Protein AF-A0A1S8WPQ7-F1 (afdb_monomer_lite)

Radius of gyration: 21.95 Å; chains: 1; bounding box: 57×39×74 Å

Secondary structure (DSSP, 8-state):
------PPPPP----TTPEEE-TTS-EEEEP-EEEEEE-SSSTTTTGGGS-HHHHHHHHHHHH-TTTSS--SEEEE----SSB-SSSB---S-SSTT---TT-TTHHHHHHHH----------HHHHHHHHHHHHHTT-TT---EEEEE-TTHHHHHHH-HHHHHH-SEEEEES-TT---HHHHHSSS-EEEEEEE-S-SSHHHHHHHHHHHHHHHHHH-EEEEEEE-S-B-S-TTSTTTT-SSSEEEETTTTEEE--HHHHHHHHHHTT--TT-EEEPBTTTEEE-TTS-EEEEEE-TTS--EEEEEE----SS----SS-SSEEEEEESSPP----PPPPPPP---SSS----------PPPPP-------PPEEEPSTTSSSSPPPEEEEEE----S--

InterPro domains:
  IPR001286 Glycoside hydrolase, family 59 [PR00850] (92-116)
  IPR001286 Glycoside hydrolase, family 59 [PR00850] (359-385)
  IPR001286 Glycoside hydrolase, family 59 [PTHR15172] (116-314)
  IPR013780 Glycosyl hydrolase, all-beta [G3DSA:2.60.40.1180] (350-402)
  IPR017853 Glycoside hydrolase superfamily [SSF51445] (31-275)
  IPR035394 Glycosyl hydrolase family 59, central domain [PF17387] (282-314)
  IPR035394 Glycosyl hydrolase family 59, central domain [PF17387] (353-399)
  IPR049161 Glycosyl hydrolase family 59, catalytic domain [PF02057] (31-115)
  IPR049161 Glycosyl hydrolase family 59, catalytic domain [PF02057] (116-269)

Organism: Opisthorchis viverrini (NCBI:txid6198)

Foldseek 3Di:
DDDDDDDDDDDDDDDPAAFAAELVAAFADFFAFEAFEADLANQCVQLVLADPVLSVQLLCLQDPAQEWLNGQDYAYAQFDQDGRFLHGFDHCDPDPPHGDPPGDCVVVVCVSVNYYHADDDDDLVVLLVVLVVCVVVVNPVDAAEDDRAAQPCLVVCVPDVSSVVSHQEYEYEQCLLADDPSRVPDPHAYAPNEYQLDAQALVSLLVLLQSVQSNCAHHVHNYYYYPHAERQHDQPTPSHRSHQWYDPCSVQSATGRGNSRRSSCLDNNADHRRKTKHDVSNAWYARPQGWTKIWIAHPVRLKIKMKTAQEDDDDDADDDPDYSKIKMWILDDGHHDDDPHGGDDDDDPDDDDDDDDDDDDDDRDDDGGYYDDHHHDYDDDSCPDPRDIDMDMDHRDDDDDD

pLDDT: mean 76.63, std 19.92, range [23.91, 98.31]

Structure (mmCIF, N/CA/C/O backbone):
data_AF-A0A1S8WPQ7-F1
#
_entry.id   AF-A0A1S8WPQ7-F1
#
loop_
_atom_site.group_PDB
_atom_site.id
_atom_site.type_symbol
_atom_site.label_atom_id
_atom_site.label_alt_id
_atom_site.label_comp_id
_atom_site.label_asym_id
_atom_site.label_entity_id
_atom_site.label_seq_id
_atom_site.pdbx_PDB_ins_code
_atom_site.Cartn_x
_atom_site.Cartn_y
_atom_site.Cartn_z
_atom_site.occupancy
_atom_site.B_iso_or_equiv
_atom_site.auth_seq_id
_atom_site.auth_comp_id
_atom_site.auth_asym_id
_atom_site.auth_atom_id
_atom_site.pdbx_PDB_model_num
ATOM 1 N N . MET A 1 1 ? 19.731 -7.980 13.931 1.00 25.92 1 MET A N 1
ATOM 2 C CA . MET A 1 1 ? 19.758 -9.222 14.740 1.00 25.92 1 MET A CA 1
ATOM 3 C C . MET A 1 1 ? 18.753 -9.011 15.872 1.00 25.92 1 MET A C 1
ATOM 5 O O . MET A 1 1 ? 18.994 -8.136 16.691 1.00 25.92 1 MET A O 1
ATOM 9 N N . LEU A 1 2 ? 17.582 -9.663 15.841 1.00 32.31 2 LEU A N 1
ATOM 10 C CA . LEU A 1 2 ? 16.486 -9.409 16.794 1.00 32.31 2 LEU A CA 1
ATOM 11 C C . LEU A 1 2 ? 16.788 -10.057 18.156 1.00 32.31 2 LEU A C 1
ATOM 13 O O . LEU A 1 2 ? 17.160 -11.228 18.214 1.00 32.31 2 LEU A O 1
ATOM 17 N N . TYR A 1 3 ? 16.612 -9.311 19.246 1.00 28.34 3 TYR A N 1
ATOM 18 C CA . TYR A 1 3 ? 16.712 -9.819 20.618 1.00 28.34 3 TYR A CA 1
ATOM 19 C C . TYR A 1 3 ? 15.292 -10.008 21.167 1.00 28.34 3 TYR A C 1
ATOM 21 O O . TYR A 1 3 ? 14.506 -9.062 21.148 1.00 28.34 3 TYR A O 1
ATOM 29 N N . ILE A 1 4 ? 14.958 -11.212 21.645 1.00 30.05 4 ILE A N 1
ATOM 30 C CA . ILE A 1 4 ? 13.624 -11.564 22.163 1.00 30.05 4 ILE A CA 1
ATOM 31 C C . ILE A 1 4 ? 13.673 -11.610 23.698 1.00 30.05 4 ILE A C 1
ATOM 33 O O . ILE A 1 4 ? 14.145 -12.603 24.253 1.00 30.05 4 ILE A O 1
ATOM 37 N N . PRO A 1 5 ? 13.174 -10.594 24.421 1.00 31.45 5 PRO A N 1
ATOM 38 C CA . PRO A 1 5 ? 12.771 -10.768 25.805 1.00 31.45 5 PRO A CA 1
ATOM 39 C C . PRO A 1 5 ? 11.273 -11.099 25.871 1.00 31.45 5 PRO A C 1
ATOM 41 O O . PRO A 1 5 ? 10.431 -10.357 25.373 1.00 31.45 5 PRO A O 1
ATOM 44 N N . VAL A 1 6 ? 10.934 -12.215 26.517 1.00 28.61 6 VAL A N 1
ATOM 45 C CA . VAL A 1 6 ? 9.562 -12.498 26.961 1.00 28.61 6 VAL A CA 1
ATOM 46 C C . VAL A 1 6 ? 9.302 -11.622 28.186 1.00 28.61 6 VAL A C 1
ATOM 48 O O . VAL A 1 6 ? 9.892 -11.856 29.240 1.00 28.61 6 VAL A O 1
ATOM 51 N N . ILE A 1 7 ? 8.463 -10.594 28.051 1.00 34.03 7 ILE A N 1
ATOM 52 C CA . ILE A 1 7 ? 8.037 -9.749 29.173 1.00 34.03 7 ILE A CA 1
ATOM 53 C C . ILE A 1 7 ? 6.622 -10.172 29.569 1.00 34.03 7 ILE A C 1
ATOM 55 O O . ILE A 1 7 ? 5.687 -10.050 28.783 1.00 34.03 7 ILE A O 1
ATOM 59 N N . VAL A 1 8 ? 6.477 -10.679 30.795 1.00 27.64 8 VAL A N 1
ATOM 60 C CA . VAL A 1 8 ? 5.183 -10.939 31.439 1.00 27.64 8 VAL A CA 1
ATOM 61 C C . VAL A 1 8 ? 4.746 -9.643 32.125 1.00 27.64 8 VAL A C 1
ATOM 63 O O . VAL A 1 8 ? 5.456 -9.144 32.997 1.00 27.64 8 VAL A O 1
ATOM 66 N N . LEU A 1 9 ? 3.614 -9.072 31.708 1.00 31.72 9 LEU A N 1
ATOM 67 C CA . LEU A 1 9 ? 3.057 -7.838 32.272 1.00 31.72 9 LEU A CA 1
ATOM 68 C C . LEU A 1 9 ? 2.212 -8.147 33.517 1.00 31.72 9 LEU A C 1
ATOM 70 O O . LEU A 1 9 ? 1.239 -8.893 33.448 1.00 31.72 9 LEU A O 1
ATOM 74 N N . THR A 1 10 ? 2.571 -7.553 34.656 1.00 29.34 10 THR A N 1
ATOM 75 C CA . THR A 1 10 ? 1.794 -7.566 35.906 1.00 29.34 10 THR A CA 1
ATOM 76 C C . THR A 1 10 ? 0.999 -6.265 36.059 1.00 29.34 10 THR A C 1
ATOM 78 O O . THR A 1 10 ? 1.523 -5.181 35.813 1.00 29.34 10 THR A O 1
ATOM 81 N N . PHE A 1 11 ? -0.265 -6.368 36.487 1.00 31.31 11 PHE A N 1
ATOM 82 C CA . PHE A 1 11 ? -1.200 -5.243 36.645 1.00 31.31 11 PHE A CA 1
ATOM 83 C C . PHE A 1 11 ? -0.743 -4.224 37.709 1.00 31.31 11 PHE A C 1
ATOM 85 O O . PHE A 1 11 ? -0.455 -4.596 38.848 1.00 31.31 11 PHE A O 1
ATOM 92 N N . VAL A 1 12 ? -0.737 -2.930 37.359 1.00 31.67 12 VAL A N 1
ATOM 93 C CA . VAL A 1 12 ? -0.441 -1.793 38.255 1.00 31.67 12 VAL A CA 1
ATOM 94 C C . VAL A 1 12 ? -1.527 -0.715 38.110 1.00 31.67 12 VAL A C 1
ATOM 96 O O . VAL A 1 12 ? -2.135 -0.569 37.055 1.00 31.67 12 VAL A O 1
ATOM 99 N N . LEU A 1 13 ? -1.798 0.003 39.206 1.00 33.44 13 LEU A N 1
ATOM 100 C CA . LEU A 1 13 ? -2.816 1.052 39.344 1.00 33.44 13 LEU A CA 1
ATOM 101 C C . LEU A 1 13 ? -2.622 2.240 38.382 1.00 33.44 13 LEU A C 1
ATOM 103 O O . LEU A 1 13 ? -1.514 2.745 38.217 1.00 33.44 13 LEU A O 1
ATOM 107 N N . CYS A 1 14 ? -3.755 2.703 37.841 1.00 31.42 14 CYS A N 1
ATOM 108 C CA . CYS A 1 14 ? -3.906 3.738 36.817 1.00 31.42 14 CYS A CA 1
ATOM 109 C C . CYS A 1 14 ? -3.226 5.070 37.181 1.00 31.42 14 CYS A C 1
ATOM 111 O O . CYS A 1 14 ? -3.534 5.680 38.211 1.00 31.42 14 CYS A O 1
ATOM 113 N N . THR A 1 15 ? -2.372 5.570 36.286 1.00 37.47 15 THR A N 1
ATOM 114 C CA . THR A 1 15 ? -1.877 6.954 36.305 1.00 37.47 15 THR A CA 1
ATOM 115 C C . THR A 1 15 ? -2.265 7.673 35.011 1.00 37.47 15 THR A C 1
ATOM 117 O O . THR A 1 15 ? -2.787 7.083 34.073 1.00 37.47 15 THR A O 1
ATOM 120 N N . LYS A 1 16 ? -2.077 8.993 34.962 1.00 39.88 16 LYS A N 1
ATOM 121 C CA . LYS A 1 16 ? -2.597 9.902 33.921 1.00 39.88 16 LYS A CA 1
ATOM 122 C C . LYS A 1 16 ? -2.030 9.676 32.498 1.00 39.88 16 LYS A C 1
ATOM 124 O O . LYS A 1 16 ? -2.360 10.454 31.608 1.00 39.88 16 LYS A O 1
ATOM 129 N N . SER A 1 17 ? -1.190 8.658 32.306 1.00 52.94 17 SER A N 1
ATOM 130 C CA . SER A 1 17 ? -0.386 8.390 31.103 1.00 52.94 17 SER A CA 1
ATOM 131 C C . SER A 1 17 ? -0.761 7.086 30.384 1.00 52.94 17 SER A C 1
ATOM 133 O O . SER A 1 17 ? -0.105 6.724 29.410 1.00 52.94 17 SER A O 1
ATOM 135 N N . ASP A 1 18 ? -1.762 6.352 30.873 1.00 62.62 18 ASP A N 1
ATOM 136 C CA . ASP A 1 18 ? -2.023 4.990 30.405 1.00 62.62 18 ASP A CA 1
ATOM 137 C C . ASP A 1 18 ? -2.834 4.977 29.099 1.00 62.62 18 ASP A C 1
ATOM 139 O O . ASP A 1 18 ? -3.848 5.669 28.964 1.00 62.62 18 ASP A O 1
ATOM 143 N N . ILE A 1 19 ? -2.402 4.158 28.135 1.00 69.31 19 ILE A N 1
ATOM 144 C CA . ILE A 1 19 ? -3.126 3.953 26.877 1.00 69.31 19 ILE A CA 1
ATOM 145 C C . ILE A 1 19 ? -4.111 2.805 27.065 1.00 69.31 19 ILE A C 1
ATOM 147 O O . ILE A 1 19 ? -3.718 1.667 27.329 1.00 69.31 19 ILE A O 1
ATOM 151 N N . ILE A 1 20 ? -5.397 3.113 26.905 1.00 73.12 20 ILE A N 1
ATOM 152 C CA . ILE A 1 20 ? -6.482 2.140 27.023 1.00 73.12 20 ILE A CA 1
ATOM 153 C C . ILE A 1 20 ? -6.719 1.490 25.661 1.00 73.12 20 ILE A C 1
ATOM 155 O O . ILE A 1 20 ? -7.055 2.167 24.686 1.00 73.12 20 ILE A O 1
ATOM 159 N N . ILE A 1 21 ? -6.590 0.167 25.615 1.00 76.38 21 ILE A N 1
ATOM 160 C CA . ILE A 1 21 ? -6.998 -0.662 24.484 1.00 76.38 21 ILE A CA 1
ATOM 161 C C . ILE A 1 21 ? -8.267 -1.403 24.898 1.00 76.38 21 ILE A C 1
ATOM 163 O O . ILE A 1 21 ? -8.225 -2.229 25.809 1.00 76.38 21 ILE A O 1
ATOM 167 N N . ALA A 1 22 ? -9.383 -1.110 24.227 1.00 81.94 22 ALA A N 1
ATOM 168 C CA . ALA A 1 22 ? -10.683 -1.730 24.484 1.00 81.94 22 ALA A CA 1
ATOM 169 C C . ALA A 1 22 ? -11.135 -2.570 23.271 1.00 81.94 22 ALA A C 1
ATOM 171 O O . ALA A 1 22 ? -11.839 -2.054 22.398 1.00 81.94 22 ALA A O 1
ATOM 172 N N . PRO A 1 23 ? -10.738 -3.856 23.167 1.00 78.00 23 PRO A N 1
ATOM 173 C CA . PRO A 1 23 ? -11.071 -4.723 22.028 1.00 78.00 23 PRO A CA 1
ATOM 174 C C . PRO A 1 23 ? -12.578 -4.991 21.861 1.00 78.00 23 PRO A C 1
ATOM 176 O O . PRO A 1 23 ? -13.066 -5.259 20.759 1.00 78.00 23 PRO A O 1
ATOM 179 N N . ASP A 1 24 ? -13.336 -4.910 22.953 1.00 82.31 24 ASP A N 1
ATOM 180 C CA . ASP A 1 24 ? -14.801 -4.974 23.007 1.00 82.31 24 ASP A CA 1
ATOM 181 C C . ASP A 1 24 ? -15.477 -3.610 22.771 1.00 82.31 24 ASP A C 1
ATOM 183 O O . ASP A 1 24 ? -16.691 -3.541 22.569 1.00 82.31 24 ASP A O 1
ATOM 187 N N . GLY A 1 25 ? -14.690 -2.536 22.701 1.00 84.50 25 GLY A N 1
ATOM 188 C CA . GLY A 1 25 ? -15.145 -1.168 22.508 1.00 84.50 25 GLY A CA 1
ATOM 189 C C . GLY A 1 25 ? -15.693 -0.859 21.111 1.00 84.50 25 GLY A C 1
ATOM 190 O O . GLY A 1 25 ? -15.963 -1.735 20.273 1.00 84.50 25 GLY A O 1
ATOM 191 N N . GLN A 1 26 ? -15.882 0.440 20.868 1.00 91.44 26 GLN A N 1
ATOM 192 C CA . GLN A 1 26 ? -16.359 0.957 19.590 1.00 91.44 26 GLN A CA 1
ATOM 193 C C . GLN A 1 26 ? -15.349 0.646 18.479 1.00 91.44 26 GLN A C 1
ATOM 195 O O . GLN A 1 26 ? -14.152 0.887 18.622 1.00 91.44 26 GLN A O 1
ATOM 200 N N . LEU A 1 27 ? -15.849 0.146 17.349 1.00 95.38 27 LEU A N 1
ATOM 201 C CA . LEU A 1 27 ? -15.030 -0.069 16.161 1.00 95.38 27 LEU A CA 1
ATOM 202 C C . LEU A 1 27 ? -14.860 1.237 15.382 1.00 95.38 27 LEU A C 1
ATOM 204 O O . LEU A 1 27 ? -15.801 2.016 15.217 1.00 95.38 27 LEU A O 1
ATOM 208 N N . GLY A 1 28 ? -13.649 1.434 14.881 1.00 95.56 28 GLY A N 1
ATOM 209 C CA . GLY A 1 28 ? -13.332 2.354 13.804 1.00 95.56 28 GLY A CA 1
ATOM 210 C C . GLY A 1 28 ? -13.687 1.766 12.434 1.00 95.56 28 GLY A C 1
ATOM 211 O O . GLY A 1 28 ? -14.540 0.887 12.298 1.00 95.56 28 GLY A O 1
ATOM 212 N N . ARG A 1 29 ? -13.037 2.270 11.382 1.00 96.50 29 ARG A N 1
ATOM 213 C CA . ARG A 1 29 ? -13.302 1.831 10.009 1.00 96.50 29 ARG A CA 1
ATOM 214 C C . ARG A 1 29 ? -12.711 0.445 9.738 1.00 96.50 29 ARG A C 1
ATOM 216 O O . ARG A 1 29 ? -11.755 0.004 10.377 1.00 96.50 29 ARG A O 1
ATOM 223 N N . ARG A 1 30 ? -13.281 -0.217 8.733 1.00 96.94 30 ARG A N 1
ATOM 224 C CA . ARG A 1 30 ? -12.784 -1.476 8.176 1.00 96.94 30 ARG A CA 1
ATOM 225 C C . ARG A 1 30 ? -11.426 -1.255 7.502 1.00 96.94 30 ARG A C 1
ATOM 227 O O . ARG A 1 30 ? -11.293 -0.366 6.669 1.00 96.94 30 ARG A O 1
ATOM 234 N N . PHE A 1 31 ? -10.441 -2.071 7.844 1.00 97.88 31 PHE A N 1
ATOM 235 C CA . PHE A 1 31 ? -9.131 -2.119 7.206 1.00 97.88 31 PHE A CA 1
ATOM 236 C C . PHE A 1 31 ? -9.235 -2.790 5.827 1.00 97.88 31 PHE A C 1
ATOM 238 O O . PHE A 1 31 ? -9.827 -3.865 5.685 1.00 97.88 31 PHE A O 1
ATOM 245 N N . GLU A 1 32 ? -8.678 -2.144 4.804 1.00 95.81 32 GLU A N 1
ATOM 246 C CA . GLU A 1 32 ? -8.798 -2.551 3.396 1.00 95.81 32 GLU A CA 1
ATOM 247 C C . GLU A 1 32 ? -7.531 -3.238 2.865 1.00 95.81 32 GLU A C 1
ATOM 249 O O . GLU A 1 32 ? -7.620 -3.973 1.882 1.00 95.81 32 GLU A O 1
ATOM 254 N N . GLY A 1 33 ? -6.389 -3.063 3.537 1.00 94.25 33 GLY A N 1
ATOM 255 C CA . GLY A 1 33 ? -5.130 -3.732 3.209 1.00 94.25 33 GLY A CA 1
ATOM 256 C C . GLY A 1 33 ? -3.958 -2.779 2.985 1.00 94.25 33 GLY A C 1
ATOM 257 O O . GLY A 1 33 ? -4.135 -1.573 2.832 1.00 94.25 33 GLY A O 1
ATOM 258 N N . ILE A 1 34 ? -2.755 -3.348 2.957 1.00 96.56 34 ILE A N 1
ATOM 259 C CA . ILE A 1 34 ? -1.522 -2.683 2.519 1.00 96.56 34 ILE A CA 1
ATOM 260 C C . ILE A 1 34 ? -1.102 -3.272 1.173 1.00 96.56 34 ILE A C 1
ATOM 262 O O . ILE A 1 34 ? -1.187 -4.494 0.972 1.00 96.56 34 ILE A O 1
ATOM 266 N N . GLY A 1 35 ? -0.652 -2.406 0.268 1.00 94.12 35 GLY A N 1
ATOM 267 C CA . GLY A 1 35 ? -0.234 -2.794 -1.072 1.00 94.12 35 GLY A CA 1
ATOM 268 C C . GLY A 1 35 ? 1.005 -2.082 -1.579 1.00 94.12 35 GLY A C 1
ATOM 269 O O . GLY A 1 35 ? 1.586 -1.239 -0.897 1.00 94.12 35 GLY A O 1
ATOM 270 N N . ALA A 1 36 ? 1.377 -2.411 -2.812 1.00 94.00 36 ALA A N 1
ATOM 271 C CA . ALA A 1 36 ? 2.393 -1.686 -3.560 1.00 94.00 36 ALA A CA 1
ATOM 272 C C . ALA A 1 36 ? 2.089 -1.666 -5.066 1.00 94.00 36 ALA A C 1
ATOM 274 O O . ALA A 1 36 ? 1.269 -2.455 -5.545 1.00 94.00 36 ALA A O 1
ATOM 275 N N . ILE A 1 37 ? 2.737 -0.749 -5.789 1.00 92.38 37 ILE A N 1
ATOM 276 C CA . ILE A 1 37 ? 2.512 -0.499 -7.217 1.00 92.38 37 ILE A CA 1
ATOM 277 C C . ILE A 1 37 ? 3.598 -1.154 -8.077 1.00 92.38 37 ILE A C 1
ATOM 279 O O . ILE A 1 37 ? 4.775 -0.881 -7.865 1.00 92.38 37 ILE A O 1
ATOM 283 N N . SER A 1 38 ? 3.220 -1.960 -9.072 1.00 91.31 38 SER A N 1
ATOM 284 C CA . SER A 1 38 ? 4.079 -2.259 -10.233 1.00 91.31 38 SER A CA 1
ATOM 285 C C . SER A 1 38 ? 3.706 -1.344 -11.396 1.00 91.31 38 SER A C 1
ATOM 287 O O . SER A 1 38 ? 2.532 -1.180 -11.705 1.00 91.31 38 SER A O 1
ATOM 289 N N . GLY A 1 39 ? 4.682 -0.712 -12.023 1.00 87.44 39 GLY A N 1
ATOM 290 C CA . GLY A 1 39 ? 4.454 0.339 -13.008 1.00 87.44 39 GLY A CA 1
ATOM 291 C C . GLY A 1 39 ? 4.388 1.726 -12.380 1.00 87.44 39 GLY A C 1
ATOM 292 O O . GLY A 1 39 ? 5.078 1.990 -11.392 1.00 87.44 39 GLY A O 1
ATOM 293 N N . GLY A 1 40 ? 3.642 2.640 -13.003 1.00 75.44 40 GLY A N 1
ATOM 294 C CA . GLY A 1 40 ? 3.949 4.064 -12.879 1.00 75.44 40 GLY A CA 1
ATOM 295 C C . GLY A 1 40 ? 5.321 4.354 -13.486 1.00 75.44 40 GLY A C 1
ATOM 296 O O . GLY A 1 40 ? 6.043 5.177 -12.944 1.00 75.44 40 GLY A O 1
ATOM 297 N N . GLY A 1 41 ? 5.683 3.620 -14.549 1.00 79.38 41 GLY A N 1
ATOM 298 C CA . GLY A 1 41 ? 6.972 3.733 -15.227 1.00 79.38 41 GLY A CA 1
ATOM 299 C C . GLY A 1 41 ? 7.841 2.482 -15.230 1.00 79.38 41 GLY A C 1
ATOM 300 O O . GLY A 1 41 ? 8.982 2.525 -14.816 1.00 79.38 41 GLY A O 1
ATOM 301 N N . ALA A 1 42 ? 7.386 1.355 -15.753 1.00 82.12 42 ALA A N 1
ATOM 302 C CA . ALA A 1 42 ? 8.242 0.202 -16.019 1.00 82.12 42 ALA A CA 1
ATOM 303 C C . ALA A 1 42 ? 9.108 -0.340 -14.846 1.00 82.12 42 ALA A C 1
ATOM 305 O O . ALA A 1 42 ? 10.210 -0.871 -15.043 1.00 82.12 42 ALA A O 1
ATOM 306 N N . THR A 1 43 ? 8.610 -0.230 -13.614 1.00 89.81 43 THR A N 1
ATOM 307 C CA . THR A 1 43 ? 9.373 -0.484 -12.377 1.00 89.81 43 THR A CA 1
ATOM 308 C C . THR A 1 43 ? 9.672 -1.973 -12.123 1.00 89.81 43 THR A C 1
ATOM 310 O O . THR A 1 43 ? 10.597 -2.325 -11.391 1.00 89.81 43 THR A O 1
ATOM 313 N N . SER A 1 44 ? 8.974 -2.881 -12.809 1.00 91.56 44 SER A N 1
ATOM 314 C CA . SER A 1 44 ? 9.226 -4.331 -12.745 1.00 91.56 44 SER A CA 1
ATOM 315 C C . SER A 1 44 ? 9.975 -4.883 -13.971 1.00 91.56 44 SER A C 1
ATOM 317 O O . SER A 1 44 ? 10.013 -6.095 -14.178 1.00 91.56 44 SER A O 1
ATOM 319 N N . LYS A 1 45 ? 10.577 -4.029 -14.811 1.00 85.69 45 LYS A N 1
ATOM 320 C CA . LYS A 1 45 ? 11.099 -4.399 -16.142 1.00 85.69 45 LYS A CA 1
ATOM 321 C C . LYS A 1 45 ? 12.129 -5.534 -16.159 1.00 85.69 45 LYS A C 1
ATOM 323 O O . LYS A 1 45 ? 12.131 -6.334 -17.098 1.00 85.69 45 LYS A O 1
ATOM 328 N N . LEU A 1 46 ? 13.043 -5.570 -15.193 1.00 86.94 46 LEU A N 1
ATOM 329 C CA . LEU A 1 46 ? 14.140 -6.541 -15.127 1.00 86.94 46 LEU A CA 1
ATOM 330 C C . LEU A 1 46 ? 13.734 -7.839 -14.416 1.00 86.94 46 LEU A C 1
ATOM 332 O O . LEU A 1 46 ? 14.409 -8.854 -14.587 1.00 86.94 46 LEU A O 1
ATOM 336 N N . LEU A 1 47 ? 12.624 -7.825 -13.674 1.00 88.88 47 LEU A N 1
ATOM 337 C CA . LEU A 1 47 ? 12.199 -8.913 -12.799 1.00 88.88 47 LEU A CA 1
ATOM 338 C C . LEU A 1 47 ? 11.938 -10.222 -13.563 1.00 88.88 47 LEU A C 1
ATOM 340 O O . LEU A 1 47 ? 12.431 -11.256 -13.112 1.00 88.88 47 LEU A O 1
ATOM 344 N N . PRO A 1 48 ? 11.263 -10.224 -14.735 1.00 81.69 48 PRO A N 1
ATOM 345 C CA . PRO A 1 48 ? 11.026 -11.453 -15.494 1.00 81.69 48 PRO A CA 1
ATOM 346 C C . PRO A 1 48 ? 12.294 -12.156 -15.996 1.00 81.69 48 PRO A C 1
ATOM 348 O O . PRO A 1 48 ? 12.205 -13.296 -16.437 1.00 81.69 48 PRO A O 1
ATOM 351 N N . ASN A 1 49 ? 13.455 -11.490 -15.965 1.00 82.62 49 ASN A N 1
ATOM 352 C CA . ASN A 1 49 ? 14.714 -12.046 -16.465 1.00 82.62 49 ASN A CA 1
ATOM 353 C C . ASN A 1 49 ? 15.517 -12.800 -15.394 1.00 82.62 49 ASN A C 1
ATOM 355 O O . ASN A 1 49 ? 16.559 -13.366 -15.720 1.00 82.62 49 ASN A O 1
ATOM 359 N N . TYR A 1 50 ? 15.079 -12.791 -14.131 1.00 85.69 50 TYR A N 1
ATOM 360 C CA . TYR A 1 50 ? 15.673 -13.646 -13.103 1.00 85.69 50 TYR A CA 1
ATOM 361 C C . TYR A 1 50 ? 15.384 -15.118 -13.401 1.00 85.69 50 TYR A C 1
ATOM 363 O O . TYR A 1 50 ? 14.330 -15.462 -13.937 1.00 85.69 50 TYR A O 1
ATOM 371 N N . ASP A 1 51 ? 16.295 -16.004 -13.002 1.00 86.12 51 ASP A N 1
ATOM 372 C CA . ASP A 1 51 ? 16.006 -17.434 -13.017 1.00 86.12 51 ASP A CA 1
ATOM 373 C C . ASP A 1 51 ? 14.824 -17.764 -12.088 1.00 86.12 51 ASP A C 1
ATOM 375 O O . ASP A 1 51 ? 14.590 -17.090 -11.083 1.00 86.12 51 ASP A O 1
ATOM 379 N N . GLU A 1 52 ? 14.087 -18.831 -12.399 1.00 78.81 52 GLU A N 1
ATOM 380 C CA . GLU A 1 52 ? 12.863 -19.192 -11.668 1.00 78.81 52 GLU A CA 1
ATOM 381 C C . GLU A 1 52 ? 13.095 -19.444 -10.168 1.00 78.81 52 GLU A C 1
ATOM 383 O O . GLU A 1 52 ? 12.176 -19.246 -9.373 1.00 78.81 52 GLU A O 1
ATOM 388 N N . THR A 1 53 ? 14.308 -19.832 -9.747 1.00 85.75 53 THR A N 1
ATOM 389 C CA . THR A 1 53 ? 14.604 -20.014 -8.317 1.00 85.75 53 THR A CA 1
ATOM 390 C C . THR A 1 53 ? 14.614 -18.662 -7.621 1.00 85.75 53 THR A C 1
ATOM 392 O O . THR A 1 53 ? 13.854 -18.456 -6.676 1.00 85.75 53 THR A O 1
ATOM 395 N N . ARG A 1 54 ? 15.419 -17.714 -8.113 1.00 89.50 54 ARG A N 1
ATOM 396 C CA . ARG A 1 54 ? 15.505 -16.362 -7.535 1.00 89.50 54 ARG A CA 1
ATOM 397 C C . ARG A 1 54 ? 14.193 -15.610 -7.660 1.00 89.50 54 ARG A C 1
ATOM 399 O O . ARG A 1 54 ? 13.767 -14.949 -6.718 1.00 89.50 54 ARG A O 1
ATOM 406 N N . LEU A 1 55 ? 13.519 -15.762 -8.791 1.00 80.81 55 LEU A N 1
ATOM 407 C CA . LEU A 1 55 ? 12.233 -15.136 -9.035 1.00 80.81 55 LEU A CA 1
ATOM 408 C C . LEU A 1 55 ? 11.177 -15.603 -8.035 1.00 80.81 55 LEU A C 1
ATOM 410 O O . LEU A 1 55 ? 10.452 -14.786 -7.472 1.00 80.81 55 LEU A O 1
ATOM 414 N N . LYS A 1 56 ? 11.126 -16.909 -7.758 1.00 82.75 56 LYS A N 1
ATOM 415 C CA . LYS A 1 56 ? 10.248 -17.458 -6.727 1.00 82.75 56 LYS A CA 1
ATOM 416 C C . LYS A 1 56 ? 10.585 -16.899 -5.343 1.00 82.75 56 LYS A C 1
ATOM 418 O O . LYS A 1 56 ? 9.669 -16.575 -4.596 1.00 82.75 56 LYS A O 1
ATOM 423 N N . GLU A 1 57 ? 11.863 -16.795 -4.986 1.00 90.00 57 GLU A N 1
ATOM 424 C CA . GLU A 1 57 ? 12.277 -16.231 -3.694 1.00 90.00 57 GLU A CA 1
ATOM 425 C C . GLU A 1 57 ? 11.804 -14.780 -3.537 1.00 90.00 57 GLU A C 1
ATOM 427 O O . GLU A 1 57 ? 11.182 -14.444 -2.530 1.00 90.00 57 GLU A O 1
ATOM 432 N N . ILE A 1 58 ? 12.021 -13.945 -4.559 1.00 89.94 58 ILE A N 1
ATOM 433 C CA . ILE A 1 58 ? 11.582 -12.543 -4.586 1.00 89.94 58 ILE A CA 1
ATOM 434 C C . ILE A 1 58 ? 10.056 -12.444 -4.439 1.00 89.94 58 ILE A C 1
ATOM 436 O O . ILE A 1 58 ? 9.557 -11.695 -3.599 1.00 89.94 58 ILE A O 1
ATOM 440 N N . LEU A 1 59 ? 9.302 -13.229 -5.214 1.00 84.81 59 LEU A N 1
ATOM 441 C CA . LEU A 1 59 ? 7.838 -13.240 -5.144 1.00 84.81 59 LEU A CA 1
ATOM 442 C C . LEU A 1 59 ? 7.325 -13.758 -3.794 1.00 84.81 59 LEU A C 1
ATOM 444 O O . LEU A 1 59 ? 6.310 -13.265 -3.302 1.00 84.81 59 LEU A O 1
ATOM 448 N N . ASP A 1 60 ? 8.027 -14.705 -3.167 1.00 85.75 60 ASP A N 1
ATOM 449 C CA . ASP A 1 60 ? 7.701 -15.173 -1.822 1.00 85.75 60 ASP A CA 1
ATOM 450 C C . ASP A 1 60 ? 7.900 -14.052 -0.782 1.00 85.75 60 ASP A C 1
ATOM 452 O O . ASP A 1 60 ? 7.035 -13.861 0.071 1.00 85.75 60 ASP A O 1
ATOM 456 N N . TYR A 1 61 ? 8.981 -13.266 -0.867 1.00 90.88 61 TYR A N 1
ATOM 457 C CA . TYR A 1 61 ? 9.188 -12.112 0.022 1.00 90.88 61 TYR A CA 1
ATOM 458 C C . TYR A 1 61 ? 8.083 -11.053 -0.108 1.00 90.88 61 TYR A C 1
ATOM 460 O O . TYR A 1 61 ? 7.684 -10.460 0.897 1.00 90.88 61 TYR A O 1
ATOM 468 N N . LEU A 1 62 ? 7.574 -10.830 -1.322 1.00 88.00 62 LEU A N 1
ATOM 469 C CA . LEU A 1 62 ? 6.538 -9.832 -1.596 1.00 88.00 62 LEU A CA 1
ATOM 470 C C . LEU A 1 62 ? 5.127 -10.314 -1.229 1.00 88.00 62 LEU A C 1
ATOM 472 O O . LEU A 1 62 ? 4.385 -9.588 -0.569 1.00 88.00 62 LEU A O 1
ATOM 476 N N . PHE A 1 63 ? 4.750 -11.528 -1.641 1.00 87.31 63 PHE A N 1
ATOM 477 C CA . PHE A 1 63 ? 3.343 -11.949 -1.686 1.00 87.31 63 PHE A CA 1
ATOM 478 C C . PHE A 1 63 ? 3.013 -13.199 -0.875 1.00 87.31 63 PHE A C 1
ATOM 480 O O . PHE A 1 63 ? 1.840 -13.415 -0.568 1.00 87.31 63 PHE A O 1
ATOM 487 N N . LYS A 1 64 ? 3.990 -14.051 -0.533 1.00 83.88 64 LYS A N 1
ATOM 488 C CA . LYS A 1 64 ? 3.673 -15.299 0.171 1.00 83.88 64 LYS A CA 1
ATOM 489 C C . LYS A 1 64 ? 3.125 -14.976 1.564 1.00 83.88 64 LYS A C 1
ATOM 491 O O . LYS A 1 64 ? 3.823 -14.327 2.345 1.00 83.88 64 LYS A O 1
ATOM 496 N N . PRO A 1 65 ? 1.911 -15.447 1.904 1.00 81.44 65 PRO A N 1
ATOM 497 C CA . PRO A 1 65 ? 1.348 -15.228 3.227 1.00 81.44 65 PRO A CA 1
ATOM 498 C C . PRO A 1 65 ? 2.247 -15.807 4.319 1.00 81.44 65 PRO A C 1
ATOM 500 O O . PRO A 1 65 ? 2.812 -16.890 4.143 1.00 81.44 65 PRO A O 1
ATOM 503 N N . ASN A 1 66 ? 2.322 -15.121 5.462 1.00 81.06 66 ASN A N 1
ATOM 504 C CA . ASN A 1 66 ? 3.102 -15.543 6.631 1.00 81.06 66 ASN A CA 1
ATOM 505 C C . ASN A 1 66 ? 4.581 -15.799 6.286 1.00 81.06 66 ASN A C 1
ATOM 507 O O . ASN A 1 66 ? 5.150 -16.831 6.655 1.00 81.06 66 ASN A O 1
ATOM 511 N N . TYR A 1 67 ? 5.184 -14.903 5.502 1.00 82.75 67 TYR A N 1
ATOM 512 C CA . TYR A 1 67 ? 6.594 -15.007 5.133 1.00 82.75 67 TYR A CA 1
ATOM 513 C C . TYR A 1 67 ? 7.351 -13.714 5.428 1.00 82.75 67 TYR A C 1
ATOM 515 O O . TYR A 1 67 ? 8.150 -13.663 6.358 1.00 82.75 67 TYR A O 1
ATOM 523 N N . ALA A 1 68 ? 7.076 -12.658 4.666 1.00 90.50 68 ALA A N 1
ATOM 524 C CA . ALA A 1 68 ? 7.678 -11.345 4.870 1.00 90.50 68 ALA A CA 1
ATOM 525 C C . ALA A 1 68 ? 6.624 -10.262 4.626 1.00 90.50 68 ALA A C 1
ATOM 527 O O . ALA A 1 68 ? 5.648 -10.232 5.381 1.00 90.50 68 ALA A O 1
ATOM 528 N N . ALA A 1 69 ? 6.754 -9.442 3.575 1.00 90.44 69 ALA A N 1
ATOM 529 C CA . ALA A 1 69 ? 5.836 -8.333 3.309 1.00 90.44 69 ALA A CA 1
ATOM 530 C C . ALA A 1 69 ? 4.386 -8.790 3.146 1.00 90.44 69 ALA A C 1
ATOM 532 O O . ALA A 1 69 ? 3.490 -8.034 3.503 1.00 90.44 69 ALA A O 1
ATOM 533 N N . SER A 1 70 ? 4.151 -10.018 2.664 1.00 89.88 70 SER A N 1
ATOM 534 C CA . SER A 1 70 ? 2.827 -10.661 2.636 1.00 89.88 70 SER A CA 1
ATOM 535 C C . SER A 1 70 ? 1.732 -9.713 2.116 1.00 89.88 70 SER A C 1
ATOM 537 O O . SER A 1 70 ? 0.674 -9.579 2.734 1.00 89.88 70 SER A O 1
ATOM 539 N N . LEU A 1 71 ? 2.035 -8.976 1.038 1.00 89.12 71 LEU A N 1
ATOM 540 C CA . LEU A 1 71 ? 1.205 -7.879 0.548 1.00 89.12 71 LEU A CA 1
ATOM 541 C C . LEU A 1 71 ? -0.216 -8.360 0.264 1.00 89.12 71 LEU A C 1
ATOM 543 O O . LEU A 1 71 ? -0.438 -9.405 -0.345 1.00 89.12 71 LEU A O 1
ATOM 547 N N . THR A 1 72 ? -1.187 -7.560 0.694 1.00 88.25 72 THR A N 1
ATOM 548 C CA . THR A 1 72 ? -2.615 -7.888 0.551 1.00 88.25 72 THR A CA 1
ATOM 549 C C . THR A 1 72 ? -3.237 -7.283 -0.701 1.00 88.25 72 THR A C 1
ATOM 551 O O . THR A 1 72 ? -4.346 -7.653 -1.082 1.00 88.25 72 THR A O 1
ATOM 554 N N . GLN A 1 73 ? -2.533 -6.337 -1.322 1.00 89.81 73 GLN A N 1
ATOM 555 C CA . GLN A 1 73 ? -2.955 -5.628 -2.516 1.00 89.81 73 GLN A CA 1
ATOM 556 C C . GLN A 1 73 ? -1.752 -5.484 -3.453 1.00 89.81 73 GLN A C 1
ATOM 558 O O . GLN A 1 73 ? -0.667 -5.079 -3.033 1.00 89.81 73 GLN A O 1
ATOM 563 N N . LEU A 1 74 ? -1.957 -5.784 -4.728 1.00 88.19 74 LEU A N 1
ATOM 564 C CA . LEU A 1 74 ? -1.095 -5.332 -5.807 1.00 88.19 74 LEU A CA 1
ATOM 565 C C . LEU A 1 74 ? -1.918 -4.330 -6.611 1.00 88.19 74 LEU A C 1
ATOM 567 O O . LEU A 1 74 ? -3.081 -4.589 -6.892 1.00 88.19 74 LEU A O 1
ATOM 571 N N . LYS A 1 75 ? -1.330 -3.186 -6.941 1.00 90.12 75 LYS A N 1
ATOM 572 C CA . LYS A 1 75 ? -1.853 -2.257 -7.943 1.00 90.12 75 LYS A CA 1
ATOM 573 C C . LYS A 1 75 ? -0.848 -2.273 -9.078 1.00 90.12 75 LYS A C 1
ATOM 575 O O . LYS A 1 75 ? 0.348 -2.232 -8.809 1.00 90.12 75 LYS A O 1
ATOM 580 N N . VAL A 1 76 ? -1.290 -2.347 -10.326 1.00 85.88 76 VAL A N 1
ATOM 581 C CA . VAL A 1 76 ? -0.353 -2.209 -11.446 1.00 85.88 76 VAL A CA 1
ATOM 582 C C . VAL A 1 76 ? -0.773 -1.126 -12.436 1.00 85.88 76 VAL A C 1
ATOM 584 O O . VAL A 1 76 ? -1.839 -0.516 -12.280 1.00 85.88 76 VAL A O 1
ATOM 587 N N . GLU A 1 77 ? 0.058 -0.858 -13.435 1.00 85.19 77 GLU A N 1
ATOM 588 C CA . GLU A 1 77 ? -0.257 0.024 -14.556 1.00 85.19 77 GLU A CA 1
ATOM 589 C C . GLU A 1 77 ? -1.040 -0.726 -15.655 1.00 85.19 77 GLU A C 1
ATOM 591 O O . GLU A 1 77 ? -0.762 -1.883 -15.967 1.00 85.19 77 GLU A O 1
ATOM 596 N N . ILE A 1 78 ? -2.040 -0.072 -16.264 1.00 84.56 78 ILE A N 1
ATOM 597 C CA . ILE A 1 78 ? -2.517 -0.473 -17.597 1.00 84.56 78 ILE A CA 1
ATOM 598 C C . ILE A 1 78 ? -1.689 0.340 -18.584 1.00 84.56 78 ILE A C 1
ATOM 600 O O . ILE A 1 78 ? -1.909 1.547 -18.708 1.00 84.56 78 ILE A O 1
ATOM 604 N N . GLY A 1 79 ? -0.730 -0.320 -19.239 1.00 81.31 79 GLY A N 1
ATOM 605 C CA . GLY A 1 79 ? 0.183 0.318 -20.183 1.00 81.31 79 GLY A CA 1
ATOM 606 C C . GLY A 1 79 ? -0.556 1.089 -21.277 1.00 81.31 79 GLY A C 1
ATOM 607 O O . GLY A 1 79 ? -1.614 0.671 -21.753 1.00 81.31 79 GLY A O 1
ATOM 608 N N . GLY A 1 80 ? 0.004 2.235 -21.658 1.00 85.12 80 GLY A N 1
ATOM 609 C CA . GLY A 1 80 ? -0.597 3.1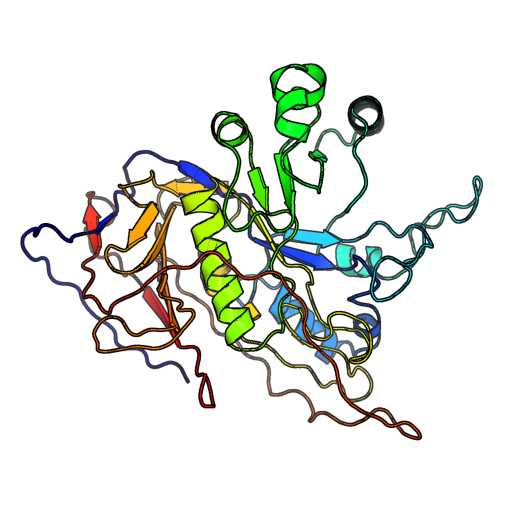72 -22.612 1.00 85.12 80 GLY A CA 1
ATOM 610 C C . GLY A 1 80 ? 0.361 3.644 -23.704 1.00 85.12 80 GLY A C 1
ATOM 611 O O . GLY A 1 80 ? 0.138 4.707 -24.272 1.00 85.12 80 GLY A O 1
ATOM 612 N N . ASP A 1 81 ? 1.455 2.911 -23.948 1.00 77.00 81 ASP A N 1
ATOM 613 C CA . ASP A 1 81 ? 2.516 3.219 -24.929 1.00 77.00 81 ASP A CA 1
ATOM 614 C C . ASP A 1 81 ? 3.275 4.537 -24.697 1.00 77.00 81 ASP A C 1
ATOM 616 O O . ASP A 1 81 ? 4.113 4.944 -25.504 1.00 77.00 81 ASP A O 1
ATOM 620 N N . SER A 1 82 ? 3.022 5.200 -23.571 1.00 77.25 82 SER A N 1
ATOM 621 C CA . SER A 1 82 ? 3.645 6.462 -23.178 1.00 77.25 82 SER A CA 1
ATOM 622 C C . SER A 1 82 ? 4.665 6.266 -22.060 1.00 77.25 82 SER A C 1
ATOM 624 O O . SER A 1 82 ? 4.538 5.341 -21.263 1.00 77.25 82 SER A O 1
ATOM 626 N N . GLN A 1 83 ? 5.647 7.167 -21.964 1.00 79.25 83 GLN A N 1
ATOM 627 C CA . GLN A 1 83 ? 6.558 7.231 -20.814 1.00 79.25 83 GLN A CA 1
ATOM 628 C C . GLN A 1 83 ? 5.752 7.572 -19.554 1.00 79.25 83 GLN A C 1
ATOM 630 O O . GLN A 1 83 ? 5.044 8.582 -19.550 1.00 79.25 83 GLN A O 1
ATOM 635 N N . SER A 1 84 ? 5.865 6.744 -18.514 1.00 77.75 84 SER A N 1
ATOM 636 C CA . SER A 1 84 ? 5.132 6.886 -17.253 1.00 77.75 84 SER A CA 1
ATOM 637 C C . SER A 1 84 ? 6.002 6.990 -15.992 1.00 77.75 84 SER A C 1
ATOM 639 O O . SER A 1 84 ? 5.397 7.193 -14.950 1.00 77.75 84 SER A O 1
ATOM 641 N N . THR A 1 85 ? 7.348 6.922 -16.086 1.00 79.25 85 THR A N 1
ATOM 642 C CA . THR A 1 85 ? 8.402 7.519 -15.205 1.00 79.25 85 THR A CA 1
ATOM 643 C C . THR A 1 85 ? 9.777 6.926 -15.562 1.00 79.25 85 THR A C 1
ATOM 645 O O . THR A 1 85 ? 10.615 7.622 -16.144 1.00 79.25 85 THR A O 1
ATOM 648 N N . GLU A 1 86 ? 10.020 5.639 -15.283 1.00 79.19 86 GLU A N 1
ATOM 649 C CA . GLU A 1 86 ? 11.281 4.948 -15.604 1.00 79.19 86 GLU A CA 1
ATOM 650 C C . GLU A 1 86 ? 11.254 4.223 -16.960 1.00 79.19 86 GLU A C 1
ATOM 652 O O . GLU A 1 86 ? 12.276 3.716 -17.428 1.00 79.19 86 GLU A O 1
ATOM 657 N N . GLY A 1 87 ? 10.120 4.237 -17.659 1.00 76.19 87 GLY A N 1
ATOM 658 C CA . GLY A 1 87 ? 9.989 3.698 -19.007 1.00 76.19 87 GLY A CA 1
ATOM 659 C C . GLY A 1 87 ? 8.548 3.663 -19.508 1.00 76.19 87 GLY A C 1
ATOM 660 O O . GLY A 1 87 ? 7.614 4.077 -18.827 1.00 76.19 87 GLY A O 1
ATOM 661 N N . THR A 1 88 ? 8.376 3.163 -20.732 1.00 77.19 88 THR A N 1
ATOM 662 C CA . THR A 1 88 ? 7.056 2.928 -21.324 1.00 77.19 88 THR A CA 1
ATOM 663 C C . THR A 1 88 ? 6.550 1.524 -20.991 1.00 77.19 88 THR A C 1
ATOM 665 O O . THR A 1 88 ? 7.319 0.555 -20.987 1.00 77.19 88 THR A O 1
ATOM 668 N N . GLU A 1 89 ? 5.241 1.395 -20.786 1.00 80.56 89 GLU A N 1
ATOM 669 C CA . GLU A 1 89 ? 4.551 0.105 -20.715 1.00 80.56 89 GLU A CA 1
ATOM 670 C C . GLU A 1 89 ? 3.572 -0.060 -21.879 1.00 80.56 89 GLU A C 1
ATOM 672 O O . GLU A 1 89 ? 2.867 0.875 -22.266 1.00 80.56 89 GLU A O 1
ATOM 677 N N . ALA A 1 90 ? 3.567 -1.257 -22.469 1.00 81.50 90 ALA A N 1
ATOM 678 C CA . ALA A 1 90 ? 2.852 -1.534 -23.710 1.00 81.50 90 ALA A CA 1
ATOM 679 C C . ALA A 1 90 ? 1.332 -1.581 -23.501 1.00 81.50 90 ALA A C 1
ATOM 681 O O . ALA A 1 90 ? 0.843 -2.275 -22.608 1.00 81.50 90 ALA A O 1
ATOM 682 N N . SER A 1 91 ? 0.595 -0.899 -24.374 1.00 83.31 91 SER A N 1
ATOM 683 C CA . SER A 1 91 ? -0.859 -0.983 -24.462 1.00 83.31 91 SER A CA 1
ATOM 684 C C . SER A 1 91 ? -1.311 -2.329 -25.014 1.00 83.31 91 SER A C 1
ATOM 686 O O . SER A 1 91 ? -0.690 -2.904 -25.910 1.00 83.31 91 SER A O 1
ATOM 688 N N . HIS A 1 92 ? -2.459 -2.799 -24.530 1.00 82.25 92 HIS A N 1
ATOM 689 C CA . HIS A 1 92 ? -3.172 -3.943 -25.100 1.00 82.25 92 HIS A CA 1
ATOM 690 C C . HIS A 1 92 ? -3.839 -3.613 -26.447 1.00 82.25 92 HIS A C 1
ATOM 692 O O . HIS A 1 92 ? -4.247 -4.531 -27.152 1.00 82.25 92 HIS A O 1
ATOM 698 N N . MET A 1 93 ? -3.922 -2.328 -26.815 1.00 85.06 93 MET A N 1
ATOM 699 C CA . MET A 1 93 ? -4.398 -1.835 -28.111 1.00 85.06 93 MET A CA 1
ATOM 700 C C . MET A 1 93 ? -3.472 -0.709 -28.607 1.00 85.06 93 MET A C 1
ATOM 702 O O . MET A 1 93 ? -3.555 0.415 -28.111 1.00 85.06 93 MET A O 1
ATOM 706 N N . HIS A 1 94 ? -2.580 -0.986 -29.565 1.00 80.19 94 HIS A N 1
ATOM 707 C CA . HIS A 1 94 ? -1.699 0.030 -30.177 1.00 80.19 94 HIS A CA 1
ATOM 708 C C . HIS A 1 94 ? -2.407 0.831 -31.279 1.00 80.19 94 HIS A C 1
ATOM 710 O O . HIS A 1 94 ? -2.026 1.953 -31.611 1.00 80.19 94 HIS A O 1
ATOM 716 N N . THR A 1 95 ? -3.432 0.231 -31.882 1.00 85.25 95 THR A N 1
ATOM 717 C CA . THR A 1 95 ? -4.306 0.845 -32.886 1.00 85.25 95 THR A CA 1
ATOM 718 C C . THR A 1 95 ? -5.752 0.473 -32.575 1.00 85.25 95 THR A C 1
ATOM 720 O O . THR A 1 95 ? -5.998 -0.453 -31.808 1.00 85.25 95 THR A O 1
ATOM 723 N N . GLU A 1 96 ? -6.715 1.153 -33.194 1.00 81.88 96 GLU A N 1
ATOM 724 C CA . GLU A 1 96 ? -8.149 0.920 -32.958 1.00 81.88 96 GLU A CA 1
ATOM 725 C C . GLU A 1 96 ? -8.588 -0.540 -33.189 1.00 81.88 96 GLU A C 1
ATOM 727 O O . GLU A 1 96 ? -9.476 -1.033 -32.501 1.00 81.88 96 GLU A O 1
ATOM 732 N N . MET A 1 97 ? -7.951 -1.245 -34.130 1.00 89.25 97 MET A N 1
ATOM 733 C CA . MET A 1 97 ? -8.291 -2.631 -34.485 1.00 89.25 97 MET A CA 1
ATOM 734 C C . MET A 1 97 ? -7.380 -3.678 -33.829 1.00 89.25 97 MET A C 1
ATOM 736 O O . MET A 1 97 ? -7.547 -4.873 -34.069 1.00 89.25 97 MET A O 1
ATOM 740 N N . ASP A 1 98 ? -6.390 -3.247 -33.052 1.00 85.88 98 ASP A N 1
ATOM 741 C CA . ASP A 1 98 ? -5.411 -4.126 -32.424 1.00 85.88 98 ASP A CA 1
ATOM 742 C C . ASP A 1 98 ? -5.865 -4.524 -31.015 1.00 85.88 98 ASP A C 1
ATOM 744 O O . ASP A 1 98 ? -6.266 -3.664 -30.238 1.00 85.88 98 ASP A O 1
ATOM 748 N N . LEU A 1 99 ? -5.783 -5.815 -30.683 1.00 88.56 99 LEU A N 1
ATOM 749 C CA . LEU A 1 99 ? -6.068 -6.333 -29.346 1.00 88.56 99 LEU A CA 1
ATOM 750 C C . LEU A 1 99 ? -5.130 -7.493 -29.006 1.00 88.56 99 LEU A C 1
ATOM 752 O O . LEU A 1 99 ? -5.233 -8.580 -29.575 1.00 88.56 99 LEU A O 1
ATOM 756 N N . ASP A 1 100 ? -4.266 -7.280 -28.019 1.00 82.44 100 ASP A N 1
ATOM 757 C CA . ASP A 1 100 ? -3.388 -8.304 -27.458 1.00 82.44 100 ASP A CA 1
ATOM 758 C C . ASP A 1 100 ? -3.175 -8.065 -25.957 1.00 82.44 100 ASP A C 1
ATOM 760 O O . ASP A 1 100 ? -2.371 -7.241 -25.516 1.00 82.44 100 ASP A O 1
ATOM 764 N N . CYS A 1 101 ? -3.902 -8.832 -25.146 1.00 81.38 101 CYS A N 1
ATOM 765 C CA . CYS A 1 101 ? -3.821 -8.784 -23.686 1.00 81.38 101 CYS A CA 1
ATOM 766 C C . CYS A 1 101 ? -2.597 -9.531 -23.111 1.00 81.38 101 CYS A C 1
ATOM 768 O O . CYS A 1 101 ? -2.468 -9.643 -21.890 1.00 81.38 101 CYS A O 1
ATOM 770 N N . GLY A 1 102 ? -1.728 -10.093 -23.960 1.00 72.81 102 GLY A N 1
ATOM 771 C CA . GLY A 1 102 ? -0.515 -10.813 -23.564 1.00 72.81 102 GLY A CA 1
ATOM 772 C C . GLY A 1 102 ? 0.729 -9.934 -23.422 1.00 72.81 102 GLY A C 1
ATOM 773 O O . GLY A 1 102 ? 1.775 -10.440 -23.018 1.00 72.81 102 GLY A O 1
ATOM 774 N N . ARG A 1 103 ? 0.638 -8.639 -23.750 1.00 82.25 103 ARG A N 1
ATOM 775 C CA . ARG A 1 103 ? 1.782 -7.717 -23.777 1.00 82.25 103 ARG A CA 1
ATOM 776 C C . ARG A 1 103 ? 2.293 -7.328 -22.395 1.00 82.25 103 ARG A C 1
ATOM 778 O O . ARG A 1 103 ? 1.571 -7.342 -21.399 1.00 82.25 103 ARG A O 1
ATOM 785 N N . GLY A 1 104 ? 3.561 -6.916 -22.378 1.00 83.38 104 GLY A N 1
ATOM 786 C CA . GLY A 1 104 ? 4.245 -6.468 -21.172 1.00 83.38 104 GLY A CA 1
ATOM 787 C C . GLY A 1 104 ? 4.436 -7.599 -20.165 1.00 83.38 104 GLY A C 1
ATOM 788 O O . GLY A 1 104 ? 4.505 -8.773 -20.519 1.00 83.38 104 GLY A O 1
ATOM 789 N N . TYR A 1 105 ? 4.562 -7.229 -18.898 1.00 80.19 105 TYR A N 1
ATOM 790 C CA . TYR A 1 105 ? 4.774 -8.167 -17.793 1.00 80.19 105 TYR A CA 1
ATOM 791 C C . TYR A 1 105 ? 3.720 -8.024 -16.701 1.00 80.19 105 TYR A C 1
ATOM 793 O O . TYR A 1 105 ? 3.675 -8.860 -15.804 1.00 80.19 105 TYR A O 1
ATOM 801 N N . GLU A 1 106 ? 2.824 -7.042 -16.793 1.00 81.00 106 GLU A N 1
ATOM 802 C CA . GLU A 1 106 ? 1.813 -6.834 -15.764 1.00 81.00 106 GLU A CA 1
ATOM 803 C C . GLU A 1 106 ? 0.776 -7.949 -15.743 1.00 81.00 106 GLU A C 1
ATOM 805 O O . GLU A 1 106 ? 0.466 -8.458 -14.677 1.00 81.00 106 GLU A O 1
ATOM 810 N N . SER A 1 107 ? 0.327 -8.467 -16.893 1.00 75.25 107 SER A N 1
ATOM 811 C CA . SER A 1 107 ? -0.555 -9.648 -16.915 1.00 75.25 107 SER A CA 1
ATOM 812 C C . SER A 1 107 ? 0.124 -10.898 -16.328 1.00 75.25 107 SER A C 1
ATOM 814 O O . SER A 1 107 ? -0.527 -11.727 -15.689 1.00 75.25 107 SER A O 1
ATOM 816 N N . TRP A 1 108 ? 1.442 -11.028 -16.504 1.00 80.44 108 TRP A N 1
ATOM 817 C CA . TRP A 1 108 ? 2.272 -12.086 -15.925 1.00 80.44 108 TRP A CA 1
ATOM 818 C C . TRP A 1 108 ? 2.436 -11.914 -14.407 1.00 80.44 108 TRP A C 1
ATOM 820 O O . TRP A 1 108 ? 2.293 -12.894 -13.668 1.00 80.44 108 TRP A O 1
ATOM 830 N N . LEU A 1 109 ? 2.654 -10.682 -13.937 1.00 73.06 109 LEU A N 1
ATOM 831 C CA . LEU A 1 109 ? 2.790 -10.348 -12.521 1.00 73.06 109 LEU A CA 1
ATOM 832 C C . LEU A 1 109 ? 1.441 -10.454 -11.810 1.00 73.06 109 LEU A C 1
ATOM 834 O O . LEU A 1 109 ? 1.362 -11.046 -10.749 1.00 73.06 109 LEU A O 1
ATOM 838 N N . VAL A 1 110 ? 0.351 -10.012 -12.431 1.00 72.94 110 VAL A N 1
ATOM 839 C CA . VAL A 1 110 ? -1.038 -10.163 -11.976 1.00 72.94 110 VAL A CA 1
ATOM 840 C C . VAL A 1 110 ? -1.472 -11.626 -11.955 1.00 72.94 110 VAL A C 1
ATOM 842 O O . VAL A 1 110 ? -2.106 -12.057 -11.000 1.00 72.94 110 VAL A O 1
ATOM 845 N N . LYS A 1 111 ? -1.096 -12.465 -12.924 1.00 68.31 111 LYS A N 1
ATOM 846 C CA . LYS A 1 111 ? -1.321 -13.920 -12.784 1.00 68.31 111 LYS A CA 1
ATOM 847 C C . LYS A 1 111 ? -0.598 -14.490 -11.563 1.00 68.31 111 LYS A C 1
ATOM 849 O O . LYS A 1 111 ? -1.078 -15.455 -10.972 1.00 68.31 111 LYS A O 1
ATOM 854 N N . ARG A 1 112 ? 0.516 -13.867 -11.175 1.00 69.19 112 ARG A N 1
ATOM 855 C CA . ARG A 1 112 ? 1.249 -14.162 -9.944 1.00 69.19 112 ARG A CA 1
ATOM 856 C C . ARG A 1 112 ? 0.702 -13.419 -8.698 1.00 69.19 112 ARG A C 1
ATOM 858 O O . ARG A 1 112 ? 0.928 -13.930 -7.608 1.00 69.19 112 ARG A O 1
ATOM 865 N N . ALA A 1 113 ? -0.039 -12.303 -8.822 1.00 51.88 113 ALA A N 1
ATOM 866 C CA . ALA A 1 113 ? -0.386 -11.406 -7.694 1.00 51.88 113 ALA A CA 1
ATOM 867 C C . ALA A 1 113 ? -1.755 -10.641 -7.720 1.00 51.88 113 ALA A C 1
ATOM 869 O O . ALA A 1 113 ? -2.238 -10.266 -6.662 1.00 51.88 113 ALA A O 1
ATOM 870 N N . LYS A 1 114 ? -2.428 -10.500 -8.870 1.00 38.47 114 LYS A N 1
ATOM 871 C CA . LYS A 1 114 ? -3.817 -10.032 -9.172 1.00 38.47 114 LYS A CA 1
ATOM 872 C C . LYS A 1 114 ? -4.245 -8.525 -8.975 1.00 38.47 114 LYS A C 1
ATOM 874 O O . LYS A 1 114 ? -4.649 -8.165 -7.880 1.00 38.47 114 LYS A O 1
ATOM 879 N N . GLU A 1 115 ? -4.322 -7.766 -10.105 1.00 40.34 115 GLU A N 1
ATOM 880 C CA . GLU A 1 115 ? -5.199 -6.622 -10.610 1.00 40.34 115 GLU A CA 1
ATOM 881 C C . GLU A 1 115 ? -4.938 -5.076 -10.314 1.00 40.34 115 GLU A C 1
ATOM 883 O O . GLU A 1 115 ? -4.083 -4.778 -9.501 1.00 40.34 115 GLU A O 1
ATOM 888 N N . ILE A 1 116 ? -5.523 -4.082 -11.077 1.00 38.47 116 ILE A N 1
ATOM 889 C CA . ILE A 1 116 ? -4.841 -2.859 -11.711 1.00 38.47 116 ILE A CA 1
ATOM 890 C C . ILE A 1 116 ? -5.588 -1.441 -11.826 1.00 38.47 116 ILE A C 1
ATOM 892 O O . ILE A 1 116 ? -6.792 -1.466 -12.077 1.00 38.47 116 ILE A O 1
ATOM 896 N N . TRP A 1 117 ? -4.868 -0.253 -11.788 1.00 44.59 117 TRP A N 1
ATOM 897 C CA . TRP A 1 117 ? -4.833 1.022 -12.667 1.00 44.59 117 TRP A CA 1
ATOM 898 C C . TRP A 1 117 ? -4.529 2.418 -11.974 1.00 44.59 117 TRP A C 1
ATOM 900 O O . TRP A 1 117 ? -4.900 2.602 -10.820 1.00 44.59 117 TRP A O 1
ATOM 910 N N . ASN A 1 118 ? -3.858 3.408 -12.642 1.00 40.75 118 ASN A N 1
ATOM 911 C CA . ASN A 1 118 ? -3.186 4.624 -12.076 1.00 40.75 118 ASN A CA 1
ATOM 912 C C . ASN A 1 118 ? -3.316 5.988 -12.857 1.00 40.75 118 ASN A C 1
ATOM 914 O O . ASN A 1 118 ? -3.282 6.014 -14.085 1.00 40.75 118 ASN A O 1
ATOM 918 N N . GLU A 1 119 ? -3.353 7.110 -12.106 1.00 41.50 119 GLU A N 1
ATOM 919 C CA . GLU A 1 119 ? -2.939 8.523 -12.384 1.00 41.50 119 GLU A CA 1
ATOM 920 C C . GLU A 1 119 ? -3.340 9.290 -13.672 1.00 41.50 119 GLU A C 1
ATOM 922 O O . GLU A 1 119 ? -2.503 9.590 -14.530 1.00 41.50 119 GLU A O 1
ATOM 927 N N . ARG A 1 120 ? -4.588 9.786 -13.767 1.00 51.25 120 ARG A N 1
ATOM 928 C CA . ARG A 1 120 ? -5.003 10.829 -14.744 1.00 51.25 120 ARG A CA 1
ATOM 929 C C . ARG A 1 120 ? -6.066 11.783 -14.157 1.00 51.25 120 ARG A C 1
ATOM 931 O O . ARG A 1 120 ? -6.728 11.422 -13.186 1.00 51.25 120 ARG A O 1
ATOM 938 N N . PRO A 1 121 ? -6.273 12.996 -14.721 1.00 53.56 121 PRO A N 1
ATOM 939 C CA . PRO A 1 121 ? -7.404 13.851 -14.348 1.00 53.56 121 PRO A CA 1
ATOM 940 C C . PRO A 1 121 ? -8.731 13.093 -14.492 1.00 53.56 121 PRO A C 1
ATOM 942 O O . PRO A 1 121 ? -8.968 12.464 -15.521 1.00 53.56 121 PRO A O 1
ATOM 945 N N . TYR A 1 122 ? -9.589 13.142 -13.470 1.00 59.03 122 TYR A N 1
ATOM 946 C CA . TYR A 1 122 ? -10.852 12.405 -13.489 1.00 59.03 122 TYR A CA 1
ATOM 947 C C . TYR A 1 122 ? -11.932 13.131 -14.298 1.00 59.03 122 TYR A C 1
ATOM 949 O O . TYR A 1 122 ? -12.057 14.353 -14.233 1.00 59.03 122 TYR A O 1
ATOM 957 N N . ASP A 1 123 ? -12.766 12.356 -14.990 1.00 80.62 123 ASP A N 1
ATOM 958 C CA . ASP A 1 123 ? -13.998 12.814 -15.627 1.00 80.62 123 ASP A CA 1
ATOM 959 C C . ASP A 1 123 ? -15.186 12.076 -14.986 1.00 80.62 123 ASP A C 1
ATOM 961 O O . ASP A 1 123 ? -15.235 10.844 -14.940 1.00 80.62 123 ASP A O 1
ATOM 965 N N . VAL A 1 124 ? -16.135 12.836 -14.429 1.00 81.62 124 VAL A N 1
ATOM 966 C CA . VAL A 1 124 ? -17.293 12.280 -13.706 1.00 81.62 124 VAL A CA 1
ATOM 967 C C . VAL A 1 124 ? -18.176 11.441 -14.630 1.00 81.62 124 VAL A C 1
ATOM 969 O O . VAL A 1 124 ? -18.678 10.395 -14.215 1.00 81.62 124 VAL A O 1
ATOM 972 N N . GLN A 1 125 ? -18.355 11.875 -15.878 1.00 83.62 125 GLN A N 1
ATOM 973 C CA . GLN A 1 125 ? -19.168 11.163 -16.854 1.00 83.62 125 GLN A CA 1
ATOM 974 C C . GLN A 1 125 ? -18.483 9.862 -17.281 1.00 83.62 125 GLN A C 1
ATOM 976 O O . GLN A 1 125 ? -19.146 8.830 -17.365 1.00 83.62 125 GLN A O 1
ATOM 981 N N . TYR A 1 126 ? -17.161 9.878 -17.463 1.00 77.31 126 TYR A N 1
ATOM 982 C CA . TYR A 1 126 ? -16.374 8.674 -17.729 1.00 77.31 126 TYR A CA 1
ATOM 983 C C . TYR A 1 126 ? -16.523 7.632 -16.617 1.00 77.31 126 TYR A C 1
ATOM 985 O O . TYR A 1 126 ? -16.790 6.475 -16.918 1.00 77.31 126 TYR A O 1
ATOM 993 N N . ILE A 1 127 ? -16.425 8.021 -15.338 1.00 76.44 127 ILE A N 1
ATOM 994 C CA . ILE A 1 127 ? -16.575 7.081 -14.209 1.00 76.44 127 ILE A CA 1
ATOM 995 C C . ILE A 1 127 ? -17.958 6.411 -14.229 1.00 76.44 127 ILE A C 1
ATOM 997 O O . ILE A 1 127 ? -18.064 5.196 -14.041 1.00 76.44 127 ILE A O 1
ATOM 1001 N N . LYS A 1 128 ? -19.020 7.182 -14.498 1.00 82.19 128 LYS A N 1
ATOM 1002 C CA . LYS A 1 128 ? -20.387 6.648 -14.617 1.00 82.19 128 LYS A CA 1
ATOM 1003 C C . LYS A 1 128 ? -20.513 5.676 -15.796 1.00 82.19 128 LYS A C 1
ATOM 1005 O O . LYS A 1 128 ? -21.074 4.595 -15.628 1.00 82.19 128 LYS A O 1
ATOM 1010 N N . ILE A 1 129 ? -19.950 6.025 -16.956 1.00 81.50 129 ILE A N 1
ATOM 1011 C CA . ILE A 1 129 ? -19.932 5.162 -18.149 1.00 81.50 129 ILE A CA 1
ATOM 1012 C C . ILE A 1 129 ? -19.122 3.886 -17.891 1.00 81.50 129 ILE A C 1
ATOM 1014 O O . ILE A 1 129 ? -19.563 2.799 -18.258 1.00 81.50 129 ILE A O 1
ATOM 1018 N N . LEU A 1 130 ? -17.970 3.987 -17.226 1.00 74.94 130 LEU A N 1
ATOM 1019 C CA . LEU A 1 130 ? -17.132 2.845 -16.875 1.00 74.94 130 LEU A CA 1
ATOM 1020 C C . LEU A 1 130 ? -17.886 1.870 -15.968 1.00 74.94 130 LEU A C 1
ATOM 1022 O O . LEU A 1 130 ? -17.904 0.675 -16.252 1.00 74.94 130 LEU A O 1
ATOM 1026 N N . ARG A 1 131 ? -18.567 2.367 -14.925 1.00 88.00 131 ARG A N 1
ATOM 1027 C CA . ARG A 1 131 ? -19.407 1.531 -14.054 1.00 88.00 131 ARG A CA 1
ATOM 1028 C C . ARG A 1 131 ? -20.494 0.805 -14.850 1.00 88.00 131 ARG A C 1
ATOM 1030 O O . ARG A 1 131 ? -20.587 -0.417 -14.771 1.00 88.00 131 ARG A O 1
ATOM 1037 N N . GLN A 1 132 ? -21.248 1.536 -15.674 1.00 81.62 132 GLN A N 1
ATOM 1038 C CA . GLN A 1 132 ? -22.291 0.960 -16.534 1.00 81.62 132 GLN A CA 1
ATOM 1039 C C . GLN A 1 132 ? -21.735 -0.087 -17.510 1.00 81.62 132 GLN A C 1
ATOM 1041 O O . GLN A 1 132 ? -22.373 -1.114 -17.743 1.00 81.62 132 GLN A O 1
ATOM 1046 N N . THR A 1 133 ? -20.543 0.151 -18.062 1.00 76.62 133 THR A N 1
ATOM 1047 C CA . THR A 1 133 ? -19.872 -0.753 -19.007 1.00 76.62 133 THR A CA 1
ATOM 1048 C C . THR A 1 133 ? -19.435 -2.039 -18.312 1.00 76.62 133 THR A C 1
ATOM 1050 O O . THR A 1 133 ? -19.716 -3.127 -18.811 1.00 76.62 133 THR A O 1
ATOM 1053 N N . LEU A 1 134 ? -18.812 -1.930 -17.133 1.00 75.19 134 LEU A N 1
ATOM 1054 C CA . LEU A 1 134 ? -18.437 -3.081 -16.312 1.00 75.19 134 LEU A CA 1
ATOM 1055 C C . LEU A 1 134 ? -19.667 -3.911 -15.931 1.00 75.19 134 LEU A C 1
ATOM 1057 O O . LEU A 1 134 ? -19.647 -5.128 -16.094 1.00 75.19 134 LEU A O 1
ATOM 1061 N N . ASP A 1 135 ? -20.746 -3.270 -15.479 1.00 83.31 135 ASP A N 1
ATOM 1062 C CA . ASP A 1 135 ? -21.980 -3.964 -15.091 1.00 83.31 135 ASP A CA 1
ATOM 1063 C C . ASP A 1 135 ? -22.633 -4.672 -16.283 1.00 83.31 135 ASP A C 1
ATOM 1065 O O . ASP A 1 135 ? -22.996 -5.843 -16.181 1.00 83.31 135 ASP A O 1
ATOM 1069 N N . SER A 1 136 ? -22.711 -3.999 -17.435 1.00 85.88 136 SER A N 1
ATOM 1070 C CA . SER A 1 136 ? -23.271 -4.569 -18.670 1.00 85.88 136 SER A CA 1
ATOM 1071 C C . SER A 1 136 ? -22.450 -5.750 -19.197 1.00 85.88 136 SER A C 1
ATOM 1073 O O . SER A 1 136 ? -23.003 -6.662 -19.807 1.00 85.88 136 SER A O 1
ATOM 1075 N N . ALA A 1 137 ? -21.140 -5.757 -18.937 1.00 79.81 137 ALA A N 1
ATOM 1076 C CA . ALA A 1 137 ? -20.238 -6.859 -19.259 1.00 79.81 137 ALA A CA 1
ATOM 1077 C C . ALA A 1 137 ? -20.193 -7.961 -18.175 1.00 79.81 137 ALA A C 1
ATOM 1079 O O . ALA A 1 137 ? -19.440 -8.923 -18.315 1.00 79.81 137 ALA A O 1
ATOM 1080 N N . GLY A 1 138 ? -20.990 -7.850 -17.104 1.00 85.44 138 GLY A N 1
ATOM 1081 C CA . GLY A 1 138 ? -21.072 -8.839 -16.021 1.00 85.44 138 GLY A CA 1
ATOM 1082 C C . GLY A 1 138 ? -20.013 -8.693 -14.919 1.00 85.44 138 GLY A C 1
ATOM 1083 O O . GLY A 1 138 ? -19.954 -9.520 -14.011 1.00 85.44 138 GLY A O 1
ATOM 1084 N N . TYR A 1 139 ? -19.200 -7.634 -14.943 1.00 83.12 139 TYR A N 1
ATOM 1085 C CA . TYR A 1 139 ? -18.147 -7.337 -13.963 1.00 83.12 139 TYR A CA 1
ATOM 1086 C C . TYR A 1 139 ? -18.653 -6.487 -12.783 1.00 83.12 139 TYR A C 1
ATOM 1088 O O . TYR A 1 139 ? -17.974 -5.568 -12.313 1.00 83.12 139 TYR A O 1
ATOM 1096 N N . THR A 1 140 ? -19.837 -6.806 -12.253 1.00 83.56 140 THR A N 1
ATOM 1097 C CA . THR A 1 140 ? -20.460 -6.082 -11.123 1.00 83.56 140 THR A CA 1
ATOM 1098 C C . THR A 1 140 ? -19.643 -6.159 -9.829 1.00 83.56 140 THR A C 1
ATOM 1100 O O . THR A 1 140 ? -19.806 -5.337 -8.933 1.00 83.56 140 THR A O 1
ATOM 1103 N N . ASN A 1 141 ? -18.743 -7.141 -9.724 1.00 84.25 141 ASN A N 1
ATOM 1104 C CA . ASN A 1 141 ? -17.867 -7.334 -8.565 1.00 84.25 141 ASN A CA 1
ATOM 1105 C C . ASN A 1 141 ? -16.589 -6.477 -8.614 1.00 84.25 141 ASN A C 1
ATOM 1107 O O . ASN A 1 141 ? -15.912 -6.344 -7.593 1.00 84.25 141 ASN A O 1
ATOM 1111 N N . VAL A 1 142 ? -16.247 -5.903 -9.775 1.00 80.44 142 VAL A N 1
ATOM 1112 C CA . VAL A 1 142 ? -15.090 -5.008 -9.918 1.00 80.44 142 VAL A CA 1
ATOM 1113 C C . VAL A 1 142 ? -15.438 -3.670 -9.283 1.00 80.44 142 VAL A C 1
ATOM 1115 O O . VAL A 1 142 ? -16.424 -3.044 -9.656 1.00 80.44 142 VAL A O 1
ATOM 1118 N N . LYS A 1 143 ? -14.634 -3.219 -8.323 1.00 87.12 143 LYS A N 1
ATOM 1119 C CA . LYS A 1 143 ? -14.835 -1.954 -7.602 1.00 87.12 143 LYS A CA 1
ATOM 1120 C C . LYS A 1 143 ? -14.030 -0.833 -8.257 1.00 87.12 143 LYS A C 1
ATOM 1122 O O . LYS A 1 143 ? -12.948 -1.081 -8.773 1.00 87.12 143 LYS A O 1
ATOM 1127 N N . ILE A 1 144 ? -14.542 0.396 -8.204 1.00 82.25 144 ILE A N 1
ATOM 1128 C CA . ILE A 1 144 ? -13.855 1.580 -8.742 1.00 82.25 144 ILE A CA 1
ATOM 1129 C C . ILE A 1 144 ? -13.282 2.401 -7.587 1.00 82.25 144 ILE A C 1
ATOM 1131 O O . ILE A 1 144 ? -14.003 2.746 -6.651 1.00 82.25 144 ILE A O 1
ATOM 1135 N N . ILE A 1 145 ? -11.998 2.734 -7.666 1.00 86.81 145 ILE A N 1
ATOM 1136 C CA . ILE A 1 145 ? -11.337 3.700 -6.784 1.00 86.81 145 ILE A CA 1
ATOM 1137 C C . ILE A 1 145 ? -11.113 4.965 -7.608 1.00 86.81 145 ILE A C 1
ATOM 1139 O O . ILE A 1 145 ? -10.752 4.880 -8.780 1.00 86.81 145 ILE A O 1
ATOM 1143 N N . ALA A 1 146 ? -11.387 6.130 -7.028 1.00 86.12 146 ALA A N 1
ATOM 1144 C CA . ALA A 1 146 ? -11.226 7.401 -7.724 1.00 86.12 146 ALA A CA 1
ATOM 1145 C C . ALA A 1 146 ? -10.746 8.505 -6.768 1.00 86.12 146 ALA A C 1
ATOM 1147 O O . ALA A 1 146 ? -11.033 8.479 -5.586 1.00 86.12 146 ALA A O 1
ATOM 1148 N N . SER A 1 147 ? -10.043 9.538 -7.203 1.00 85.75 147 SER A N 1
ATOM 1149 C CA . SER A 1 147 ? -9.579 9.759 -8.569 1.00 85.75 147 SER A CA 1
ATOM 1150 C C . SER A 1 147 ? -8.153 9.284 -8.807 1.00 85.75 147 SER A C 1
ATOM 1152 O O . SER A 1 147 ? -7.660 9.520 -9.900 1.00 85.75 147 SER A O 1
ATOM 1154 N N . ASP A 1 148 ? -7.480 8.730 -7.792 1.00 85.00 148 ASP A N 1
ATOM 1155 C CA . ASP A 1 148 ? -6.025 8.570 -7.823 1.00 85.00 148 ASP A CA 1
ATOM 1156 C C . ASP A 1 148 ? -5.371 9.922 -8.160 1.00 85.00 148 ASP A C 1
ATOM 1158 O O . ASP A 1 148 ? -4.770 10.129 -9.208 1.00 85.00 148 ASP A O 1
ATOM 1162 N N . GLY A 1 149 ? -5.615 10.898 -7.280 1.00 83.75 149 GLY A N 1
ATOM 1163 C CA . GLY A 1 149 ? -5.118 12.267 -7.413 1.00 83.75 149 GLY A CA 1
ATOM 1164 C C . GLY A 1 149 ? -5.030 12.955 -6.052 1.00 83.75 149 GLY A C 1
ATOM 1165 O O . GLY A 1 149 ? -4.533 12.379 -5.091 1.00 83.75 149 GLY A O 1
ATOM 1166 N N . LYS A 1 150 ? -5.520 14.192 -5.914 1.00 89.62 150 LYS A N 1
ATOM 1167 C CA . LYS A 1 150 ? -5.702 14.812 -4.584 1.00 89.62 150 LYS A CA 1
ATOM 1168 C C . LYS A 1 150 ? -7.179 14.749 -4.164 1.00 89.62 150 LYS A C 1
ATOM 1170 O O . LYS A 1 150 ? -8.036 14.225 -4.870 1.00 89.62 150 LYS A O 1
ATOM 1175 N N . TRP A 1 151 ? -7.502 15.295 -2.994 1.00 92.38 151 TRP A N 1
ATOM 1176 C CA . TRP A 1 151 ? -8.832 15.189 -2.379 1.00 92.38 151 TRP A CA 1
ATOM 1177 C C . TRP A 1 151 ? -9.956 16.010 -3.056 1.00 92.38 151 TRP A C 1
ATOM 1179 O O . TRP A 1 151 ? -11.029 16.156 -2.470 1.00 92.38 151 TRP A O 1
ATOM 1189 N N . GLN A 1 152 ? -9.769 16.586 -4.252 1.00 91.69 152 GLN A N 1
ATOM 1190 C CA . GLN A 1 152 ? -10.776 17.477 -4.860 1.00 91.69 152 GLN A CA 1
ATOM 1191 C C . GLN A 1 152 ? -12.066 16.749 -5.275 1.00 91.69 152 GLN A C 1
ATOM 1193 O O . GLN A 1 152 ? -13.131 17.367 -5.263 1.00 91.69 152 GLN A O 1
ATOM 1198 N N . ILE A 1 153 ? -11.997 15.449 -5.598 1.00 91.19 153 ILE A N 1
ATOM 1199 C CA . ILE A 1 153 ? -13.166 14.633 -5.984 1.00 91.19 153 ILE A CA 1
ATOM 1200 C C . ILE A 1 153 ? -14.243 14.572 -4.885 1.00 91.19 153 ILE A C 1
ATOM 1202 O O . ILE A 1 153 ? -15.427 14.416 -5.178 1.00 91.19 153 ILE A O 1
ATOM 1206 N N . VAL A 1 154 ? -13.862 14.792 -3.622 1.00 94.06 154 VAL A N 1
ATOM 1207 C CA . VAL A 1 154 ? -14.756 14.774 -2.451 1.00 94.06 154 VAL A CA 1
ATOM 1208 C C . VAL A 1 154 ? -15.968 15.694 -2.637 1.00 94.06 154 VAL A C 1
ATOM 1210 O O . VAL A 1 154 ? -17.090 15.294 -2.334 1.00 94.06 154 VAL A O 1
ATOM 1213 N N . LYS A 1 155 ? -15.778 16.900 -3.195 1.00 93.81 155 LYS A N 1
ATOM 1214 C CA . LYS A 1 155 ? -16.876 17.859 -3.414 1.00 93.81 155 LYS A CA 1
ATOM 1215 C C . LYS A 1 155 ? -17.905 17.336 -4.425 1.00 93.81 155 LYS A C 1
ATOM 1217 O O . LYS A 1 155 ? -19.108 17.519 -4.233 1.00 93.81 155 LYS A O 1
ATOM 1222 N N . ALA A 1 156 ? -17.438 16.676 -5.485 1.00 93.31 156 ALA A N 1
ATOM 1223 C CA . ALA A 1 156 ? -18.314 16.055 -6.474 1.00 93.31 156 ALA A CA 1
ATOM 1224 C C . ALA A 1 156 ? -19.077 14.881 -5.843 1.00 93.31 156 ALA A C 1
ATOM 1226 O O . ALA A 1 156 ? -20.298 14.826 -5.926 1.00 93.31 156 ALA A O 1
ATOM 1227 N N . VAL A 1 157 ? -18.388 14.016 -5.094 1.00 93.75 157 VAL A N 1
ATOM 1228 C CA . VAL A 1 157 ? -19.000 12.867 -4.400 1.00 93.75 157 VAL A CA 1
ATOM 1229 C C . VAL A 1 157 ? -20.044 13.294 -3.366 1.00 93.75 157 VAL A C 1
ATOM 1231 O O . VAL A 1 157 ? -21.016 12.577 -3.147 1.00 93.75 157 VAL A O 1
ATOM 1234 N N . GLN A 1 158 ? -19.894 14.454 -2.722 1.00 94.38 158 GLN A N 1
ATOM 1235 C CA . GLN A 1 158 ? -20.888 14.991 -1.782 1.00 94.38 158 GLN A CA 1
ATOM 1236 C C . GLN A 1 158 ? -22.187 15.452 -2.461 1.00 94.38 158 GLN A C 1
ATOM 1238 O O . GLN A 1 158 ? -23.246 15.396 -1.837 1.00 94.38 158 GLN A O 1
ATOM 1243 N N . THR A 1 159 ? -22.118 15.882 -3.720 1.00 95.06 159 THR A N 1
ATOM 1244 C CA . THR A 1 159 ? -23.241 16.519 -4.428 1.00 95.06 159 THR A CA 1
ATOM 1245 C C . THR A 1 159 ? -23.868 15.638 -5.510 1.00 95.06 159 THR A C 1
ATOM 1247 O O . THR A 1 159 ? -25.032 15.836 -5.843 1.00 95.06 159 THR A O 1
ATOM 1250 N N . ASP A 1 160 ? -23.144 14.635 -6.009 1.00 95.94 160 ASP A N 1
ATOM 1251 C CA . ASP A 1 160 ? -23.579 13.722 -7.066 1.00 95.94 160 ASP A CA 1
ATOM 1252 C C . ASP A 1 160 ? -23.749 12.293 -6.518 1.00 95.94 160 ASP A C 1
ATOM 1254 O O . ASP A 1 160 ? -22.777 11.569 -6.276 1.00 95.94 160 ASP A O 1
ATOM 1258 N N . ASN A 1 161 ? -25.004 11.886 -6.299 1.00 94.06 161 ASN A N 1
ATOM 1259 C CA . ASN A 1 161 ? -25.332 10.557 -5.774 1.00 94.06 161 ASN A CA 1
ATOM 1260 C C . ASN A 1 161 ? -24.997 9.431 -6.764 1.00 94.06 161 ASN A C 1
ATOM 1262 O O . ASN A 1 161 ? -24.616 8.349 -6.325 1.00 94.06 161 ASN A O 1
ATOM 1266 N N . ASP A 1 162 ? -25.094 9.670 -8.074 1.00 93.31 162 ASP A N 1
ATOM 1267 C CA . ASP A 1 162 ? -24.758 8.653 -9.076 1.00 93.31 162 ASP A CA 1
ATOM 1268 C C . ASP A 1 162 ? -23.251 8.395 -9.079 1.00 93.31 162 ASP A C 1
ATOM 1270 O O . ASP A 1 162 ? -22.817 7.246 -9.111 1.00 93.31 162 ASP A O 1
ATOM 1274 N N . LEU A 1 163 ? -22.443 9.461 -8.984 1.00 91.38 163 LEU A N 1
ATOM 1275 C CA . LEU A 1 163 ? -20.994 9.337 -8.825 1.00 91.38 163 LEU A CA 1
ATOM 1276 C C . LEU A 1 163 ? -20.652 8.597 -7.529 1.00 91.38 163 LEU A C 1
ATOM 1278 O O . LEU A 1 163 ? -19.819 7.693 -7.549 1.00 91.38 163 LEU A O 1
ATOM 1282 N N . ARG A 1 164 ? -21.308 8.944 -6.413 1.00 92.88 164 ARG A N 1
ATOM 1283 C CA . ARG A 1 164 ? -21.101 8.266 -5.125 1.00 92.88 164 ARG A CA 1
ATOM 1284 C C . ARG A 1 164 ? -21.413 6.772 -5.203 1.00 92.88 164 ARG A C 1
ATOM 1286 O O . ARG A 1 164 ? -20.678 5.989 -4.620 1.00 92.88 164 ARG A O 1
ATOM 1293 N N . ASN A 1 165 ? -22.468 6.385 -5.917 1.00 90.94 165 ASN A N 1
ATOM 1294 C CA . ASN A 1 165 ? -22.851 4.983 -6.088 1.00 90.94 165 ASN A CA 1
ATOM 1295 C C . ASN A 1 165 ? -21.928 4.227 -7.057 1.00 90.94 165 ASN A C 1
ATOM 1297 O O . ASN A 1 165 ? -21.800 3.010 -6.954 1.00 90.94 165 ASN A O 1
ATOM 1301 N N . ALA A 1 166 ? -21.289 4.930 -7.997 1.00 88.88 166 ALA A N 1
ATOM 1302 C CA . ALA A 1 166 ? -20.378 4.327 -8.965 1.00 88.88 166 ALA A CA 1
ATOM 1303 C C . ALA A 1 166 ? -19.003 3.977 -8.371 1.00 88.88 166 ALA A C 1
ATOM 1305 O O . ALA A 1 166 ? -18.349 3.053 -8.862 1.00 88.88 166 ALA A O 1
ATOM 1306 N N . ILE A 1 167 ? -18.558 4.697 -7.335 1.00 90.94 167 ILE A N 1
ATOM 1307 C CA . ILE A 1 167 ? -17.233 4.518 -6.729 1.00 90.94 167 ILE A CA 1
ATOM 1308 C C . ILE A 1 167 ? -17.309 3.767 -5.396 1.00 90.94 167 ILE A C 1
ATOM 1310 O O . ILE A 1 167 ? -18.216 3.955 -4.593 1.00 90.94 167 ILE A O 1
ATOM 1314 N N . TYR A 1 168 ? -16.308 2.931 -5.138 1.00 93.25 168 TYR A N 1
ATOM 1315 C CA . TYR A 1 168 ? -16.158 2.204 -3.882 1.00 93.25 168 TYR A CA 1
ATOM 1316 C C . TYR A 1 168 ? -15.351 2.993 -2.849 1.00 93.25 168 TYR A C 1
ATOM 1318 O O . TYR A 1 168 ? -15.746 3.041 -1.690 1.00 93.25 168 TYR A O 1
ATOM 1326 N N . ALA A 1 169 ? -14.232 3.603 -3.252 1.00 93.94 169 ALA A N 1
ATOM 1327 C CA . ALA A 1 169 ? -13.313 4.301 -2.351 1.00 93.94 169 ALA A CA 1
ATOM 1328 C C . ALA A 1 169 ? -12.740 5.570 -2.990 1.00 93.94 169 ALA A C 1
ATOM 1330 O O . ALA A 1 169 ? -12.663 5.671 -4.218 1.00 93.94 169 ALA A O 1
ATOM 1331 N N . ILE A 1 170 ? -12.300 6.512 -2.148 1.00 94.81 170 ILE A N 1
ATOM 1332 C CA . ILE A 1 170 ? -11.560 7.694 -2.595 1.00 94.81 170 ILE A CA 1
ATOM 1333 C C . ILE A 1 170 ? -10.055 7.464 -2.432 1.00 94.81 170 ILE A C 1
ATOM 1335 O O . ILE A 1 170 ? -9.584 7.329 -1.304 1.00 94.81 170 ILE A O 1
ATOM 1339 N N . GLY A 1 171 ? -9.313 7.446 -3.539 1.00 93.50 171 GLY A N 1
ATOM 1340 C CA . GLY A 1 171 ? -7.855 7.304 -3.579 1.00 93.50 171 GLY A CA 1
ATOM 1341 C C . GLY A 1 171 ? -7.143 8.646 -3.754 1.00 93.50 171 GLY A C 1
ATOM 1342 O O . GLY A 1 171 ? -7.465 9.403 -4.678 1.00 93.50 171 GLY A O 1
ATOM 1343 N N . ALA A 1 172 ? -6.186 8.942 -2.872 1.00 92.88 172 ALA A N 1
ATOM 1344 C CA . ALA A 1 172 ? -5.345 10.133 -2.938 1.00 92.88 172 ALA A CA 1
ATOM 1345 C C . ALA A 1 172 ? -3.849 9.805 -2.848 1.00 92.88 172 ALA A C 1
ATOM 1347 O O . ALA A 1 172 ? -3.449 8.844 -2.190 1.00 92.88 172 ALA A O 1
ATOM 1348 N N . HIS A 1 173 ? -3.024 10.654 -3.462 1.00 91.38 173 HIS A N 1
ATOM 1349 C CA . HIS A 1 173 ? -1.575 10.479 -3.553 1.00 91.38 173 HIS A CA 1
ATOM 1350 C C . HIS A 1 173 ? -0.810 11.397 -2.628 1.00 91.38 173 HIS A C 1
ATOM 1352 O O . HIS A 1 173 ? -1.084 12.607 -2.568 1.00 91.38 173 HIS A O 1
ATOM 1358 N N . TYR A 1 174 ? 0.194 10.826 -1.967 1.00 93.94 174 TYR A N 1
ATOM 1359 C CA . TYR A 1 174 ? 1.085 11.506 -1.030 1.00 93.94 174 TYR A CA 1
ATOM 1360 C C . TYR A 1 174 ? 0.308 12.454 -0.094 1.00 93.94 174 TYR A C 1
ATOM 1362 O O . TYR A 1 174 ? 0.575 13.662 -0.068 1.00 93.94 174 TYR A O 1
ATOM 1370 N N . PRO A 1 175 ? -0.707 11.948 0.638 1.00 92.06 175 PRO A N 1
ATOM 1371 C CA . PRO A 1 175 ? -1.626 12.772 1.427 1.00 92.06 175 PRO A CA 1
ATOM 1372 C C . PRO A 1 175 ? -0.958 13.430 2.643 1.00 92.06 175 PRO A C 1
ATOM 1374 O O . PRO A 1 175 ? -1.583 14.236 3.333 1.00 92.06 175 PRO A O 1
ATOM 1377 N N . GLY A 1 176 ? 0.293 13.073 2.954 1.00 92.00 176 GLY A N 1
ATOM 1378 C CA . GLY A 1 176 ? 0.988 13.570 4.139 1.00 92.00 176 GLY A CA 1
ATOM 1379 C C . GLY A 1 176 ? 0.237 13.197 5.415 1.00 92.00 176 GLY A C 1
ATOM 1380 O O . GLY A 1 176 ? 0.101 14.026 6.313 1.00 92.00 176 GLY A O 1
ATOM 1381 N N . THR A 1 177 ? -0.300 11.974 5.470 1.00 93.69 177 THR A N 1
ATOM 1382 C CA . THR A 1 177 ? -1.158 11.429 6.539 1.00 93.69 177 THR A CA 1
ATOM 1383 C C . THR A 1 177 ? -2.542 12.052 6.693 1.00 93.69 177 THR A C 1
ATOM 1385 O O . THR A 1 177 ? -3.357 11.533 7.448 1.00 93.69 177 THR A O 1
ATOM 1388 N N . ASN A 1 178 ? -2.873 13.108 5.949 1.00 94.62 178 ASN A N 1
ATOM 1389 C CA . ASN A 1 178 ? -4.100 13.867 6.167 1.00 94.62 178 ASN A CA 1
ATOM 1390 C C . ASN A 1 178 ? -5.109 13.712 5.023 1.00 94.62 178 ASN A C 1
ATOM 1392 O O . ASN A 1 178 ? -4.774 13.746 3.840 1.00 94.62 178 ASN A O 1
ATOM 1396 N N . SER A 1 179 ? -6.383 13.636 5.399 1.00 94.00 179 SER A N 1
ATOM 1397 C CA . SER A 1 179 ? -7.534 13.831 4.516 1.00 94.00 179 SER A CA 1
ATOM 1398 C C . SER A 1 179 ? -8.308 15.075 4.958 1.00 94.00 179 SER A C 1
ATOM 1400 O O . SER A 1 179 ? -8.198 15.503 6.111 1.00 94.00 179 SER A O 1
ATOM 1402 N N . ASN A 1 180 ? -9.065 15.694 4.047 1.00 89.38 180 ASN A N 1
ATOM 1403 C CA . ASN A 1 180 ? -9.882 16.858 4.400 1.00 89.38 180 ASN A CA 1
ATOM 1404 C C . ASN A 1 180 ? -11.113 16.449 5.238 1.00 89.38 180 ASN A C 1
ATOM 1406 O O . ASN A 1 180 ? -11.582 15.313 5.163 1.00 89.38 180 ASN A O 1
ATOM 1410 N N . ASP A 1 181 ? -11.656 17.377 6.032 1.00 91.81 181 ASP A N 1
ATOM 1411 C CA . ASP A 1 181 ? -12.776 17.079 6.943 1.00 91.81 181 ASP A CA 1
ATOM 1412 C C . ASP A 1 181 ? -14.015 16.568 6.199 1.00 91.81 181 ASP A C 1
ATOM 1414 O O . ASP A 1 181 ? -14.694 15.646 6.651 1.00 91.81 181 ASP A O 1
ATOM 1418 N N . ALA A 1 182 ? -14.255 17.098 4.997 1.00 93.31 182 ALA A N 1
ATOM 1419 C CA . ALA A 1 182 ? -15.309 16.624 4.112 1.00 93.31 182 ALA A CA 1
ATOM 1420 C C . ALA A 1 182 ? -15.160 15.122 3.801 1.00 93.31 182 ALA A C 1
ATOM 1422 O O . ALA A 1 182 ? -16.134 14.386 3.938 1.00 93.31 182 ALA A O 1
ATOM 1423 N N . ALA A 1 183 ? -13.955 14.640 3.477 1.00 93.94 183 ALA A N 1
ATOM 1424 C CA . ALA A 1 183 ? -13.683 13.226 3.228 1.00 93.94 183 ALA A CA 1
ATOM 1425 C C . ALA A 1 183 ? -13.908 12.369 4.478 1.00 93.94 183 ALA A C 1
ATOM 1427 O O . ALA A 1 183 ? -14.502 11.296 4.390 1.00 93.94 183 ALA A O 1
ATOM 1428 N N . LYS A 1 184 ? -13.489 12.850 5.655 1.00 93.44 184 LYS A N 1
ATOM 1429 C CA . LYS A 1 184 ? -13.648 12.126 6.930 1.00 93.44 184 LYS A CA 1
ATOM 1430 C C . LYS A 1 184 ? -15.114 11.879 7.292 1.00 93.44 184 LYS A C 1
ATOM 1432 O O . LYS A 1 184 ? -15.426 10.848 7.886 1.00 93.44 184 LYS A O 1
ATOM 1437 N N . THR A 1 185 ? -16.007 12.793 6.905 1.00 92.69 185 THR A N 1
ATOM 1438 C CA . THR A 1 185 ? -17.460 12.654 7.120 1.00 92.69 185 THR A CA 1
ATOM 1439 C C . THR A 1 185 ? -18.154 11.746 6.104 1.00 92.69 185 THR A C 1
ATOM 1441 O O . THR A 1 185 ? -19.296 11.344 6.328 1.00 92.69 185 THR A O 1
ATOM 1444 N N . LEU A 1 186 ? -17.487 11.382 5.002 1.00 90.19 186 LEU A N 1
ATOM 1445 C CA . LEU A 1 186 ? -18.034 10.419 4.052 1.00 90.19 186 LEU A CA 1
ATOM 1446 C C . LEU A 1 186 ? -17.972 9.011 4.646 1.00 90.19 186 LEU A C 1
ATOM 1448 O O . LEU A 1 186 ? -16.914 8.547 5.083 1.00 90.19 186 LEU A O 1
ATOM 1452 N N . ASN A 1 187 ? -19.102 8.305 4.598 1.00 87.56 187 ASN A N 1
ATOM 1453 C CA . ASN A 1 187 ? -19.195 6.892 4.960 1.00 87.56 187 ASN A CA 1
ATOM 1454 C C . ASN A 1 187 ? -18.674 5.995 3.824 1.00 87.56 187 ASN A C 1
ATOM 1456 O O . ASN A 1 187 ? -19.395 5.151 3.297 1.00 87.56 187 ASN A O 1
ATOM 1460 N N . MET A 1 188 ? -17.436 6.238 3.397 1.00 92.12 188 MET A N 1
ATOM 1461 C CA . MET A 1 188 ? -16.757 5.448 2.377 1.00 92.12 188 MET A CA 1
ATOM 1462 C C . MET A 1 188 ? -15.262 5.310 2.691 1.00 92.12 188 MET A C 1
ATOM 1464 O O . MET A 1 188 ? -14.691 6.191 3.348 1.00 92.12 188 MET A O 1
ATOM 1468 N N . PRO A 1 189 ? -14.613 4.228 2.229 1.00 96.00 189 PRO A N 1
ATOM 1469 C CA . PRO A 1 189 ? -13.177 4.051 2.381 1.00 96.00 189 PRO A CA 1
ATOM 1470 C C . PRO A 1 189 ? -12.376 5.202 1.755 1.00 96.00 189 PRO A C 1
ATOM 1472 O O . PRO A 1 189 ? -12.668 5.659 0.648 1.00 96.00 189 PRO A O 1
ATOM 1475 N N . LEU A 1 190 ? -11.344 5.645 2.474 1.00 97.50 190 LEU A N 1
ATOM 1476 C CA . LEU A 1 190 ? -10.350 6.617 2.011 1.00 97.50 190 LEU A CA 1
ATOM 1477 C C . LEU A 1 190 ? -9.006 5.907 1.939 1.00 97.50 190 LEU A C 1
ATOM 1479 O O . LEU A 1 190 ? -8.657 5.177 2.866 1.00 97.50 190 LEU A O 1
ATOM 1483 N N . TRP A 1 191 ? -8.289 6.037 0.835 1.00 97.12 191 TRP A N 1
ATOM 1484 C CA . TRP A 1 191 ? -7.060 5.294 0.584 1.00 97.12 191 TRP A CA 1
ATOM 1485 C C . TRP A 1 191 ? -5.935 6.280 0.276 1.00 97.12 191 TRP A C 1
ATOM 1487 O O . TRP A 1 191 ? -6.117 7.209 -0.513 1.00 97.12 191 TRP A O 1
ATOM 1497 N N . ALA A 1 192 ? -4.762 6.049 0.862 1.00 96.38 192 ALA A N 1
ATOM 1498 C CA . ALA A 1 192 ? -3.513 6.558 0.314 1.00 96.38 192 ALA A CA 1
ATOM 1499 C C . ALA A 1 192 ? -3.140 5.632 -0.855 1.00 96.38 192 ALA A C 1
ATOM 1501 O O . ALA A 1 192 ? -2.414 4.655 -0.678 1.00 96.38 192 ALA A O 1
ATOM 1502 N N . SER A 1 193 ? -3.746 5.865 -2.023 1.00 93.19 193 SER A N 1
ATOM 1503 C CA . SER A 1 193 ? -3.662 4.958 -3.180 1.00 93.19 193 SER A CA 1
ATOM 1504 C C . SER A 1 193 ? -2.321 5.031 -3.920 1.00 93.19 193 SER A C 1
ATOM 1506 O O . SER A 1 193 ? -2.066 4.220 -4.813 1.00 93.19 193 SER A O 1
ATOM 1508 N N . GLU A 1 194 ? -1.474 5.979 -3.513 1.00 92.69 194 GLU A N 1
ATOM 1509 C CA . GLU A 1 194 ? -0.045 6.050 -3.797 1.00 92.69 194 GLU A CA 1
ATOM 1510 C C . GLU A 1 194 ? 0.665 6.836 -2.680 1.00 92.69 194 GLU A C 1
ATOM 1512 O O . GLU A 1 194 ? 0.279 7.962 -2.348 1.00 92.69 194 GLU A O 1
ATOM 1517 N N . ASP A 1 195 ? 1.681 6.237 -2.067 1.00 93.62 195 ASP A N 1
ATOM 1518 C CA . ASP A 1 195 ? 2.516 6.845 -1.030 1.00 93.62 195 ASP A CA 1
ATOM 1519 C C . ASP A 1 195 ? 3.926 6.215 -1.052 1.00 93.62 195 ASP A C 1
ATOM 1521 O O . ASP A 1 195 ? 4.268 5.491 -1.983 1.00 93.62 195 ASP A O 1
ATOM 1525 N N . TYR A 1 196 ? 4.745 6.451 -0.023 1.00 91.12 196 TYR A N 1
ATOM 1526 C CA . TYR A 1 196 ? 6.133 5.976 0.093 1.00 91.12 196 TYR A CA 1
ATOM 1527 C C . TYR A 1 196 ? 7.132 6.735 -0.797 1.00 91.12 196 TYR A C 1
ATOM 1529 O O . TYR A 1 196 ? 7.670 7.740 -0.323 1.00 91.12 196 TYR A O 1
ATOM 1537 N N . SER A 1 197 ? 7.416 6.272 -2.024 1.00 87.44 197 SER A N 1
ATOM 1538 C CA . SER A 1 197 ? 8.341 6.885 -3.001 1.00 87.44 197 SER A CA 1
ATOM 1539 C C . SER A 1 197 ? 9.625 7.452 -2.371 1.00 87.44 197 SER A C 1
ATOM 1541 O O . SER A 1 197 ? 10.010 8.606 -2.556 1.00 87.44 197 SER A O 1
ATOM 1543 N N . THR A 1 198 ? 10.255 6.659 -1.504 1.00 79.44 198 THR A N 1
ATOM 1544 C CA . THR A 1 198 ? 11.445 7.057 -0.742 1.00 79.44 198 THR A CA 1
ATOM 1545 C C . THR A 1 198 ? 12.478 5.947 -0.839 1.00 79.44 198 THR A C 1
ATOM 1547 O O . THR A 1 198 ? 12.106 4.778 -0.882 1.00 79.44 198 THR A O 1
ATOM 1550 N N . PHE A 1 199 ? 13.761 6.309 -0.878 1.00 83.44 199 PHE A N 1
ATOM 1551 C CA . PHE A 1 199 ? 14.867 5.357 -0.968 1.00 83.44 199 PHE A CA 1
ATOM 1552 C C . PHE A 1 199 ? 14.759 4.272 0.112 1.00 83.44 199 PHE A C 1
ATOM 1554 O O . PHE A 1 199 ? 14.385 4.556 1.245 1.00 83.44 199 PHE A O 1
ATOM 1561 N N . ASN A 1 200 ? 15.066 3.026 -0.230 1.00 83.44 200 ASN A N 1
ATOM 1562 C CA . ASN A 1 200 ? 14.760 1.855 0.595 1.00 83.44 200 ASN A CA 1
ATOM 1563 C C . ASN A 1 200 ? 15.823 1.485 1.631 1.00 83.44 200 ASN A C 1
ATOM 1565 O O . ASN A 1 200 ? 16.077 0.310 1.912 1.00 83.44 200 ASN A O 1
ATOM 1569 N N . ASP A 1 201 ? 16.416 2.515 2.216 1.00 77.44 201 ASP A N 1
ATOM 1570 C CA . ASP A 1 201 ? 17.255 2.423 3.399 1.00 77.44 201 ASP A CA 1
ATOM 1571 C C . ASP A 1 201 ? 16.410 2.505 4.685 1.00 77.44 201 ASP A C 1
ATOM 1573 O O . ASP A 1 201 ? 15.175 2.455 4.670 1.00 77.44 201 ASP A O 1
ATOM 1577 N N . GLU A 1 202 ? 17.088 2.638 5.820 1.00 77.56 202 GLU A N 1
ATOM 1578 C CA . GLU A 1 202 ? 16.463 2.770 7.135 1.00 77.56 202 GLU A CA 1
ATOM 1579 C C . GLU A 1 202 ? 15.623 4.055 7.269 1.00 77.56 202 GLU A C 1
ATOM 1581 O O . GLU A 1 202 ? 14.616 4.072 7.979 1.00 77.56 202 GLU A O 1
ATOM 1586 N N . VAL A 1 203 ? 15.968 5.127 6.540 1.00 75.12 203 VAL A N 1
ATOM 1587 C CA . VAL A 1 203 ? 15.178 6.370 6.521 1.00 75.12 203 VAL A CA 1
ATOM 1588 C C . VAL A 1 203 ? 13.858 6.124 5.794 1.00 75.12 203 VAL A C 1
ATOM 1590 O O . VAL A 1 203 ? 12.791 6.504 6.288 1.00 75.12 203 VAL A O 1
ATOM 1593 N N . GLY A 1 204 ? 13.903 5.446 4.646 1.00 74.31 204 GLY A N 1
ATOM 1594 C CA . GLY A 1 204 ? 12.706 5.007 3.938 1.00 74.31 204 GLY A CA 1
ATOM 1595 C C . GLY A 1 204 ? 11.857 4.052 4.763 1.00 74.31 204 GLY A C 1
ATOM 1596 O O . GLY A 1 204 ? 10.643 4.243 4.852 1.00 74.31 204 GLY A O 1
ATOM 1597 N N . ALA A 1 205 ? 12.475 3.065 5.412 1.00 77.25 205 ALA A N 1
ATOM 1598 C CA . ALA A 1 205 ? 11.781 2.131 6.294 1.00 77.25 205 ALA A CA 1
ATOM 1599 C C . ALA A 1 205 ? 11.043 2.868 7.426 1.00 77.25 205 ALA A C 1
ATOM 1601 O O . ALA A 1 205 ? 9.853 2.627 7.638 1.00 77.25 205 ALA A O 1
ATOM 1602 N N . GLY A 1 206 ? 11.693 3.839 8.077 1.00 73.62 206 GLY A N 1
ATOM 1603 C CA . GLY A 1 206 ? 11.060 4.673 9.101 1.00 73.62 206 GLY A CA 1
ATOM 1604 C C . GLY A 1 206 ? 9.942 5.562 8.547 1.00 73.62 206 GLY A C 1
ATOM 1605 O O . GLY A 1 206 ? 8.884 5.705 9.164 1.00 73.62 206 GLY A O 1
ATOM 1606 N N . CYS A 1 207 ? 10.112 6.115 7.339 1.00 82.06 207 CYS A N 1
ATOM 1607 C CA . CYS A 1 207 ? 9.035 6.834 6.660 1.00 82.06 207 CYS A CA 1
ATOM 1608 C C . CYS A 1 207 ? 7.816 5.934 6.434 1.00 82.06 207 CYS A C 1
ATOM 1610 O O . CYS A 1 207 ? 6.694 6.361 6.712 1.00 82.06 207 CYS A O 1
ATOM 1612 N N . TRP A 1 208 ? 8.034 4.711 5.946 1.00 92.00 208 TRP A N 1
ATOM 1613 C CA . TRP A 1 208 ? 6.976 3.746 5.673 1.00 92.00 208 TRP A CA 1
ATOM 1614 C C . TRP A 1 208 ? 6.251 3.316 6.952 1.00 92.00 208 TRP A C 1
ATOM 1616 O O . TRP A 1 208 ? 5.026 3.391 7.009 1.00 92.00 208 TRP A O 1
ATOM 1626 N N . ALA A 1 209 ? 6.995 2.988 8.013 1.00 84.06 209 ALA A N 1
ATOM 1627 C CA . ALA A 1 209 ? 6.441 2.575 9.304 1.00 84.06 209 ALA A CA 1
ATOM 1628 C C . ALA A 1 209 ? 5.497 3.637 9.876 1.00 84.06 209 ALA A C 1
ATOM 1630 O O . ALA A 1 209 ? 4.370 3.346 10.279 1.00 84.06 209 ALA A O 1
ATOM 1631 N N . ARG A 1 210 ? 5.936 4.898 9.831 1.00 85.44 210 ARG A N 1
ATOM 1632 C CA . ARG A 1 210 ? 5.160 6.024 10.341 1.00 85.44 210 ARG A CA 1
ATOM 1633 C C . ARG A 1 210 ? 3.871 6.243 9.558 1.00 85.44 210 ARG A C 1
ATOM 1635 O O . ARG A 1 210 ? 2.815 6.420 10.161 1.00 85.44 210 ARG A O 1
ATOM 1642 N N . ILE A 1 211 ? 3.928 6.259 8.224 1.00 92.75 211 ILE A N 1
ATOM 1643 C CA . ILE A 1 211 ? 2.729 6.554 7.425 1.00 92.75 211 ILE A CA 1
ATOM 1644 C C . ILE A 1 211 ? 1.727 5.397 7.424 1.00 92.75 211 ILE A C 1
ATOM 1646 O O . ILE A 1 211 ? 0.532 5.672 7.386 1.00 92.75 211 ILE A O 1
ATOM 1650 N N . LEU A 1 212 ? 2.169 4.140 7.571 1.00 96.25 212 LEU A N 1
ATOM 1651 C CA . LEU A 1 212 ? 1.269 2.990 7.731 1.00 96.25 212 LEU A CA 1
ATOM 1652 C C . LEU A 1 212 ? 0.324 3.147 8.933 1.00 96.25 212 LEU A C 1
ATOM 1654 O O . LEU A 1 212 ? -0.873 2.886 8.804 1.00 96.25 212 LEU A O 1
ATOM 1658 N N . ASN A 1 213 ? 0.827 3.642 10.068 1.00 94.81 213 ASN A N 1
ATOM 1659 C CA . ASN A 1 213 ? -0.016 3.968 11.219 1.00 94.81 213 ASN A CA 1
ATOM 1660 C C . ASN A 1 213 ? -0.757 5.297 11.011 1.00 94.81 213 ASN A C 1
ATOM 1662 O O . ASN A 1 213 ? -1.987 5.378 11.106 1.00 94.81 213 ASN A O 1
ATOM 1666 N N . GLN A 1 214 ? -0.011 6.364 10.723 1.00 96.19 214 GLN A N 1
ATOM 1667 C CA . GLN A 1 214 ? -0.535 7.724 10.815 1.00 96.19 214 GLN A CA 1
ATOM 1668 C C . GLN A 1 214 ? -1.529 8.083 9.706 1.00 96.19 214 GLN A C 1
ATOM 1670 O O . GLN A 1 214 ? -2.372 8.954 9.921 1.00 96.19 214 GLN A O 1
ATOM 1675 N N . ASN A 1 215 ? -1.510 7.394 8.560 1.00 97.81 215 ASN A N 1
ATOM 1676 C CA . ASN A 1 215 ? -2.531 7.560 7.524 1.00 97.81 215 ASN A CA 1
ATOM 1677 C C . ASN A 1 215 ? -3.942 7.263 8.068 1.00 97.81 215 ASN A C 1
ATOM 1679 O O . ASN A 1 215 ? -4.892 7.996 7.767 1.00 97.81 215 ASN A O 1
ATOM 1683 N N . TYR A 1 216 ? -4.087 6.252 8.931 1.00 98.25 216 TYR A N 1
ATOM 1684 C CA . TYR A 1 216 ? -5.357 5.983 9.600 1.00 98.25 216 TYR A CA 1
ATOM 1685 C C . TYR A 1 216 ? -5.599 6.928 10.784 1.00 98.25 216 TYR A C 1
ATOM 1687 O O . TYR A 1 216 ? -6.681 7.513 10.885 1.00 98.25 216 TYR A O 1
ATOM 1695 N N . VAL A 1 217 ? -4.590 7.129 11.643 1.00 96.75 217 VAL A N 1
ATOM 1696 C CA . VAL A 1 217 ? -4.707 7.976 12.848 1.00 96.75 217 VAL A CA 1
ATOM 1697 C C . VAL A 1 217 ? -5.163 9.394 12.490 1.00 96.75 217 VAL A C 1
ATOM 1699 O O . VAL A 1 217 ? -6.110 9.898 13.092 1.00 96.75 217 VAL A O 1
ATOM 1702 N N . ASN A 1 218 ? -4.544 10.015 11.483 1.00 96.31 218 ASN A N 1
ATOM 1703 C CA . ASN A 1 218 ? -4.773 11.418 11.119 1.00 96.31 218 ASN A CA 1
ATOM 1704 C C . ASN A 1 218 ? -5.839 11.582 10.025 1.00 96.31 218 ASN A C 1
ATOM 1706 O O . ASN A 1 218 ? -6.610 12.551 10.025 1.00 96.31 218 ASN A O 1
ATOM 1710 N N . GLY A 1 219 ? -5.869 10.650 9.070 1.00 96.19 219 GLY A N 1
ATOM 1711 C CA . GLY A 1 219 ? -6.611 10.780 7.818 1.00 96.19 219 GLY A CA 1
ATOM 1712 C C . GLY A 1 219 ? -7.783 9.818 7.649 1.00 96.19 219 GLY A C 1
ATOM 1713 O O . GLY A 1 219 ? -8.484 9.922 6.643 1.00 96.19 219 GLY A O 1
ATOM 1714 N N . LEU A 1 220 ? -8.020 8.895 8.590 1.00 97.25 220 LEU A N 1
ATOM 1715 C CA . LEU A 1 220 ? -9.003 7.808 8.452 1.00 97.25 220 LEU A CA 1
ATOM 1716 C C . LEU A 1 220 ? -8.809 6.967 7.177 1.00 97.25 220 LEU A C 1
ATOM 1718 O O . LEU A 1 220 ? -9.772 6.390 6.657 1.00 97.25 220 LEU A O 1
ATOM 1722 N N . MET A 1 221 ? -7.575 6.913 6.663 1.00 98.31 221 MET A N 1
ATOM 1723 C CA . MET A 1 221 ? -7.249 6.133 5.479 1.00 98.31 221 MET A CA 1
ATOM 1724 C C . MET A 1 221 ? -7.061 4.666 5.847 1.00 98.31 221 MET A C 1
ATOM 1726 O O . MET A 1 221 ? -6.267 4.323 6.713 1.00 98.31 221 MET A O 1
ATOM 1730 N N . THR A 1 222 ? -7.827 3.806 5.192 1.00 97.94 222 THR A N 1
ATOM 1731 C CA . THR A 1 222 ? -7.988 2.382 5.522 1.00 97.94 222 THR A CA 1
ATOM 1732 C C . THR A 1 222 ? -7.134 1.452 4.663 1.00 97.94 222 THR A C 1
ATOM 1734 O O . THR A 1 222 ? -7.123 0.245 4.898 1.00 97.94 222 THR A O 1
ATOM 1737 N N . SER A 1 223 ? -6.449 2.005 3.662 1.00 97.75 223 SER A N 1
ATOM 1738 C CA . SER A 1 223 ? -5.420 1.341 2.861 1.00 97.75 223 SER A CA 1
ATOM 1739 C C . SER A 1 223 ? -4.327 2.350 2.511 1.00 97.75 223 SER A C 1
ATOM 1741 O O . SER A 1 223 ? -4.605 3.543 2.343 1.00 97.75 223 SER A O 1
ATOM 1743 N N . THR A 1 224 ? -3.089 1.859 2.445 1.00 97.88 224 THR A N 1
ATOM 1744 C CA . THR A 1 224 ? -1.916 2.601 1.974 1.00 97.88 224 THR A CA 1
ATOM 1745 C C . THR A 1 224 ? -1.158 1.731 0.975 1.00 97.88 224 THR A C 1
ATOM 1747 O O . THR A 1 224 ? -0.863 0.569 1.267 1.00 97.88 224 THR A O 1
ATOM 1750 N N . ILE A 1 225 ? -0.851 2.285 -0.198 1.00 96.62 225 ILE A N 1
ATOM 1751 C CA . ILE A 1 225 ? -0.206 1.579 -1.308 1.00 96.62 225 ILE A CA 1
ATOM 1752 C C . ILE A 1 225 ? 1.130 2.259 -1.624 1.00 96.62 225 ILE A C 1
ATOM 1754 O O . ILE A 1 225 ? 1.156 3.432 -1.985 1.00 96.62 225 ILE A O 1
ATOM 1758 N N . ALA A 1 226 ? 2.240 1.533 -1.487 1.00 96.44 226 ALA A N 1
ATOM 1759 C CA . ALA A 1 226 ? 3.577 2.057 -1.756 1.00 96.44 226 ALA A CA 1
ATOM 1760 C C . ALA A 1 226 ? 3.875 2.121 -3.260 1.00 96.44 226 ALA A C 1
ATOM 1762 O O . ALA A 1 226 ? 3.809 1.100 -3.947 1.00 96.44 226 ALA A O 1
ATOM 1763 N N . TRP A 1 227 ? 4.292 3.280 -3.763 1.00 91.50 227 TRP A N 1
ATOM 1764 C CA . TRP A 1 227 ? 5.042 3.338 -5.011 1.00 91.50 227 TRP A CA 1
ATOM 1765 C C . TRP A 1 227 ? 6.550 3.284 -4.702 1.00 91.50 227 TRP A C 1
ATOM 1767 O O . TRP A 1 227 ? 7.031 4.102 -3.919 1.00 91.50 227 TRP A O 1
ATOM 1777 N N . ASN A 1 228 ? 7.321 2.327 -5.223 1.00 88.06 228 ASN A N 1
ATOM 1778 C CA . ASN A 1 228 ? 6.894 1.155 -6.011 1.00 88.06 228 ASN A CA 1
ATOM 1779 C C . ASN A 1 228 ? 7.212 -0.195 -5.329 1.00 88.06 228 ASN A C 1
ATOM 1781 O O . ASN A 1 228 ? 7.868 -0.274 -4.288 1.00 88.06 228 ASN A O 1
ATOM 1785 N N . LEU A 1 229 ? 6.651 -1.275 -5.879 1.00 94.44 229 LEU A N 1
ATOM 1786 C CA . LEU A 1 229 ? 6.719 -2.644 -5.360 1.00 94.44 229 LEU A CA 1
ATOM 1787 C C . LEU A 1 229 ? 8.163 -3.117 -5.209 1.00 94.44 229 LEU A C 1
ATOM 1789 O O . LEU A 1 229 ? 8.534 -3.679 -4.179 1.00 94.44 229 LEU A O 1
ATOM 1793 N N . ILE A 1 230 ? 8.965 -2.911 -6.250 1.00 94.62 230 ILE A N 1
ATOM 1794 C CA . ILE A 1 230 ? 10.311 -3.452 -6.353 1.00 94.62 230 ILE A CA 1
ATOM 1795 C C . ILE A 1 230 ? 11.153 -2.608 -7.305 1.00 94.62 230 ILE A C 1
ATOM 1797 O O . ILE A 1 230 ? 10.718 -2.274 -8.401 1.00 94.62 230 ILE A O 1
ATOM 1801 N N . ALA A 1 231 ? 12.392 -2.316 -6.911 1.00 93.88 231 ALA A N 1
ATOM 1802 C CA . ALA A 1 231 ? 13.357 -1.667 -7.783 1.00 93.88 231 ALA A CA 1
ATOM 1803 C C . ALA A 1 231 ? 13.941 -2.706 -8.738 1.00 93.88 231 ALA A C 1
ATOM 1805 O O . ALA A 1 231 ? 14.986 -3.301 -8.462 1.00 93.88 231 ALA A O 1
ATOM 1806 N N . SER A 1 232 ? 13.230 -2.963 -9.836 1.00 92.75 232 SER A N 1
ATOM 1807 C CA . SER A 1 232 ? 13.648 -3.877 -10.899 1.00 92.75 232 SER A CA 1
ATOM 1808 C C . SER A 1 232 ? 13.808 -3.147 -12.232 1.00 92.75 232 SER A C 1
ATOM 1810 O O . SER A 1 232 ? 13.308 -3.543 -13.283 1.00 92.75 232 SER A O 1
ATOM 1812 N N . TYR A 1 233 ? 14.539 -2.045 -12.168 1.00 85.75 233 TYR A N 1
ATOM 1813 C CA . TYR A 1 233 ? 14.896 -1.168 -13.273 1.00 85.75 233 TYR A CA 1
ATOM 1814 C C . TYR A 1 233 ? 16.330 -0.681 -13.067 1.00 85.75 233 TYR A C 1
ATOM 1816 O O . TYR A 1 233 ? 16.935 -0.901 -12.018 1.00 85.75 233 TYR A O 1
ATOM 1824 N N . ALA A 1 234 ? 16.915 -0.074 -14.098 1.00 78.94 234 ALA A N 1
ATOM 1825 C CA . ALA A 1 234 ? 18.297 0.380 -14.030 1.00 78.94 234 ALA A CA 1
ATOM 1826 C C . ALA A 1 234 ? 18.466 1.505 -12.996 1.00 78.94 234 ALA A C 1
ATOM 1828 O O . ALA A 1 234 ? 17.711 2.474 -13.009 1.00 78.94 234 ALA A O 1
ATOM 1829 N N . ASP A 1 235 ? 19.528 1.430 -12.189 1.00 78.94 235 ASP A N 1
ATOM 1830 C CA . ASP A 1 235 ? 19.775 2.352 -11.069 1.00 78.94 235 ASP A CA 1
ATOM 1831 C C . ASP A 1 235 ? 19.904 3.838 -11.452 1.00 78.94 235 ASP A C 1
ATOM 1833 O O . ASP A 1 235 ? 19.883 4.697 -10.576 1.00 78.94 235 ASP A O 1
ATOM 1837 N N . LYS A 1 236 ? 20.077 4.151 -12.741 1.00 76.06 236 LYS A N 1
ATOM 1838 C CA . LYS A 1 236 ? 20.213 5.525 -13.254 1.00 76.06 236 LYS A CA 1
ATOM 1839 C C . LYS A 1 236 ? 18.905 6.139 -13.739 1.00 76.06 236 LYS A C 1
ATOM 1841 O O . LYS A 1 236 ? 18.897 7.298 -14.152 1.00 76.06 236 LYS A O 1
ATOM 1846 N N . LEU A 1 237 ? 17.827 5.366 -13.757 1.00 72.25 237 LEU A N 1
ATOM 1847 C CA . LEU A 1 237 ? 16.507 5.913 -14.029 1.00 72.25 237 LEU A CA 1
ATOM 1848 C C . LEU A 1 237 ? 16.028 6.702 -12.797 1.00 72.25 237 LEU A C 1
ATOM 1850 O O . LEU A 1 237 ? 16.560 6.503 -11.698 1.00 72.25 237 LEU A O 1
ATOM 1854 N N . PRO A 1 238 ? 15.085 7.645 -12.972 1.00 73.94 238 PRO A N 1
ATOM 1855 C CA . PRO A 1 238 ? 14.519 8.399 -11.859 1.00 73.94 238 PRO A CA 1
ATOM 1856 C C . PRO A 1 238 ? 14.091 7.491 -10.698 1.00 73.94 238 PRO A C 1
ATOM 1858 O O . PRO A 1 238 ? 13.716 6.345 -10.907 1.00 73.94 238 PRO A O 1
ATOM 1861 N N . TYR A 1 239 ? 14.197 8.002 -9.468 1.00 79.50 239 TYR A N 1
ATOM 1862 C CA . TYR A 1 239 ? 13.710 7.328 -8.253 1.00 79.50 239 TYR A CA 1
ATOM 1863 C C . TYR A 1 239 ? 14.218 5.889 -8.055 1.00 79.50 239 TYR A C 1
ATOM 1865 O O . TYR A 1 239 ? 13.528 5.026 -7.514 1.00 79.50 239 TYR A O 1
ATOM 1873 N N . SER A 1 240 ? 15.451 5.617 -8.480 1.00 81.12 240 SER A N 1
ATOM 1874 C CA . SER A 1 240 ? 16.129 4.348 -8.223 1.00 81.12 240 SER A CA 1
ATOM 1875 C C . SER A 1 240 ? 16.081 3.953 -6.747 1.00 81.12 240 SER A C 1
ATOM 1877 O O . SER A 1 240 ? 16.382 4.761 -5.866 1.00 81.12 240 SER A O 1
ATOM 1879 N N . LYS A 1 241 ? 15.703 2.693 -6.495 1.00 86.56 241 LYS A N 1
ATOM 1880 C CA . LYS A 1 241 ? 15.583 2.095 -5.154 1.00 86.56 241 LYS A CA 1
ATOM 1881 C C . LYS A 1 241 ? 14.564 2.788 -4.243 1.00 86.56 241 LYS A C 1
ATOM 1883 O O . LYS A 1 241 ? 14.570 2.548 -3.039 1.00 86.56 241 LYS A O 1
ATOM 1888 N N . CYS A 1 242 ? 13.642 3.579 -4.792 1.00 87.88 242 CYS A N 1
ATOM 1889 C CA . CYS A 1 242 ? 12.470 4.075 -4.070 1.00 87.88 242 CYS A CA 1
ATOM 1890 C C . CYS A 1 242 ? 11.349 3.018 -4.018 1.00 87.88 242 CYS A C 1
ATOM 1892 O O . CYS A 1 242 ? 10.237 3.241 -4.497 1.00 87.88 242 CYS A O 1
ATOM 1894 N N . SER A 1 243 ? 11.657 1.841 -3.468 1.00 91.81 243 SER A N 1
ATOM 1895 C CA . SER A 1 243 ? 10.821 0.638 -3.599 1.00 91.81 243 SER A CA 1
ATOM 1896 C C . SER A 1 243 ? 10.881 -0.251 -2.366 1.00 91.81 243 SER A C 1
ATOM 1898 O O . SER A 1 243 ? 11.873 -0.215 -1.651 1.00 91.81 243 SER A O 1
ATOM 1900 N N . LEU A 1 244 ? 9.904 -1.131 -2.129 1.00 94.44 244 LEU A N 1
ATOM 1901 C CA . LEU A 1 244 ? 9.943 -1.968 -0.917 1.00 94.44 244 LEU A CA 1
ATOM 1902 C C . LEU A 1 244 ? 11.190 -2.870 -0.826 1.00 94.44 244 LEU A C 1
ATOM 1904 O O . LEU A 1 244 ? 11.704 -3.096 0.268 1.00 94.44 244 LEU A O 1
ATOM 1908 N N . MET A 1 245 ? 11.694 -3.357 -1.964 1.00 95.69 245 MET A N 1
ATOM 1909 C CA . MET A 1 245 ? 12.944 -4.122 -2.070 1.00 95.69 245 MET A CA 1
ATOM 1910 C C . MET A 1 245 ? 13.660 -3.873 -3.405 1.00 95.69 245 MET A C 1
ATOM 1912 O O . MET A 1 245 ? 13.100 -3.230 -4.292 1.00 95.69 245 MET A O 1
ATOM 1916 N N . THR A 1 246 ? 14.876 -4.406 -3.572 1.00 95.50 246 THR A N 1
ATOM 1917 C CA . THR A 1 246 ? 15.688 -4.221 -4.792 1.00 95.50 246 THR A CA 1
ATOM 1918 C C . THR A 1 246 ? 15.980 -5.546 -5.495 1.00 95.50 246 THR A C 1
ATOM 1920 O O . THR A 1 246 ? 16.498 -6.471 -4.872 1.00 95.50 246 THR A O 1
ATOM 1923 N N . ALA A 1 247 ? 15.702 -5.630 -6.798 1.00 94.56 247 ALA A N 1
ATOM 1924 C CA . ALA A 1 247 ? 16.058 -6.771 -7.646 1.00 94.56 247 ALA A CA 1
ATOM 1925 C C . ALA A 1 247 ? 16.327 -6.307 -9.085 1.00 94.56 247 ALA A C 1
ATOM 1927 O O . ALA A 1 247 ? 15.520 -6.501 -9.992 1.00 94.56 247 ALA A O 1
ATOM 1928 N N . ASN A 1 248 ? 17.459 -5.647 -9.287 1.00 92.88 248 ASN A N 1
ATOM 1929 C CA . ASN A 1 248 ? 17.854 -4.987 -10.530 1.00 92.88 248 ASN A CA 1
ATOM 1930 C C . ASN A 1 248 ? 19.016 -5.694 -11.260 1.00 92.88 248 ASN A C 1
ATOM 1932 O O . ASN A 1 248 ? 19.522 -5.159 -12.243 1.00 92.88 248 ASN A O 1
ATOM 1936 N N . GLU A 1 249 ? 19.432 -6.886 -10.815 1.00 90.50 249 GLU A N 1
ATOM 1937 C CA . GLU A 1 249 ? 20.562 -7.648 -11.368 1.00 90.50 249 GLU A CA 1
ATOM 1938 C C . GLU A 1 249 ? 20.180 -9.090 -11.777 1.00 90.50 249 GLU A C 1
ATOM 1940 O O . GLU A 1 249 ? 20.722 -10.064 -11.242 1.00 90.50 249 GLU A O 1
ATOM 1945 N N . PRO A 1 250 ? 19.279 -9.288 -12.755 1.00 87.75 250 PRO A N 1
ATOM 1946 C CA . PRO A 1 250 ? 18.910 -10.634 -13.207 1.00 87.75 250 PRO A CA 1
ATOM 1947 C C . PRO A 1 250 ? 20.104 -11.464 -13.712 1.00 87.75 250 PRO A C 1
ATOM 1949 O O . PRO A 1 250 ? 20.087 -12.685 -13.614 1.00 87.75 250 PRO A O 1
ATOM 1952 N N . TRP A 1 251 ? 21.163 -10.821 -14.219 1.00 84.75 251 TRP A N 1
ATOM 1953 C CA . TRP A 1 251 ? 22.375 -11.493 -14.713 1.00 84.75 251 TRP A CA 1
ATOM 1954 C C . TRP A 1 251 ? 23.228 -12.128 -13.609 1.00 84.75 251 TRP A C 1
ATOM 1956 O O . TRP A 1 251 ? 23.925 -13.104 -13.873 1.00 84.75 251 TRP A O 1
ATOM 1966 N N . SER A 1 252 ? 23.205 -11.569 -12.396 1.00 88.69 252 SER A N 1
ATOM 1967 C CA . SER A 1 252 ? 23.929 -12.108 -11.239 1.00 88.69 252 SER A CA 1
ATOM 1968 C C . SER A 1 252 ? 23.023 -12.973 -10.362 1.00 88.69 252 SER A C 1
ATOM 1970 O O . SER A 1 252 ? 23.503 -13.819 -9.608 1.00 88.69 252 SER A O 1
ATOM 1972 N N . GLY A 1 253 ? 21.705 -12.760 -10.452 1.00 89.44 253 GLY A N 1
ATOM 1973 C CA . GLY A 1 253 ? 20.721 -13.323 -9.535 1.00 89.44 253 GLY A CA 1
ATOM 1974 C C . GLY A 1 253 ? 20.715 -12.629 -8.169 1.00 89.44 253 GLY A C 1
ATOM 1975 O O . GLY A 1 253 ? 20.032 -13.097 -7.257 1.00 89.44 253 GLY A O 1
ATOM 1976 N N . HIS A 1 254 ? 21.461 -11.533 -7.999 1.00 91.94 254 HIS A N 1
ATOM 1977 C CA . HIS A 1 254 ? 21.497 -10.762 -6.762 1.00 91.94 254 HIS A CA 1
ATOM 1978 C C . HIS A 1 254 ? 20.183 -10.009 -6.539 1.00 91.94 254 HIS A C 1
ATOM 1980 O O . HIS A 1 254 ? 19.634 -9.412 -7.459 1.00 91.94 254 HIS A O 1
ATOM 1986 N N . TYR A 1 255 ? 19.693 -9.993 -5.305 1.00 95.69 255 TYR A N 1
ATOM 1987 C CA . TYR A 1 255 ? 18.612 -9.119 -4.856 1.00 95.69 255 TYR A CA 1
ATOM 1988 C C . TYR A 1 255 ? 18.866 -8.720 -3.402 1.00 95.69 255 TYR A C 1
ATOM 1990 O O . TYR A 1 255 ? 19.626 -9.375 -2.685 1.00 95.69 255 TYR A O 1
ATOM 1998 N N . THR A 1 256 ? 18.223 -7.646 -2.954 1.00 93.88 256 THR A N 1
ATOM 1999 C CA . THR A 1 256 ? 18.292 -7.176 -1.568 1.00 93.88 256 THR A CA 1
ATOM 2000 C C . THR A 1 256 ? 16.892 -7.101 -0.981 1.00 93.88 256 THR A C 1
ATOM 2002 O O . THR A 1 256 ? 16.002 -6.483 -1.558 1.00 93.88 256 THR A O 1
ATOM 2005 N N . VAL A 1 257 ? 16.705 -7.734 0.179 1.00 93.12 257 VAL A N 1
ATOM 2006 C CA . VAL A 1 257 ? 15.494 -7.603 0.997 1.00 93.12 257 VAL A CA 1
ATOM 2007 C C . VAL A 1 257 ? 15.714 -6.437 1.957 1.00 93.12 257 VAL A C 1
ATOM 2009 O O . VAL A 1 257 ? 16.466 -6.562 2.922 1.00 93.12 257 VAL A O 1
ATOM 2012 N N . ASN A 1 258 ? 15.108 -5.292 1.650 1.00 91.50 258 ASN A N 1
ATOM 2013 C CA . ASN A 1 258 ? 15.310 -4.033 2.365 1.00 91.50 258 ASN A CA 1
ATOM 2014 C C . ASN A 1 258 ? 14.381 -3.891 3.592 1.00 91.50 258 ASN A C 1
ATOM 2016 O O . ASN A 1 258 ? 13.374 -4.592 3.708 1.00 91.50 258 ASN A O 1
ATOM 2020 N N . GLY A 1 259 ? 14.688 -2.944 4.488 1.00 85.12 259 GLY A N 1
ATOM 2021 C CA . GLY A 1 259 ? 13.895 -2.638 5.691 1.00 85.12 259 GLY A CA 1
ATOM 2022 C C . GLY A 1 259 ? 12.377 -2.471 5.472 1.00 85.12 259 GLY A C 1
ATOM 2023 O O . GLY A 1 259 ? 11.604 -3.029 6.257 1.00 85.12 259 GLY A O 1
ATOM 2024 N N . PRO A 1 260 ? 11.902 -1.805 4.396 1.00 92.75 260 PRO A N 1
ATOM 2025 C CA . PRO A 1 260 ? 10.470 -1.650 4.126 1.00 92.75 260 PRO A CA 1
ATOM 2026 C C . PRO A 1 260 ? 9.684 -2.968 3.997 1.00 92.75 260 PRO A C 1
ATOM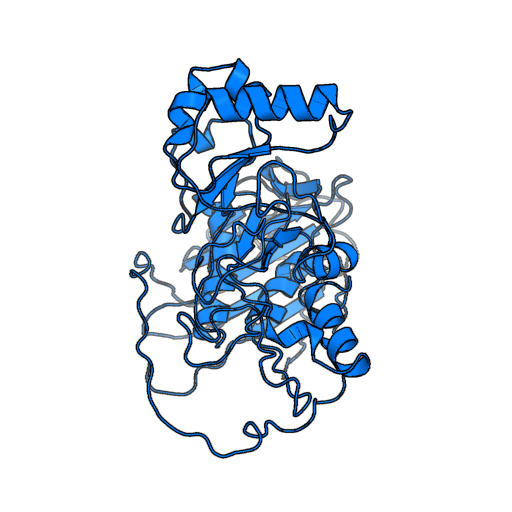 2028 O O . PRO A 1 260 ? 8.494 -2.988 4.319 1.00 92.75 260 PRO A O 1
ATOM 2031 N N . ILE A 1 261 ? 10.314 -4.078 3.583 1.00 94.12 261 ILE A N 1
ATOM 2032 C CA . ILE A 1 261 ? 9.675 -5.410 3.556 1.00 94.12 261 ILE A CA 1
ATOM 2033 C C . ILE A 1 261 ? 9.251 -5.834 4.961 1.00 94.12 261 ILE A C 1
ATOM 2035 O O . ILE A 1 261 ? 8.118 -6.270 5.173 1.00 94.12 261 ILE A O 1
ATOM 2039 N N . TRP A 1 262 ? 10.146 -5.673 5.931 1.00 90.81 262 TRP A N 1
ATOM 2040 C CA . TRP A 1 262 ? 9.902 -6.069 7.315 1.00 90.81 262 TRP A CA 1
ATOM 2041 C C . TRP A 1 262 ? 8.962 -5.094 8.018 1.00 90.81 262 TRP A C 1
ATOM 2043 O O . TRP A 1 262 ? 8.056 -5.526 8.724 1.00 90.81 262 TRP A O 1
ATOM 2053 N N . VAL A 1 263 ? 9.083 -3.795 7.735 1.00 90.12 263 VAL A N 1
ATOM 2054 C CA . VAL A 1 263 ? 8.102 -2.790 8.175 1.00 90.12 263 VAL A CA 1
ATOM 2055 C C . VAL A 1 263 ? 6.694 -3.132 7.684 1.00 90.12 263 VAL A C 1
ATOM 2057 O O . VAL A 1 263 ? 5.739 -3.047 8.449 1.00 90.12 263 VAL A O 1
ATOM 2060 N N . THR A 1 264 ? 6.554 -3.581 6.435 1.00 94.44 264 THR A N 1
ATOM 2061 C CA . THR A 1 264 ? 5.258 -4.027 5.901 1.00 94.44 264 THR A CA 1
ATOM 2062 C C . THR A 1 264 ? 4.734 -5.250 6.666 1.00 94.44 264 THR A C 1
ATOM 2064 O O . THR A 1 264 ? 3.557 -5.291 7.031 1.00 94.44 264 THR A O 1
ATOM 2067 N N . ALA A 1 265 ? 5.612 -6.213 6.974 1.00 91.69 265 ALA A N 1
ATOM 2068 C CA . ALA A 1 265 ? 5.270 -7.440 7.697 1.00 91.69 265 ALA A CA 1
ATOM 2069 C C . ALA A 1 265 ? 4.671 -7.180 9.092 1.00 91.69 265 ALA A C 1
ATOM 2071 O O . ALA A 1 265 ? 3.754 -7.894 9.503 1.00 91.69 265 ALA A O 1
ATOM 2072 N N . HIS A 1 266 ? 5.130 -6.130 9.787 1.00 91.06 266 HIS A N 1
ATOM 2073 C CA . HIS A 1 266 ? 4.601 -5.697 11.089 1.00 91.06 266 HIS A CA 1
ATOM 2074 C C . HIS A 1 266 ? 3.100 -5.361 11.068 1.00 91.06 266 HIS A C 1
ATOM 2076 O O . HIS A 1 266 ? 2.457 -5.390 12.119 1.00 91.06 266 HIS A O 1
ATOM 2082 N N . THR A 1 267 ? 2.526 -5.091 9.892 1.00 94.88 267 THR A N 1
ATOM 2083 C CA . THR A 1 267 ? 1.080 -4.937 9.697 1.00 94.88 267 THR A CA 1
ATOM 2084 C C . THR A 1 267 ? 0.466 -6.164 9.029 1.00 94.88 267 THR A C 1
ATOM 2086 O O . THR A 1 267 ? -0.489 -6.739 9.550 1.00 94.88 267 THR A O 1
ATOM 2089 N N . THR A 1 268 ? 0.988 -6.588 7.880 1.00 93.62 268 THR A N 1
ATOM 2090 C CA . THR A 1 268 ? 0.314 -7.554 6.993 1.00 93.62 268 THR A CA 1
ATOM 2091 C C . THR A 1 268 ? 0.335 -8.996 7.489 1.00 93.62 268 THR A C 1
ATOM 2093 O O . THR A 1 268 ? -0.568 -9.755 7.147 1.00 93.62 268 THR A O 1
ATOM 2096 N N . GLN A 1 269 ? 1.305 -9.398 8.318 1.00 90.56 269 GLN A N 1
ATOM 2097 C CA . GLN A 1 269 ? 1.279 -10.740 8.918 1.00 90.56 269 GLN A CA 1
ATOM 2098 C C . GLN A 1 269 ? 0.228 -10.867 10.027 1.00 90.56 269 GLN A C 1
ATOM 2100 O O . GLN A 1 269 ? -0.220 -11.969 10.336 1.00 90.56 269 GLN A O 1
ATOM 2105 N N . PHE A 1 270 ? -0.183 -9.741 10.612 1.00 91.62 270 PHE A N 1
ATOM 2106 C CA . PHE A 1 270 ? -1.000 -9.697 11.826 1.00 91.62 270 PHE A CA 1
ATOM 2107 C C . PHE A 1 270 ? -2.380 -9.073 11.605 1.00 91.62 270 PHE A C 1
ATOM 2109 O O . PHE A 1 270 ? -3.139 -8.888 12.555 1.00 91.62 270 PHE A O 1
ATOM 2116 N N . THR A 1 271 ? -2.706 -8.709 10.366 1.00 94.69 271 THR A N 1
ATOM 2117 C CA . THR A 1 271 ? -3.985 -8.103 9.989 1.00 94.69 271 THR A CA 1
ATOM 2118 C C . THR A 1 271 ? -4.415 -8.610 8.617 1.00 94.69 271 THR A C 1
ATOM 2120 O O . THR A 1 271 ? -3.589 -9.000 7.793 1.00 94.69 271 THR A O 1
ATOM 2123 N N . LYS A 1 272 ? -5.724 -8.619 8.347 1.00 91.19 272 LYS A N 1
ATOM 2124 C CA . LYS A 1 272 ? -6.275 -9.007 7.039 1.00 91.19 272 LYS A CA 1
ATOM 2125 C C . LYS A 1 272 ? -7.333 -7.998 6.591 1.00 91.19 272 LYS A C 1
ATOM 2127 O O . LYS A 1 272 ? -8.061 -7.487 7.448 1.00 91.19 272 LYS A O 1
ATOM 2132 N N . PRO A 1 273 ? -7.495 -7.748 5.278 1.00 93.56 273 PRO A N 1
ATOM 2133 C CA . PRO A 1 273 ? -8.624 -6.972 4.779 1.00 93.56 273 PRO A CA 1
ATOM 2134 C C . PRO A 1 273 ? -9.946 -7.501 5.349 1.00 93.56 273 PRO A C 1
ATOM 2136 O O . PRO A 1 273 ? -10.227 -8.697 5.283 1.00 93.56 273 PRO A O 1
ATOM 2139 N N . GLY A 1 274 ? -10.759 -6.618 5.926 1.00 93.75 274 GLY A N 1
ATOM 2140 C CA . GLY A 1 274 ? -11.982 -6.992 6.645 1.00 93.75 274 GLY A CA 1
ATOM 2141 C C . GLY A 1 274 ? -11.921 -6.855 8.158 1.00 93.75 274 GLY A C 1
ATOM 2142 O O . GLY A 1 274 ? -12.976 -6.736 8.780 1.00 93.75 274 GLY A O 1
ATOM 2143 N N . TRP A 1 275 ? -10.725 -6.807 8.738 1.00 97.69 275 TRP A N 1
ATOM 2144 C CA . TRP A 1 275 ? -10.544 -6.422 10.136 1.00 97.69 275 TRP A CA 1
ATOM 2145 C C . TRP A 1 275 ? -11.025 -4.992 10.374 1.00 97.69 275 TRP A C 1
ATOM 2147 O O . TRP A 1 275 ? -11.174 -4.213 9.432 1.00 97.69 275 TRP A O 1
ATOM 2157 N N . HIS A 1 276 ? -11.266 -4.638 11.630 1.00 97.81 276 HIS A N 1
ATOM 2158 C CA . HIS A 1 276 ? -11.650 -3.280 12.003 1.00 97.81 276 HIS A CA 1
ATOM 2159 C C . HIS A 1 276 ? -10.596 -2.680 12.914 1.00 97.81 276 HIS A C 1
ATOM 2161 O O . HIS A 1 276 ? -10.149 -3.329 13.858 1.00 97.81 276 HIS A O 1
ATOM 2167 N N . TYR A 1 277 ? -10.233 -1.428 12.649 1.00 97.94 277 TYR A N 1
ATOM 2168 C CA . TYR A 1 277 ? -9.547 -0.627 13.652 1.00 97.94 277 TYR A CA 1
ATOM 2169 C C . TYR A 1 277 ? -10.445 -0.470 14.882 1.00 97.94 277 TYR A C 1
ATOM 2171 O O . TYR A 1 277 ? -11.672 -0.455 14.766 1.00 97.94 277 TYR A O 1
ATOM 2179 N N . LEU A 1 278 ? -9.847 -0.309 16.056 1.00 95.62 278 LEU A N 1
ATOM 2180 C CA . LEU A 1 278 ? -10.554 0.178 17.237 1.00 95.62 278 LEU A CA 1
ATOM 2181 C C . LEU A 1 278 ? -10.813 1.689 17.130 1.00 95.62 278 LEU A C 1
ATOM 2183 O O . LEU A 1 278 ? -10.290 2.377 16.247 1.00 95.62 278 LEU A O 1
ATOM 2187 N N . GLY A 1 279 ? -11.672 2.205 18.007 1.00 93.50 279 GLY A N 1
ATOM 2188 C CA . GLY A 1 279 ? -12.008 3.622 18.060 1.00 93.50 279 GLY A CA 1
ATOM 2189 C C . GLY A 1 279 ? -10.817 4.500 18.454 1.00 93.50 279 GLY A C 1
ATOM 2190 O O . GLY A 1 279 ? -9.969 4.124 19.270 1.00 93.50 279 GLY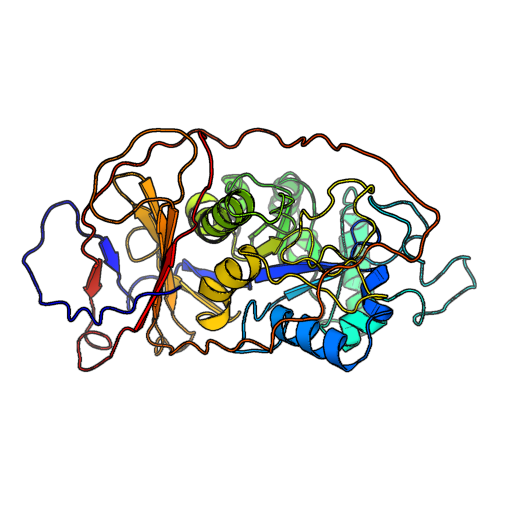 A O 1
ATOM 2191 N N . HIS A 1 280 ? -10.774 5.718 17.909 1.00 93.69 280 HIS A N 1
ATOM 2192 C CA . HIS A 1 280 ? -9.832 6.742 18.364 1.00 93.69 280 HIS A CA 1
ATOM 2193 C C . HIS A 1 280 ? -9.985 6.983 19.872 1.00 93.69 280 HIS A C 1
ATOM 2195 O O . HIS A 1 280 ? -11.099 7.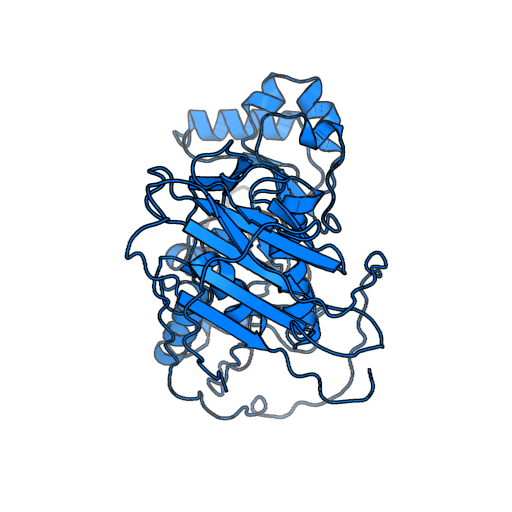077 20.384 1.00 93.69 280 HIS A O 1
ATOM 2201 N N . GLY A 1 281 ? -8.862 7.043 20.589 1.00 85.50 281 GLY A N 1
ATOM 2202 C CA . GLY A 1 281 ? -8.818 7.183 22.050 1.00 85.50 281 GLY A CA 1
ATOM 2203 C C . GLY A 1 281 ? -9.095 5.900 22.847 1.00 85.50 281 GLY A C 1
ATOM 2204 O O . GLY A 1 281 ? -8.905 5.905 24.057 1.00 85.50 281 GLY A O 1
ATOM 2205 N N . THR A 1 282 ? -9.506 4.806 22.196 1.00 84.38 282 THR A N 1
ATOM 2206 C CA . THR A 1 282 ? -9.755 3.487 22.828 1.00 84.38 282 THR A CA 1
ATOM 2207 C C . THR A 1 282 ? -9.001 2.343 22.135 1.00 84.38 282 THR A C 1
ATOM 2209 O O . THR A 1 282 ? -9.303 1.163 22.321 1.00 84.38 282 THR A O 1
ATOM 2212 N N . GLY A 1 283 ? -8.004 2.693 21.318 1.00 87.00 283 GLY A N 1
ATOM 2213 C CA . GLY A 1 283 ? -7.179 1.748 20.567 1.00 87.00 283 GLY A CA 1
ATOM 2214 C C . GLY A 1 283 ? -6.458 2.351 19.361 1.00 87.00 283 GLY A C 1
ATOM 2215 O O . GLY A 1 283 ? -5.597 1.703 18.782 1.00 87.00 283 GLY A O 1
ATOM 2216 N N . VAL A 1 284 ? -6.769 3.590 18.983 1.00 94.88 284 VAL A N 1
ATOM 2217 C CA . VAL A 1 284 ? -6.060 4.322 17.924 1.00 94.88 284 VAL A CA 1
ATOM 2218 C C . VAL A 1 284 ? -5.715 5.723 18.411 1.00 94.88 284 VAL A C 1
ATOM 2220 O O . VAL A 1 284 ? -6.578 6.416 18.956 1.00 94.88 284 VAL A O 1
ATOM 2223 N N . GLY A 1 285 ? -4.481 6.174 18.191 1.00 92.25 285 GLY A N 1
ATOM 2224 C CA . GLY A 1 285 ? -4.094 7.531 18.560 1.00 92.25 285 GLY A CA 1
ATOM 2225 C C . GLY A 1 285 ? -2.605 7.832 18.449 1.00 92.25 285 GLY A C 1
ATOM 2226 O O . GLY A 1 285 ? -1.807 7.035 17.961 1.00 92.25 285 GLY A O 1
ATOM 2227 N N . HIS A 1 286 ? -2.252 9.022 18.928 1.00 89.12 286 HIS A N 1
ATOM 2228 C CA . HIS A 1 286 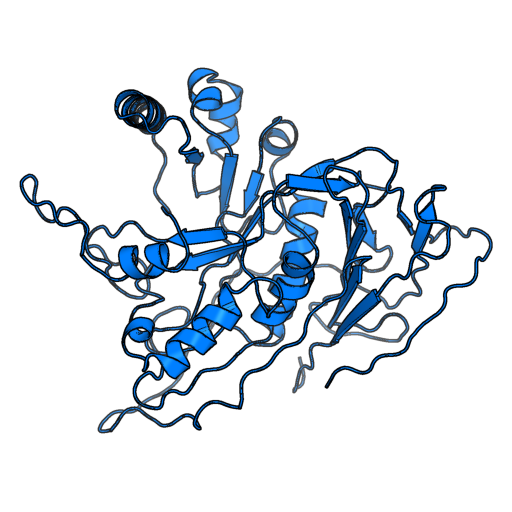? -0.867 9.447 19.115 1.00 89.12 286 HIS A CA 1
ATOM 2229 C C . HIS A 1 286 ? -0.390 9.100 20.517 1.00 89.12 286 HIS A C 1
ATOM 2231 O O . HIS A 1 286 ? -1.171 9.137 21.472 1.00 89.12 286 HIS A O 1
ATOM 2237 N N . LEU A 1 287 ? 0.895 8.778 20.632 1.00 81.25 287 LEU A N 1
ATOM 2238 C CA . LEU A 1 287 ? 1.544 8.617 21.926 1.00 81.25 287 LEU A CA 1
ATOM 2239 C C . LEU A 1 287 ? 1.807 10.005 22.551 1.00 81.25 287 LEU A C 1
ATOM 2241 O O . LEU A 1 287 ? 2.066 10.954 21.807 1.00 81.25 287 LEU A O 1
ATOM 2245 N N . PRO A 1 288 ? 1.782 10.144 23.892 1.00 74.81 288 PRO A N 1
ATOM 2246 C CA . PRO A 1 288 ? 1.942 11.439 24.565 1.00 74.81 288 PRO A CA 1
ATOM 2247 C C . PRO A 1 288 ? 3.230 12.183 24.197 1.00 74.81 288 PRO A C 1
ATOM 2249 O O . PRO A 1 288 ? 3.184 13.366 23.875 1.00 74.81 288 PRO A O 1
ATOM 2252 N N . GLU A 1 289 ? 4.361 11.476 24.181 1.00 72.56 289 GLU A N 1
ATOM 2253 C CA . GLU A 1 289 ? 5.664 12.028 23.794 1.00 72.56 289 GLU A CA 1
ATOM 2254 C C . GLU A 1 289 ? 6.045 11.706 22.341 1.00 72.56 289 GLU A C 1
ATOM 2256 O O . GLU A 1 289 ? 7.222 11.579 22.033 1.00 72.56 289 GLU A O 1
ATOM 2261 N N . GLY A 1 290 ? 5.073 11.558 21.438 1.00 73.94 290 GLY A N 1
ATOM 2262 C CA . GLY A 1 290 ? 5.321 11.364 20.009 1.00 73.94 290 GLY A CA 1
ATOM 2263 C C . GLY A 1 290 ? 5.481 9.904 19.565 1.00 73.94 290 GLY A C 1
ATOM 2264 O O . GLY A 1 290 ? 5.810 9.013 20.348 1.00 73.94 290 GLY A O 1
ATOM 2265 N N . GLY A 1 291 ? 5.188 9.669 18.284 1.00 82.94 291 GLY A N 1
ATOM 2266 C CA . GLY A 1 291 ? 4.865 8.346 17.745 1.00 82.94 291 GLY A CA 1
ATOM 2267 C C . GLY A 1 291 ? 3.358 8.074 17.774 1.00 82.94 291 GLY A C 1
ATOM 2268 O O . GLY A 1 291 ? 2.561 8.902 18.229 1.00 82.94 291 GLY A O 1
ATOM 2269 N N . SER A 1 292 ? 2.942 6.916 17.274 1.00 89.44 292 SER A N 1
ATOM 227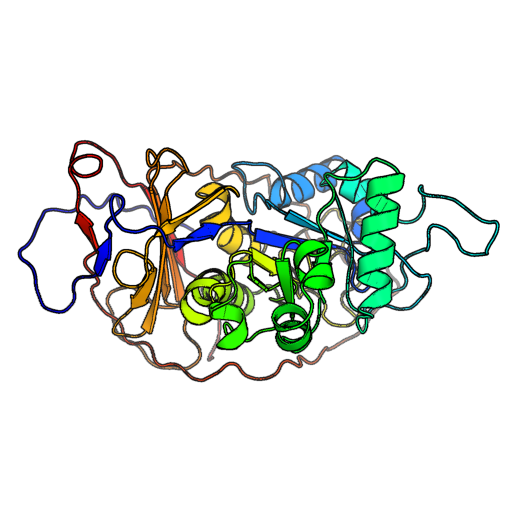0 C CA . SER A 1 292 ? 1.524 6.568 17.161 1.00 89.44 292 SER A CA 1
ATOM 2271 C C . SER A 1 292 ? 1.262 5.084 17.373 1.00 89.44 292 SER A C 1
ATOM 2273 O O . SER A 1 292 ? 2.151 4.243 17.231 1.00 89.44 292 SER A O 1
ATOM 2275 N N . TYR A 1 293 ? 0.017 4.761 17.712 1.00 89.62 293 TYR A N 1
ATOM 2276 C CA . TYR A 1 293 ? -0.445 3.391 17.872 1.00 89.62 293 TYR A CA 1
ATOM 2277 C C . TYR A 1 293 ? -1.771 3.175 17.148 1.00 89.62 293 TYR A C 1
ATOM 2279 O O . TYR A 1 293 ? -2.657 4.038 17.136 1.00 89.62 293 TYR A O 1
ATOM 2287 N N . VAL A 1 294 ? -1.910 1.990 16.564 1.00 96.06 294 VAL A N 1
ATOM 2288 C CA . VAL A 1 294 ? -3.167 1.500 16.008 1.00 96.06 294 VAL A CA 1
ATOM 2289 C C . VAL A 1 294 ? -3.434 0.088 16.499 1.00 96.06 294 VAL A C 1
ATOM 2291 O O . VAL A 1 294 ? -2.544 -0.759 16.501 1.00 96.06 294 VAL A O 1
ATOM 2294 N N . SER A 1 295 ? -4.678 -0.171 16.874 1.00 94.62 295 SER A N 1
ATOM 2295 C CA . SER A 1 295 ? -5.145 -1.494 17.269 1.00 94.62 295 SER A CA 1
ATOM 2296 C C . SER A 1 295 ? -6.259 -1.947 16.346 1.00 94.62 295 SER A C 1
ATOM 2298 O O . SER A 1 295 ? -7.150 -1.164 16.008 1.00 94.62 295 SER A O 1
ATOM 2300 N N . LEU A 1 296 ? -6.210 -3.212 15.941 1.00 97.25 296 LEU A N 1
ATOM 2301 C CA . LEU A 1 296 ? -7.180 -3.838 15.059 1.00 97.25 296 LEU A CA 1
ATOM 2302 C C . LEU A 1 296 ? -7.672 -5.150 15.658 1.00 97.25 296 LEU A C 1
ATOM 2304 O O . LEU A 1 296 ? -6.907 -5.881 16.288 1.00 97.25 296 LEU A O 1
ATOM 2308 N N . VAL A 1 297 ? -8.937 -5.459 15.394 1.00 95.50 297 VAL A N 1
ATOM 2309 C CA . VAL A 1 297 ? -9.564 -6.732 15.752 1.00 95.50 297 VAL A CA 1
ATOM 2310 C C . VAL A 1 297 ? -10.109 -7.447 14.522 1.00 95.50 297 VAL A C 1
ATOM 2312 O O . VAL A 1 297 ? -10.593 -6.815 13.571 1.00 95.50 297 VAL A O 1
ATOM 2315 N N . SER A 1 298 ? -10.043 -8.777 14.541 1.00 95.44 298 SER A N 1
ATOM 2316 C CA . SER A 1 298 ? -10.672 -9.619 13.523 1.00 95.44 298 SER A CA 1
ATOM 2317 C C . SER A 1 298 ? -12.200 -9.422 13.500 1.00 95.44 298 SER A C 1
ATOM 2319 O O . SER A 1 298 ? -12.782 -8.964 14.486 1.00 95.44 298 SER A O 1
ATOM 2321 N N . PRO A 1 299 ? -12.901 -9.759 12.395 1.00 93.62 299 PRO A N 1
ATOM 2322 C CA . PRO A 1 299 ? -14.358 -9.587 12.297 1.00 93.62 299 PRO A CA 1
ATOM 2323 C C . PRO A 1 299 ? -15.167 -10.270 13.411 1.00 93.62 299 PRO A C 1
ATOM 2325 O O . PRO A 1 299 ? -16.212 -9.767 13.811 1.00 93.62 299 PRO A O 1
ATOM 2328 N N . ASP A 1 300 ? -14.677 -11.403 13.914 1.00 91.81 300 ASP A N 1
ATOM 2329 C CA . ASP A 1 300 ? -15.247 -12.166 15.033 1.00 91.81 300 ASP A CA 1
ATOM 2330 C C . ASP A 1 300 ? -14.715 -11.722 16.413 1.00 91.81 300 ASP A C 1
ATOM 2332 O O . ASP A 1 300 ? -15.125 -12.255 17.447 1.00 91.81 300 ASP A O 1
ATOM 2336 N N . ARG A 1 301 ? -13.810 -10.733 16.436 1.00 89.50 301 ARG A N 1
ATOM 2337 C CA . ARG A 1 301 ? -13.097 -10.210 17.609 1.00 89.50 301 ARG A CA 1
ATOM 2338 C C . ARG A 1 301 ? -12.390 -11.293 18.425 1.00 89.50 301 ARG A C 1
ATOM 2340 O O . ARG A 1 301 ? -12.373 -11.217 19.653 1.00 89.50 301 ARG A O 1
ATOM 2347 N N . ASN A 1 302 ? -11.903 -12.347 17.778 1.00 86.75 302 ASN A N 1
ATOM 2348 C CA . ASN A 1 302 ? -11.095 -13.391 18.414 1.00 86.75 302 ASN A CA 1
ATOM 2349 C C . ASN A 1 302 ? -9.597 -13.071 18.384 1.00 86.75 302 ASN A C 1
ATOM 2351 O O . ASN A 1 302 ? -8.852 -13.613 19.187 1.00 86.75 302 ASN A O 1
ATOM 2355 N N . GLU A 1 303 ? -9.164 -12.190 17.486 1.00 89.25 303 GLU A N 1
ATOM 2356 C CA . GLU A 1 303 ? -7.764 -11.811 17.337 1.00 89.25 303 GLU A CA 1
ATOM 2357 C C . GLU A 1 303 ? -7.621 -10.300 17.552 1.00 89.25 303 GLU A C 1
ATOM 2359 O O . GLU A 1 303 ? -8.425 -9.507 17.049 1.00 89.25 303 GLU A O 1
ATOM 2364 N N . LEU A 1 304 ? -6.588 -9.916 18.303 1.00 88.00 304 LEU A N 1
ATOM 2365 C CA . LEU A 1 304 ? -6.170 -8.535 18.551 1.00 88.00 304 LEU A CA 1
ATOM 2366 C C . LEU A 1 304 ? -4.728 -8.344 18.074 1.00 88.00 304 LEU A C 1
ATOM 2368 O O . LEU A 1 304 ? -3.849 -9.157 18.386 1.00 88.00 304 LEU A O 1
ATOM 2372 N N . THR A 1 305 ? -4.499 -7.232 17.377 1.00 88.81 305 THR A N 1
ATOM 2373 C CA . THR A 1 305 ? -3.180 -6.759 16.952 1.00 88.81 305 THR A CA 1
ATOM 2374 C C . THR A 1 305 ? -3.034 -5.283 17.300 1.00 88.81 305 THR A C 1
ATOM 2376 O O . THR A 1 305 ? -3.910 -4.486 16.974 1.00 88.81 305 THR A O 1
ATOM 2379 N N . ILE A 1 306 ? -1.919 -4.918 17.929 1.00 87.25 306 ILE A N 1
ATOM 2380 C CA . ILE A 1 306 ? -1.530 -3.554 18.293 1.00 87.25 306 ILE A CA 1
ATOM 2381 C C . ILE A 1 306 ? -0.193 -3.263 17.609 1.00 87.25 306 ILE A C 1
ATOM 2383 O O . ILE A 1 306 ? 0.766 -4.016 17.769 1.00 87.25 306 ILE A O 1
ATOM 2387 N N . ILE A 1 307 ? -0.123 -2.175 16.850 1.00 89.31 307 ILE A N 1
ATOM 2388 C CA . ILE A 1 307 ? 1.071 -1.754 16.113 1.00 89.31 307 ILE A CA 1
ATOM 2389 C C . ILE A 1 307 ? 1.461 -0.372 16.616 1.00 89.31 307 ILE A C 1
ATOM 2391 O O . ILE A 1 307 ? 0.660 0.562 16.555 1.00 89.31 307 ILE A O 1
ATOM 2395 N N . VAL A 1 308 ? 2.692 -0.239 17.099 1.00 84.50 308 VAL A N 1
ATOM 2396 C CA . VAL A 1 308 ? 3.221 0.980 17.714 1.00 84.50 308 VAL A CA 1
ATOM 2397 C C . VAL A 1 308 ? 4.489 1.393 16.985 1.00 84.50 308 VAL A C 1
ATOM 2399 O O . VAL A 1 308 ? 5.394 0.579 16.808 1.00 84.50 308 VAL A O 1
ATOM 2402 N N . GLU A 1 309 ? 4.570 2.660 16.594 1.00 84.25 309 GLU A N 1
ATOM 2403 C CA . GLU A 1 309 ? 5.751 3.240 15.953 1.00 84.25 309 GLU A CA 1
ATOM 2404 C C . GLU A 1 309 ? 6.237 4.479 16.712 1.00 84.25 309 GLU A C 1
ATOM 2406 O O . GLU A 1 309 ? 5.426 5.304 17.142 1.00 84.25 309 GLU A O 1
ATOM 2411 N N . THR A 1 310 ? 7.559 4.589 16.876 1.00 79.12 310 THR A N 1
ATOM 2412 C CA . THR A 1 310 ? 8.259 5.706 17.542 1.00 79.12 310 THR A CA 1
ATOM 2413 C C . THR A 1 310 ? 9.311 6.342 16.626 1.00 79.12 310 THR A C 1
ATOM 2415 O O . THR A 1 310 ? 10.395 6.732 17.069 1.00 79.12 310 THR A O 1
ATOM 2418 N N . MET A 1 311 ? 9.029 6.415 15.322 1.00 69.06 311 MET A N 1
ATOM 2419 C CA . MET A 1 311 ? 9.986 6.944 14.343 1.00 69.06 311 MET A CA 1
ATOM 2420 C C . MET A 1 311 ? 10.297 8.421 14.640 1.00 69.06 311 MET A C 1
ATOM 2422 O O . MET A 1 311 ? 9.419 9.138 15.117 1.00 69.06 311 MET A O 1
ATOM 2426 N N . ILE A 1 312 ? 11.527 8.886 14.371 1.00 55.69 312 ILE A N 1
ATOM 2427 C CA . ILE A 1 312 ? 11.939 10.297 14.537 1.00 55.69 312 ILE A CA 1
ATOM 2428 C C . ILE A 1 312 ? 12.453 10.898 13.224 1.00 55.69 312 ILE A C 1
ATOM 2430 O O . ILE A 1 312 ? 13.074 10.227 12.404 1.00 55.69 312 ILE A O 1
ATOM 2434 N N . VAL A 1 313 ? 12.275 12.215 13.055 1.00 42.81 313 VAL A N 1
ATOM 2435 C CA . VAL A 1 313 ? 13.111 13.036 12.161 1.00 42.81 313 VAL A CA 1
ATOM 2436 C C . VAL A 1 313 ? 13.741 14.180 12.985 1.00 42.81 313 VAL A C 1
ATOM 2438 O O . VAL A 1 313 ? 13.021 15.050 13.459 1.00 42.81 313 VAL A O 1
ATOM 2441 N N . ASN A 1 314 ? 15.079 14.165 13.121 1.00 34.62 314 ASN A N 1
ATOM 2442 C CA . ASN A 1 314 ? 16.007 15.165 13.712 1.00 34.62 314 ASN A CA 1
ATOM 2443 C C . ASN A 1 314 ? 16.282 15.205 15.249 1.00 34.62 314 ASN A C 1
ATOM 2445 O O . ASN A 1 314 ? 15.481 15.670 16.051 1.00 34.62 314 ASN A O 1
ATOM 2449 N N . ASN A 1 315 ? 17.521 14.801 15.597 1.00 30.22 315 ASN A N 1
ATOM 2450 C CA . ASN A 1 315 ? 18.409 15.099 16.749 1.00 30.22 315 ASN A CA 1
ATOM 2451 C C . ASN A 1 315 ? 17.856 15.588 18.118 1.00 30.22 315 ASN A C 1
ATOM 2453 O O . ASN A 1 315 ? 17.916 16.784 18.406 1.00 30.22 315 ASN A O 1
ATOM 2457 N N . ARG A 1 316 ? 17.552 14.646 19.040 1.00 25.88 316 ARG A N 1
ATOM 2458 C CA . ARG A 1 316 ? 18.035 14.554 20.459 1.00 25.88 316 ARG A CA 1
ATOM 2459 C C . ARG A 1 316 ? 17.379 13.368 21.213 1.00 25.88 316 ARG A C 1
ATOM 2461 O O . ARG A 1 316 ? 16.293 12.952 20.841 1.00 25.88 316 ARG A O 1
ATOM 2468 N N . PHE A 1 317 ? 18.038 12.816 22.250 1.00 28.39 317 PHE A N 1
ATOM 2469 C CA . PHE A 1 317 ? 17.657 11.571 22.970 1.00 28.39 317 PHE A CA 1
ATOM 2470 C C . PHE A 1 317 ? 17.731 11.684 24.514 1.00 28.39 317 PHE A C 1
ATOM 2472 O O . PHE A 1 317 ? 18.477 12.535 25.001 1.00 28.39 317 PHE A O 1
ATOM 2479 N N . THR A 1 318 ? 17.011 10.813 25.265 1.00 23.91 318 THR A N 1
ATOM 2480 C CA . THR A 1 318 ? 17.474 9.883 26.360 1.00 23.91 318 THR A CA 1
ATOM 2481 C C . THR A 1 318 ? 16.299 9.053 26.981 1.00 23.91 318 THR A C 1
ATOM 2483 O O . THR A 1 318 ? 15.326 9.663 27.403 1.00 23.91 318 THR A O 1
ATOM 2486 N N . LEU A 1 319 ? 16.427 7.699 27.008 1.00 24.50 319 LEU A N 1
ATOM 2487 C CA . LEU A 1 319 ? 15.511 6.527 27.271 1.00 24.50 319 LEU A CA 1
ATOM 2488 C C . LEU A 1 319 ? 14.362 6.608 28.322 1.00 24.50 319 LEU A C 1
ATOM 2490 O O . LEU A 1 319 ? 14.509 7.302 29.321 1.00 24.50 319 LEU A O 1
ATOM 2494 N N . SER A 1 320 ? 13.239 5.850 28.247 1.00 39.59 320 SER A N 1
ATOM 2495 C CA . SER A 1 320 ? 12.941 4.457 27.768 1.00 39.59 320 SER A CA 1
ATOM 2496 C C . SER A 1 320 ? 11.679 4.362 26.864 1.00 39.59 320 SER A C 1
ATOM 2498 O O . SER A 1 320 ? 10.959 5.339 26.800 1.00 39.59 320 SER A O 1
ATOM 2500 N N . LEU A 1 321 ? 11.408 3.221 26.194 1.00 50.88 321 LEU A N 1
ATOM 2501 C CA . LEU A 1 321 ? 10.966 3.092 24.778 1.00 50.88 321 LEU A CA 1
ATOM 2502 C C . LEU A 1 321 ? 12.005 3.724 23.845 1.00 50.88 321 LEU A C 1
ATOM 2504 O O . LEU A 1 321 ? 12.190 4.940 23.815 1.00 50.88 321 LEU A O 1
ATOM 2508 N N . ASP A 1 322 ? 12.739 2.865 23.143 1.00 52.38 322 ASP A N 1
ATOM 2509 C CA . ASP A 1 322 ? 13.834 3.279 22.272 1.00 52.38 322 ASP A CA 1
ATOM 2510 C C . ASP A 1 322 ? 13.284 3.944 20.987 1.00 52.38 322 ASP A C 1
ATOM 2512 O O . ASP A 1 322 ? 12.175 3.671 20.520 1.00 52.38 322 ASP A O 1
ATOM 2516 N N . ILE A 1 323 ? 14.068 4.874 20.448 1.00 50.91 323 ILE A N 1
ATOM 2517 C CA . ILE A 1 323 ? 13.780 5.658 19.238 1.00 50.91 323 ILE A CA 1
ATOM 2518 C C . ILE A 1 323 ? 14.029 4.807 17.984 1.00 50.91 323 ILE A C 1
ATOM 2520 O O . ILE A 1 323 ? 14.949 3.989 17.986 1.00 50.91 323 ILE A O 1
ATOM 2524 N N . ASP A 1 324 ? 13.280 5.074 16.905 1.00 52.78 324 ASP A N 1
ATOM 2525 C CA . ASP A 1 324 ? 13.400 4.399 15.602 1.00 52.78 324 ASP A CA 1
ATOM 2526 C C . ASP A 1 324 ? 13.045 2.900 15.676 1.00 52.78 324 ASP A C 1
ATOM 2528 O O . ASP A 1 324 ? 13.659 2.039 15.034 1.00 52.78 324 ASP A O 1
ATOM 2532 N N . GLU A 1 325 ? 12.026 2.589 16.484 1.00 66.75 325 GLU A N 1
ATOM 2533 C CA . GLU A 1 325 ? 11.571 1.225 16.723 1.00 66.75 325 GLU A CA 1
ATOM 2534 C C . GLU A 1 325 ? 10.111 1.008 16.340 1.00 66.75 325 GLU A C 1
ATOM 2536 O O . GLU A 1 325 ? 9.229 1.842 16.561 1.00 66.75 325 GLU A O 1
ATOM 2541 N N . LEU A 1 326 ? 9.869 -0.155 15.745 1.00 65.19 326 LEU A N 1
ATOM 2542 C CA . LEU A 1 326 ? 8.547 -0.635 15.383 1.00 65.19 326 LEU A CA 1
ATOM 2543 C C . LEU A 1 326 ? 8.227 -1.850 16.246 1.00 65.19 326 LEU A C 1
ATOM 2545 O O . LEU A 1 326 ? 8.965 -2.841 16.246 1.00 65.19 326 LEU A O 1
ATOM 2549 N N . TYR A 1 327 ? 7.117 -1.763 16.971 1.00 69.69 327 TYR A N 1
ATOM 2550 C CA . TYR A 1 327 ? 6.617 -2.828 17.823 1.00 69.69 327 TYR A CA 1
ATOM 2551 C C . TYR A 1 327 ? 5.285 -3.337 17.285 1.00 69.69 327 TYR A C 1
ATOM 2553 O O . TYR A 1 327 ? 4.359 -2.556 17.067 1.00 69.69 327 TYR A O 1
ATOM 2561 N N . THR A 1 328 ? 5.160 -4.653 17.138 1.00 67.81 328 THR A N 1
ATOM 2562 C CA . THR A 1 328 ? 3.859 -5.303 16.944 1.00 67.81 328 THR A CA 1
ATOM 2563 C C . THR A 1 328 ? 3.598 -6.239 18.106 1.00 67.81 328 THR A C 1
ATOM 2565 O O . THR A 1 328 ? 4.393 -7.136 18.377 1.00 67.81 328 THR A O 1
ATOM 2568 N N . LEU A 1 329 ? 2.478 -6.026 18.788 1.00 69.88 329 LEU A N 1
ATOM 2569 C CA . LEU A 1 329 ? 1.954 -6.917 19.808 1.00 69.88 329 LEU A CA 1
ATOM 2570 C C . LEU A 1 329 ? 0.727 -7.599 19.220 1.00 69.88 329 LEU A C 1
ATOM 2572 O O . LEU A 1 329 ? -0.241 -6.930 18.863 1.00 69.88 329 LEU A O 1
ATOM 2576 N N . SER A 1 330 ? 0.760 -8.917 19.081 1.00 67.19 330 SER A N 1
ATOM 2577 C CA . SER A 1 330 ? -0.355 -9.649 18.486 1.00 67.19 330 SER A CA 1
ATOM 2578 C C . SER A 1 330 ? -0.599 -10.972 19.192 1.00 67.19 330 SER A C 1
ATOM 2580 O O . SER A 1 330 ? 0.317 -11.618 19.699 1.00 67.19 330 SER A O 1
ATOM 2582 N N . THR A 1 331 ? -1.865 -11.372 19.189 1.00 56.66 331 THR A N 1
ATOM 2583 C CA . THR A 1 331 ? -2.303 -12.740 19.509 1.00 56.66 331 THR A CA 1
ATOM 2584 C C . THR A 1 331 ? -1.909 -13.738 18.409 1.00 56.66 331 THR A C 1
ATOM 2586 O O . THR A 1 331 ? -1.852 -14.942 18.650 1.00 56.66 331 THR A O 1
ATOM 2589 N N . ILE A 1 332 ? -1.573 -13.250 17.207 1.00 71.81 332 ILE A N 1
ATOM 2590 C CA . ILE A 1 332 ? -1.072 -14.052 16.088 1.00 71.81 332 ILE A CA 1
ATOM 2591 C C . ILE A 1 332 ? 0.443 -14.233 16.220 1.00 71.81 332 ILE A C 1
ATOM 2593 O O . ILE A 1 332 ? 1.199 -13.272 16.376 1.00 71.81 332 ILE A O 1
ATOM 2597 N N . LYS A 1 333 ? 0.905 -15.479 16.088 1.00 73.06 333 LYS A N 1
ATOM 2598 C CA . LYS A 1 333 ? 2.331 -15.804 16.032 1.00 73.06 333 LYS A CA 1
ATOM 2599 C C . LYS A 1 333 ? 2.883 -15.576 14.619 1.00 73.06 333 LYS A C 1
ATOM 2601 O O . LYS A 1 333 ? 2.459 -16.238 13.675 1.00 73.06 333 LYS A O 1
ATOM 2606 N N . ALA A 1 334 ? 3.860 -14.682 14.497 1.00 67.56 334 ALA A N 1
ATOM 2607 C CA . ALA A 1 334 ? 4.596 -14.426 13.263 1.00 67.56 334 ALA A CA 1
ATOM 2608 C C . ALA A 1 334 ? 5.416 -15.632 12.805 1.00 67.56 334 ALA A C 1
ATOM 2610 O O . ALA A 1 334 ? 5.797 -16.503 13.598 1.00 67.56 334 ALA A O 1
ATOM 2611 N N . VAL A 1 335 ? 5.765 -15.612 11.522 1.00 71.44 335 VAL A N 1
ATOM 2612 C CA . VAL A 1 335 ? 6.692 -16.564 10.925 1.00 71.44 335 VAL A CA 1
ATOM 2613 C C . VAL A 1 335 ? 7.819 -15.777 10.266 1.00 71.44 335 VAL A C 1
ATOM 2615 O O . VAL A 1 335 ? 7.617 -15.122 9.247 1.00 71.44 335 VAL A O 1
ATOM 2618 N N . GLU A 1 336 ? 9.017 -15.858 10.841 1.00 64.12 336 GLU A N 1
ATOM 2619 C CA . GLU A 1 336 ? 10.227 -15.316 10.227 1.00 64.12 336 GLU A CA 1
ATOM 2620 C C . GLU A 1 336 ? 10.896 -16.409 9.405 1.00 64.12 336 GLU A C 1
ATOM 2622 O O . GLU A 1 336 ? 11.457 -17.367 9.938 1.00 64.12 336 GLU A O 1
ATOM 2627 N N . ASN A 1 337 ? 10.827 -16.266 8.087 1.00 71.19 337 ASN A N 1
ATOM 2628 C CA . ASN A 1 337 ? 11.539 -17.131 7.167 1.00 71.19 337 ASN A CA 1
ATOM 2629 C C . ASN A 1 337 ? 12.462 -16.280 6.299 1.00 71.19 337 ASN A C 1
ATOM 2631 O O . ASN A 1 337 ? 12.053 -15.259 5.749 1.00 71.19 337 ASN A O 1
ATOM 2635 N N . MET A 1 338 ? 13.701 -16.736 6.135 1.00 76.50 338 MET A N 1
ATOM 2636 C CA . MET A 1 338 ? 14.626 -16.170 5.163 1.00 76.50 338 MET A CA 1
ATOM 2637 C C . MET A 1 338 ? 15.144 -17.276 4.255 1.00 76.50 338 MET A C 1
ATOM 2639 O O . MET A 1 338 ? 15.504 -18.362 4.715 1.00 76.50 338 MET A O 1
ATOM 2643 N N . TYR A 1 339 ? 15.190 -16.991 2.960 1.00 86.75 339 TYR A N 1
ATOM 2644 C CA . TYR A 1 339 ? 15.960 -17.787 2.022 1.00 86.75 339 TYR A CA 1
ATOM 2645 C C . TYR A 1 339 ? 17.466 -17.619 2.291 1.00 86.75 339 TYR A C 1
ATOM 2647 O O . TYR A 1 339 ? 17.883 -16.651 2.939 1.00 86.75 339 TYR A O 1
ATOM 2655 N N . PRO A 1 340 ? 18.309 -18.555 1.814 1.00 86.50 340 PRO A N 1
ATOM 2656 C CA . PRO A 1 340 ? 19.752 -18.360 1.802 1.00 86.50 340 PRO A CA 1
ATOM 2657 C C . PRO A 1 340 ? 20.130 -17.053 1.103 1.00 86.50 340 PRO A C 1
ATOM 2659 O O . PRO A 1 340 ? 19.434 -16.597 0.197 1.00 86.50 340 PRO A O 1
ATOM 2662 N N . LYS A 1 341 ? 21.264 -16.465 1.500 1.00 84.94 341 LYS A N 1
ATOM 2663 C CA . LYS A 1 341 ? 21.750 -15.226 0.886 1.00 84.94 341 LYS A CA 1
ATOM 2664 C C . LYS A 1 341 ? 21.880 -15.415 -0.638 1.00 84.94 341 LYS A C 1
ATOM 2666 O O . LYS A 1 341 ? 22.504 -16.397 -1.052 1.00 84.94 341 LYS A O 1
ATOM 2671 N N . PRO A 1 342 ? 21.335 -14.500 -1.461 1.00 90.00 342 PRO A N 1
ATOM 2672 C CA . PRO A 1 342 ? 21.497 -14.581 -2.905 1.00 90.00 342 PRO A CA 1
ATOM 2673 C C . PRO A 1 342 ? 22.972 -14.432 -3.308 1.00 90.00 342 PRO A C 1
ATOM 2675 O O . PRO A 1 342 ? 23.802 -14.019 -2.485 1.00 90.00 342 PRO A O 1
ATOM 2678 N N . PRO A 1 343 ? 23.315 -14.748 -4.571 1.00 89.69 343 PRO A N 1
ATOM 2679 C CA . PRO A 1 343 ? 24.639 -14.480 -5.115 1.00 89.69 343 PRO A CA 1
ATOM 2680 C C . PRO A 1 343 ? 25.103 -13.043 -4.819 1.00 89.69 343 PRO A C 1
ATOM 2682 O O . PRO A 1 343 ? 24.271 -12.134 -4.685 1.00 89.69 343 PRO A O 1
ATOM 2685 N N . PRO A 1 344 ? 26.420 -12.816 -4.672 1.00 87.12 344 PRO A N 1
ATOM 2686 C CA . PRO A 1 344 ? 26.939 -11.467 -4.501 1.00 87.12 344 PRO A CA 1
ATOM 2687 C C . PRO A 1 344 ? 26.570 -10.603 -5.711 1.00 87.12 344 PRO A C 1
ATOM 2689 O O . PRO A 1 344 ? 26.546 -11.098 -6.838 1.00 87.12 344 PRO A O 1
ATOM 2692 N N . SER A 1 345 ? 26.320 -9.316 -5.460 1.00 87.62 345 SER A N 1
ATOM 2693 C CA . SER A 1 345 ? 26.157 -8.328 -6.527 1.00 87.62 345 SER A CA 1
ATOM 2694 C C . SER A 1 345 ? 27.352 -8.392 -7.471 1.00 87.62 345 SER A C 1
ATOM 2696 O O . SER A 1 345 ? 28.505 -8.522 -7.039 1.00 87.62 345 SER A O 1
ATOM 2698 N N . SER A 1 346 ? 27.071 -8.315 -8.765 1.00 81.31 346 SER A N 1
ATOM 2699 C CA . SER A 1 346 ? 28.105 -8.222 -9.783 1.00 81.31 346 SER A CA 1
ATOM 2700 C C . SER A 1 346 ? 27.683 -7.208 -10.835 1.00 81.31 346 SER A C 1
ATOM 2702 O O . SER A 1 346 ? 26.524 -7.240 -11.267 1.00 81.31 346 SER A O 1
ATOM 2704 N N . PRO A 1 347 ? 28.600 -6.339 -11.298 1.00 75.62 347 PRO A N 1
ATOM 2705 C CA . PRO A 1 347 ? 28.275 -5.394 -12.352 1.00 75.62 347 PRO A CA 1
ATOM 2706 C C . PRO A 1 347 ? 27.764 -6.142 -13.583 1.00 75.62 347 PRO A C 1
ATOM 2708 O O . PRO A 1 347 ? 28.165 -7.281 -13.843 1.00 75.62 347 PRO A O 1
ATOM 2711 N N . PHE A 1 348 ? 26.896 -5.486 -14.356 1.00 71.56 348 PHE A N 1
ATOM 2712 C CA . PHE A 1 348 ? 26.533 -5.983 -15.679 1.00 71.56 348 PHE A CA 1
ATOM 2713 C C . PHE A 1 348 ? 27.811 -6.303 -16.463 1.00 71.56 348 PHE A C 1
ATOM 2715 O O . PHE A 1 348 ? 28.813 -5.600 -16.313 1.00 71.56 348 PHE A O 1
ATOM 2722 N N . ALA A 1 349 ? 27.796 -7.351 -17.285 1.00 68.56 349 ALA A N 1
ATOM 2723 C CA . ALA A 1 349 ? 28.952 -7.697 -18.102 1.00 68.56 349 ALA A CA 1
ATOM 2724 C C . ALA A 1 349 ? 29.331 -6.497 -18.991 1.00 68.56 349 ALA A C 1
ATOM 2726 O O . ALA A 1 349 ? 28.614 -6.121 -19.915 1.00 68.56 349 ALA A O 1
ATOM 2727 N N . LEU A 1 350 ? 30.443 -5.860 -18.629 1.00 59.59 350 LEU A N 1
ATOM 2728 C CA . LEU A 1 350 ? 30.966 -4.643 -19.236 1.00 59.59 350 LEU A CA 1
ATOM 2729 C C . LEU A 1 350 ? 31.419 -4.873 -20.685 1.00 59.59 350 LEU A C 1
ATOM 2731 O O . LEU A 1 350 ? 31.746 -6.004 -21.057 1.00 59.59 350 LEU A O 1
ATOM 2735 N N . PRO A 1 351 ? 31.469 -3.791 -21.492 1.00 47.47 351 PRO A N 1
ATOM 2736 C CA . PRO A 1 351 ? 31.724 -2.394 -21.077 1.00 47.47 351 PRO A CA 1
ATOM 2737 C C . PRO A 1 351 ? 30.502 -1.538 -20.678 1.00 47.47 351 PRO A C 1
ATOM 2739 O O . PRO A 1 351 ? 29.511 -1.516 -21.395 1.00 47.47 351 PRO A O 1
ATOM 2742 N N . TYR A 1 352 ? 30.629 -0.771 -19.575 1.00 43.03 352 TYR A N 1
ATOM 2743 C CA . TYR A 1 352 ? 29.761 0.342 -19.106 1.00 43.03 352 TYR A CA 1
ATOM 2744 C C . TYR A 1 352 ? 30.289 1.032 -17.804 1.00 43.03 352 TYR A C 1
ATOM 2746 O O . TYR A 1 352 ? 30.877 0.369 -16.953 1.00 43.03 352 TYR A O 1
ATOM 2754 N N . SER A 1 353 ? 30.080 2.350 -17.606 1.00 39.38 353 SER A N 1
ATOM 2755 C CA . SER A 1 353 ? 30.428 3.075 -16.352 1.00 39.38 353 SER A CA 1
ATOM 2756 C C . SER A 1 353 ? 29.585 4.350 -16.059 1.00 39.38 353 SER A C 1
ATOM 2758 O O . SER A 1 353 ? 28.831 4.821 -16.912 1.00 39.38 353 SER A O 1
ATOM 2760 N N . HIS A 1 354 ? 29.760 4.911 -14.840 1.00 46.03 354 HIS A N 1
ATOM 2761 C CA . HIS A 1 354 ? 29.555 6.312 -14.361 1.00 46.03 354 HIS A CA 1
ATOM 2762 C C . HIS A 1 354 ? 28.427 6.616 -13.331 1.00 46.03 354 HIS A C 1
ATOM 2764 O O . HIS A 1 354 ? 27.604 5.746 -13.069 1.00 46.03 354 HIS A O 1
ATOM 2770 N N . ASP A 1 355 ? 28.397 7.854 -12.803 1.00 45.09 355 ASP A N 1
ATOM 2771 C CA . ASP A 1 355 ? 28.334 8.286 -11.387 1.00 45.09 355 ASP A CA 1
ATOM 2772 C C . ASP A 1 355 ? 27.190 9.288 -11.027 1.00 45.09 355 ASP A C 1
ATOM 2774 O O . ASP A 1 355 ? 26.710 10.003 -11.905 1.00 45.09 355 ASP A O 1
ATOM 2778 N N . HIS A 1 356 ? 26.842 9.335 -9.725 1.00 40.09 356 HIS A N 1
ATOM 2779 C CA . HIS A 1 356 ? 25.946 10.220 -8.922 1.00 40.09 356 HIS A CA 1
ATOM 2780 C C . HIS A 1 356 ? 24.440 10.405 -9.269 1.00 40.09 356 HIS A C 1
ATOM 2782 O O . HIS A 1 356 ? 24.044 10.601 -10.414 1.00 40.09 356 HIS A O 1
ATOM 2788 N N . SER A 1 357 ? 23.595 10.481 -8.222 1.00 36.06 357 SER A N 1
ATOM 2789 C CA . SER A 1 357 ? 22.164 10.862 -8.265 1.00 36.06 357 SER A CA 1
ATOM 2790 C C . SER A 1 357 ? 21.760 11.757 -7.075 1.00 36.06 357 SER A C 1
ATOM 2792 O O . SER A 1 357 ? 22.257 11.569 -5.967 1.00 36.06 357 SER A O 1
ATOM 2794 N N . LEU A 1 358 ? 20.843 12.713 -7.296 1.00 38.16 358 LEU A N 1
ATOM 2795 C CA . LEU A 1 358 ? 20.299 13.646 -6.290 1.00 38.16 358 LEU A CA 1
ATOM 2796 C C . LEU A 1 358 ? 18.842 13.302 -5.926 1.00 38.16 358 LEU A C 1
ATOM 2798 O O . LEU A 1 358 ? 18.043 12.969 -6.797 1.00 38.16 358 LEU A O 1
ATOM 2802 N N . CYS A 1 359 ? 18.505 13.431 -4.639 1.00 36.19 359 CYS A N 1
ATOM 2803 C CA . CYS A 1 359 ? 17.187 13.158 -4.053 1.00 36.19 359 CYS A CA 1
ATOM 2804 C C . CYS A 1 359 ? 16.280 14.407 -4.072 1.00 36.19 359 CYS A C 1
ATOM 2806 O O . CYS A 1 359 ? 16.747 15.509 -3.781 1.00 36.19 359 CYS A O 1
ATOM 2808 N N . ILE A 1 360 ? 14.985 14.247 -4.377 1.00 42.91 360 ILE A N 1
ATOM 2809 C CA . ILE A 1 360 ? 13.986 15.333 -4.364 1.00 42.91 360 ILE A CA 1
ATOM 2810 C C . ILE A 1 360 ? 12.621 14.826 -3.871 1.00 42.91 360 ILE A C 1
ATOM 2812 O O . ILE A 1 360 ? 11.893 14.159 -4.600 1.00 42.91 360 ILE A O 1
ATOM 2816 N N . ARG A 1 361 ? 12.259 15.205 -2.637 1.00 46.12 361 ARG A N 1
ATOM 2817 C CA . ARG A 1 361 ? 10.924 15.071 -2.021 1.00 46.12 361 ARG A CA 1
ATOM 2818 C C . ARG A 1 361 ? 10.635 16.313 -1.150 1.00 46.12 361 ARG A C 1
ATOM 2820 O O . ARG A 1 361 ? 11.565 16.811 -0.517 1.00 46.12 361 ARG A O 1
ATOM 2827 N N . PRO A 1 362 ? 9.378 16.800 -1.046 1.00 40.38 362 PRO A N 1
ATOM 2828 C CA . PRO A 1 362 ? 9.007 17.835 -0.075 1.00 40.38 362 PRO A CA 1
ATOM 2829 C C . PRO A 1 362 ? 9.051 17.338 1.383 1.00 40.38 362 PRO A C 1
ATOM 2831 O O . PRO A 1 362 ? 8.662 16.206 1.691 1.00 40.38 362 PRO A O 1
ATOM 2834 N N . SER A 1 363 ? 9.501 18.211 2.289 1.00 41.56 363 SER A N 1
ATOM 2835 C CA . SER A 1 363 ? 9.656 17.930 3.721 1.00 41.56 363 SER A CA 1
ATOM 2836 C C . SER A 1 363 ? 8.334 17.562 4.398 1.00 41.56 363 SER A C 1
ATOM 2838 O O . SER A 1 363 ? 7.292 18.169 4.150 1.00 41.56 363 SER A O 1
ATOM 2840 N N . LEU A 1 364 ? 8.384 16.572 5.287 1.00 42.84 364 LEU A N 1
ATOM 2841 C CA . LEU A 1 364 ? 7.264 16.218 6.158 1.00 42.84 364 LEU A CA 1
ATOM 2842 C C . LEU A 1 364 ? 7.012 17.308 7.217 1.00 42.84 364 LEU A C 1
ATOM 2844 O O . LEU A 1 364 ? 7.951 18.018 7.582 1.00 42.84 364 LEU A O 1
ATOM 2848 N N . PRO A 1 365 ? 5.778 17.425 7.747 1.00 42.00 365 PRO A N 1
ATOM 2849 C CA . PRO A 1 365 ? 5.496 18.284 8.893 1.00 42.00 365 PRO A CA 1
ATOM 2850 C C . PRO A 1 365 ? 6.383 17.927 10.092 1.00 42.00 365 PRO A C 1
ATOM 2852 O O . PRO A 1 365 ? 6.639 16.752 10.357 1.00 42.00 365 PRO A O 1
ATOM 2855 N N . HIS A 1 366 ? 6.832 18.946 10.821 1.00 39.50 366 HIS A N 1
ATOM 2856 C CA . HIS A 1 366 ? 7.670 18.782 12.005 1.00 39.50 366 HIS A CA 1
ATOM 2857 C C . HIS A 1 366 ? 6.870 18.158 13.160 1.00 39.50 366 HIS A C 1
ATOM 2859 O O . HIS A 1 366 ? 5.773 18.623 13.468 1.00 39.50 366 HIS A O 1
ATOM 2865 N N . TYR A 1 367 ? 7.433 17.154 13.834 1.00 36.78 367 TYR A N 1
ATOM 2866 C CA . TYR A 1 367 ? 6.922 16.617 15.098 1.00 36.78 367 TYR A CA 1
ATOM 2867 C C . TYR A 1 367 ? 8.091 16.333 16.044 1.00 36.78 367 TYR A C 1
ATOM 2869 O O . TYR A 1 367 ? 9.222 16.139 15.605 1.00 36.78 367 TYR A O 1
ATOM 2877 N N . THR A 1 368 ? 7.824 16.365 17.346 1.00 43.12 368 THR A N 1
ATOM 2878 C CA . THR A 1 368 ? 8.827 16.167 18.399 1.00 43.12 368 THR A CA 1
ATOM 2879 C C . THR A 1 368 ? 8.498 14.889 19.150 1.00 43.12 368 THR A C 1
ATOM 2881 O O . THR A 1 368 ? 7.329 14.647 19.447 1.00 43.12 368 THR A O 1
ATOM 2884 N N . VAL A 1 369 ? 9.523 14.088 19.439 1.00 42.53 369 VAL A N 1
ATOM 2885 C CA . VAL A 1 369 ? 9.392 12.844 20.200 1.00 42.53 369 VAL A CA 1
ATOM 2886 C C . VAL A 1 369 ? 10.351 12.882 21.384 1.00 42.53 369 VAL A C 1
ATOM 2888 O O . VAL A 1 369 ? 11.511 13.254 21.205 1.00 42.53 369 VAL A O 1
ATOM 2891 N N . ASN A 1 370 ? 9.891 12.480 22.568 1.00 44.75 370 ASN A N 1
ATOM 2892 C CA . ASN A 1 370 ? 10.738 12.249 23.737 1.00 44.75 370 ASN A CA 1
ATOM 2893 C C . ASN A 1 370 ? 10.568 10.802 24.232 1.00 44.75 370 ASN A C 1
ATOM 2895 O O . ASN A 1 370 ? 9.493 10.220 24.082 1.00 44.75 370 ASN A O 1
ATOM 2899 N N . PRO A 1 371 ? 11.599 10.192 24.837 1.00 48.88 371 PRO A N 1
ATOM 2900 C CA . PRO A 1 371 ? 11.460 8.851 25.401 1.00 48.88 371 PRO A CA 1
ATOM 2901 C C . PRO A 1 371 ? 10.455 8.811 26.557 1.00 48.88 371 PRO A C 1
ATOM 2903 O O . PRO A 1 371 ? 10.397 9.726 27.379 1.00 48.88 371 PRO A O 1
ATOM 2906 N N . GLN A 1 372 ? 9.667 7.740 26.620 1.00 44.84 372 GLN A N 1
ATOM 2907 C CA . GLN A 1 372 ? 8.592 7.550 27.591 1.00 44.84 372 GLN A CA 1
ATOM 2908 C C . GLN A 1 372 ? 8.308 6.073 27.879 1.00 44.84 372 GLN A C 1
ATOM 2910 O O . GLN A 1 372 ? 8.210 5.237 26.984 1.00 44.84 372 GLN A O 1
ATOM 2915 N N . ASN A 1 373 ? 8.046 5.762 29.144 1.00 56.12 373 ASN A N 1
ATOM 2916 C CA . ASN A 1 373 ? 7.452 4.480 29.498 1.00 56.12 373 ASN A CA 1
ATOM 2917 C C . ASN A 1 373 ? 5.954 4.529 29.196 1.00 56.12 373 ASN A C 1
ATOM 2919 O O . ASN A 1 373 ? 5.224 5.287 29.833 1.00 56.12 373 ASN A O 1
ATOM 2923 N N . VAL A 1 374 ? 5.504 3.717 28.240 1.00 45.41 374 VAL A N 1
ATOM 2924 C CA . VAL A 1 374 ? 4.080 3.562 27.928 1.00 45.41 374 VAL A CA 1
ATOM 2925 C C . VAL A 1 374 ? 3.585 2.251 28.522 1.00 45.41 374 VAL A C 1
ATOM 2927 O O . VAL A 1 374 ? 4.117 1.183 28.218 1.00 45.41 374 VAL A O 1
ATOM 2930 N N . THR A 1 375 ? 2.542 2.337 29.343 1.00 52.06 375 THR A N 1
ATOM 2931 C CA . THR A 1 375 ? 1.803 1.175 29.841 1.00 52.06 375 THR A CA 1
ATOM 2932 C C . THR A 1 375 ? 0.536 1.017 29.006 1.00 52.06 375 THR A C 1
ATOM 2934 O O . THR A 1 375 ? -0.320 1.904 28.990 1.00 52.06 375 THR A O 1
ATOM 2937 N N . PHE A 1 376 ? 0.413 -0.110 28.303 1.00 51.34 376 PHE A N 1
ATOM 2938 C CA . PHE A 1 376 ? -0.826 -0.485 27.622 1.00 51.34 376 PHE A CA 1
ATOM 2939 C C . PHE A 1 376 ? -1.724 -1.240 28.601 1.00 51.34 376 PHE A C 1
ATOM 2941 O O . PHE A 1 376 ? -1.331 -2.285 29.121 1.00 51.34 376 PHE A O 1
ATOM 2948 N N . MET A 1 377 ? -2.930 -0.727 28.841 1.00 51.12 377 MET A N 1
ATOM 2949 C CA . MET A 1 377 ? -3.957 -1.431 29.606 1.00 51.12 377 MET A CA 1
ATOM 2950 C C . MET A 1 377 ? -4.985 -2.022 28.647 1.00 51.12 377 MET A C 1
ATOM 2952 O O . MET A 1 377 ? -5.678 -1.285 27.944 1.00 51.12 377 MET A O 1
ATOM 2956 N N . ILE A 1 378 ? -5.084 -3.350 28.625 1.00 52.75 378 ILE A N 1
ATOM 2957 C CA . ILE A 1 378 ? -6.107 -4.067 27.861 1.00 52.75 378 ILE A CA 1
ATOM 2958 C C . ILE A 1 378 ? -7.302 -4.295 28.778 1.00 52.75 378 ILE A C 1
ATOM 2960 O O . ILE A 1 378 ? -7.168 -4.873 29.856 1.00 52.75 378 ILE A O 1
ATOM 2964 N N . THR A 1 379 ? -8.467 -3.818 28.359 1.00 55.94 379 THR A N 1
ATOM 2965 C CA . THR A 1 379 ? -9.723 -3.985 29.096 1.00 55.94 379 THR A CA 1
ATOM 2966 C C . THR A 1 379 ? -10.591 -5.064 28.445 1.00 55.94 379 THR A C 1
ATOM 2968 O O . THR A 1 379 ? -10.581 -5.195 27.225 1.00 55.94 379 THR A O 1
ATOM 2971 N N . GLY A 1 380 ? -11.373 -5.802 29.240 1.00 51.09 380 GLY A N 1
ATOM 2972 C CA . GLY A 1 380 ? -12.369 -6.769 28.752 1.00 51.09 380 GLY A CA 1
ATOM 2973 C C . GLY A 1 380 ? -12.032 -8.232 29.069 1.00 51.09 380 GLY A C 1
ATOM 2974 O O . GLY A 1 380 ? -10.880 -8.647 28.992 1.00 51.09 380 GLY A O 1
ATOM 2975 N N . GLU A 1 381 ? -13.058 -9.022 29.409 1.00 49.88 381 GLU A N 1
ATOM 2976 C CA . GLU A 1 381 ? -12.912 -10.381 29.971 1.00 49.88 381 GLU A CA 1
ATOM 2977 C C . GLU A 1 381 ? -12.304 -11.405 28.998 1.00 49.88 381 GLU A C 1
ATOM 2979 O O . GLU A 1 381 ? -11.691 -12.385 29.416 1.00 49.88 381 GLU A O 1
ATOM 2984 N N . LYS A 1 382 ? -12.468 -11.181 27.687 1.00 53.31 382 LYS A N 1
ATOM 2985 C CA . LYS A 1 382 ? -12.037 -12.120 26.642 1.00 53.31 382 LYS A CA 1
ATOM 2986 C C . LYS A 1 382 ? -10.515 -12.169 26.485 1.00 53.31 382 LYS A C 1
ATOM 2988 O O . LYS A 1 382 ? -9.975 -13.247 26.304 1.00 53.31 382 LYS A O 1
ATOM 2993 N N . PHE A 1 383 ? -9.853 -11.021 26.628 1.00 51.00 383 PHE A N 1
ATOM 2994 C CA . PHE A 1 383 ? -8.402 -10.865 26.469 1.00 51.00 383 PHE A CA 1
ATOM 2995 C C . PHE A 1 383 ? -7.674 -10.700 27.819 1.00 51.00 383 PHE A C 1
ATOM 2997 O O . PHE A 1 383 ? -6.492 -10.367 27.853 1.00 51.00 383 PHE A O 1
ATOM 3004 N N . SER A 1 384 ? -8.374 -10.903 28.947 1.00 43.56 384 SER A N 1
ATOM 3005 C CA . SER A 1 384 ? -7.827 -10.788 30.310 1.00 43.56 384 SER A CA 1
ATOM 3006 C C . SER A 1 384 ? -7.434 -12.132 30.950 1.00 43.56 384 SER A C 1
ATOM 3008 O O . SER A 1 384 ? -7.139 -12.165 32.144 1.00 43.56 384 SER A O 1
ATOM 3010 N N . GLY A 1 385 ? -7.503 -13.239 30.198 1.00 46.88 385 GLY A N 1
ATOM 3011 C CA . GLY A 1 385 ? -7.158 -14.602 30.641 1.00 46.88 385 GLY A CA 1
ATOM 3012 C C . GLY A 1 385 ? -5.743 -15.053 30.237 1.00 46.88 385 GLY A C 1
ATOM 3013 O O . GLY A 1 385 ? -4.875 -14.222 30.002 1.00 46.88 385 GLY A O 1
ATOM 3014 N N . ASP A 1 386 ? -5.520 -16.370 30.111 1.00 45.69 386 ASP A N 1
ATOM 3015 C CA . ASP A 1 386 ? -4.241 -17.025 29.732 1.00 45.69 386 ASP A CA 1
ATOM 3016 C C . ASP A 1 386 ? -3.767 -16.748 28.277 1.00 45.69 386 ASP A C 1
ATOM 3018 O O . ASP A 1 386 ? -2.971 -17.498 27.702 1.00 45.69 386 ASP A O 1
ATOM 3022 N N . GLU A 1 387 ? -4.262 -15.691 27.633 1.00 48.72 387 GLU A N 1
ATOM 3023 C CA . GLU A 1 387 ? -3.896 -15.349 26.261 1.00 48.72 387 GLU A CA 1
ATOM 3024 C C . GLU A 1 387 ? -2.477 -14.765 26.202 1.00 48.72 387 GLU A C 1
ATOM 3026 O O . GLU A 1 387 ? -2.105 -13.855 26.942 1.00 48.72 387 GLU A O 1
ATOM 3031 N N . THR A 1 388 ? -1.646 -15.308 25.310 1.00 53.25 388 THR A N 1
ATOM 3032 C CA . THR A 1 388 ? -0.254 -14.870 25.147 1.00 53.25 388 THR A CA 1
ATOM 3033 C C . THR A 1 388 ? -0.168 -13.800 24.062 1.00 53.25 388 THR A C 1
ATOM 3035 O O . THR A 1 388 ? -0.446 -14.078 22.898 1.00 53.25 388 THR A O 1
ATOM 3038 N N . LEU A 1 389 ? 0.270 -12.589 24.418 1.00 51.44 389 LEU A N 1
ATOM 3039 C CA . LEU A 1 389 ? 0.656 -11.570 23.440 1.00 51.44 389 LEU A CA 1
ATOM 3040 C C . LEU A 1 389 ? 2.113 -11.764 23.032 1.00 51.44 389 LEU A C 1
ATOM 3042 O O . LEU A 1 389 ? 3.027 -11.703 23.856 1.00 51.44 389 LEU A O 1
ATOM 3046 N N . HIS A 1 390 ? 2.334 -11.973 21.742 1.00 63.84 390 HIS A N 1
ATOM 3047 C CA . HIS A 1 390 ? 3.667 -12.026 21.167 1.00 63.84 390 HIS A CA 1
ATOM 3048 C C . HIS A 1 390 ? 4.135 -10.613 20.820 1.00 63.84 390 HIS A C 1
ATOM 3050 O O . HIS A 1 390 ? 3.418 -9.877 20.145 1.00 63.84 390 HIS A O 1
ATOM 3056 N N . VAL A 1 391 ? 5.335 -10.244 21.275 1.00 59.41 391 VAL A N 1
ATOM 3057 C CA . VAL A 1 391 ? 5.952 -8.940 21.000 1.00 59.41 391 VAL A CA 1
ATOM 3058 C C . VAL A 1 391 ? 7.046 -9.110 19.950 1.00 59.41 391 VAL A C 1
ATOM 3060 O O . VAL A 1 391 ? 8.017 -9.834 20.168 1.00 59.41 391 VAL A O 1
ATOM 3063 N N . TYR A 1 392 ? 6.898 -8.410 18.830 1.00 67.69 392 TYR A N 1
ATOM 3064 C CA . TYR A 1 392 ? 7.873 -8.328 17.745 1.00 67.69 392 TYR A CA 1
ATOM 3065 C C . TYR A 1 392 ? 8.457 -6.919 17.717 1.00 67.69 392 TYR A C 1
ATOM 3067 O O . TYR A 1 392 ? 7.701 -5.950 17.687 1.00 67.69 392 TYR A O 1
ATOM 3075 N N . ARG A 1 393 ? 9.788 -6.800 17.734 1.00 67.31 393 ARG A N 1
ATOM 3076 C CA . ARG A 1 393 ? 10.513 -5.521 17.803 1.00 67.31 393 ARG A CA 1
ATOM 3077 C C . ARG A 1 393 ? 11.531 -5.438 16.676 1.00 67.31 393 ARG A C 1
ATOM 3079 O O . ARG A 1 393 ? 12.461 -6.236 16.665 1.00 67.31 393 ARG A O 1
ATOM 3086 N N . THR A 1 394 ? 11.427 -4.427 15.822 1.00 69.81 394 THR A N 1
ATOM 3087 C CA . THR A 1 394 ? 12.468 -4.086 14.841 1.00 69.81 394 THR A CA 1
ATOM 3088 C C . THR A 1 394 ? 13.067 -2.731 15.186 1.00 69.81 394 THR A C 1
ATOM 3090 O O . THR A 1 394 ? 12.332 -1.764 15.376 1.00 69.81 394 THR A O 1
ATOM 3093 N N . LYS A 1 395 ? 14.400 -2.668 15.263 1.00 66.62 395 LYS A N 1
ATOM 3094 C CA . LYS A 1 395 ? 15.170 -1.437 15.461 1.00 66.62 395 LYS A CA 1
ATOM 3095 C C . LYS A 1 395 ? 15.891 -1.086 14.165 1.00 66.62 395 LYS A C 1
ATOM 3097 O O . LYS A 1 395 ? 16.643 -1.919 13.660 1.00 66.62 395 LYS A O 1
ATOM 3102 N N . LEU A 1 396 ? 15.661 0.119 13.651 1.00 60.75 396 LEU A N 1
ATOM 3103 C CA . LEU A 1 396 ? 16.335 0.627 12.456 1.00 60.75 396 LEU A CA 1
ATOM 3104 C C . LEU A 1 396 ? 17.673 1.265 12.880 1.00 60.75 396 LEU A C 1
ATOM 3106 O O . LEU A 1 396 ? 17.703 2.164 13.722 1.00 60.75 396 LEU A O 1
ATOM 3110 N N . GLU A 1 397 ? 18.801 0.771 12.361 1.00 56.16 397 GLU A N 1
ATOM 3111 C CA . GLU A 1 397 ? 20.147 1.241 12.734 1.00 56.16 397 GLU A CA 1
ATOM 3112 C C . GLU A 1 397 ? 20.689 2.249 11.707 1.00 56.16 397 GLU A C 1
ATOM 3114 O O . GLU A 1 397 ? 21.043 1.890 10.587 1.00 56.16 397 GLU A O 1
ATOM 3119 N N . PHE A 1 398 ? 20.807 3.521 12.093 1.00 46.94 398 PHE A N 1
ATOM 3120 C CA . PHE A 1 398 ? 21.375 4.571 11.237 1.00 46.94 398 PHE A CA 1
ATOM 3121 C C . PHE A 1 398 ? 22.893 4.678 11.438 1.00 46.94 398 PHE A C 1
ATOM 3123 O O . PHE A 1 398 ? 23.357 4.883 12.560 1.00 46.94 398 PHE A O 1
ATOM 3130 N N . VAL A 1 399 ? 23.676 4.579 10.358 1.00 39.41 399 VAL A N 1
ATOM 3131 C CA . VAL A 1 399 ? 25.145 4.707 10.393 1.00 39.41 399 VAL A CA 1
ATOM 3132 C C . VAL A 1 399 ? 25.562 6.075 9.834 1.00 39.41 399 VAL A C 1
ATOM 3134 O O . VAL A 1 399 ? 25.493 6.287 8.627 1.00 39.41 399 VAL A O 1
ATOM 3137 N N . GLY A 1 400 ? 26.008 6.994 10.703 1.00 41.75 400 GLY A N 1
ATOM 3138 C CA . GLY A 1 400 ? 26.519 8.330 10.339 1.00 41.75 400 GLY A CA 1
ATOM 3139 C C . GLY A 1 400 ? 26.011 9.458 11.251 1.00 41.75 400 GLY A C 1
ATOM 3140 O O . GLY A 1 400 ? 25.060 9.261 12.007 1.00 41.75 400 GLY A O 1
ATOM 3141 N N . GLU A 1 401 ? 26.644 10.639 11.202 1.00 36.00 401 GLU A N 1
ATOM 3142 C CA . GLU A 1 401 ? 26.033 11.858 11.762 1.00 36.00 401 GLU A CA 1
ATOM 3143 C C . GLU A 1 401 ? 24.834 12.248 10.882 1.00 36.00 401 GLU A C 1
ATOM 3145 O O . GLU A 1 401 ? 24.988 12.405 9.670 1.00 36.00 401 GLU A O 1
ATOM 3150 N N . LYS A 1 402 ? 23.650 12.311 11.511 1.00 40.25 402 LYS A N 1
ATOM 3151 C CA . LYS A 1 402 ? 22.341 12.593 10.899 1.00 40.25 402 LYS A CA 1
ATOM 3152 C C . LYS A 1 402 ? 22.249 14.014 10.346 1.00 40.25 402 LYS A C 1
ATOM 3154 O O . LYS A 1 402 ? 22.554 14.956 11.118 1.00 40.25 402 LYS A O 1
#

Sequence (402 aa):
MLYIPVIVLTFVLCTKSDIIIAPDGQLGRRFEGIGAISGGGATSKLLPNYDETRLKEILDYLFKPNYAASLTQLKVEIGGDSQSTEGTEASHMHTEMDLDCGRGYESWLVKRAKEIWNERPYDVQYIKILRQTLDSAGYTNVKIIASDGKWQIVKAVQTDNDLRNAIYAIGAHYPGTNSNDAAKTLNMPLWASEDYSTFNDEVGAGCWARILNQNYVNGLMTSTIAWNLIASYADKLPYSKCSLMTANEPWSGHYTVNGPIWVTAHTTQFTKPGWHYLGHGTGVGHLPEGGSYVSLVSPDRNELTIIVETMIVNNRFTLSLDIDELYTLSTIKAVENMYPKPPPSSPFALPYSHDHSLCIRPSLPHYTVNPQNVTFMITGEKFSGDETLHVYRTKLEFVGEK